Protein 3HDX (pdb70)

Foldseek 3Di:
DQDQQAPVSLVVLLVLLVLLQCLCQPLVLLCLLFAQQCHQKDFDDDPVSVCSNPLVLLDPDPSSLVSQANVSLVVSLQSLQVSCHNVVNVVNYVLCHPLLNLQSNLQSLLSNLLSLLVCLFFVFADDDNHHDDPVDDDFEGHGSVVSNVSSLVSLVSSLVNFALWAADPVGHRVNHTQPVCQLPTQGSLNSLCSQLVSCLLVLNLVSNLVSLVVCLVCLVSLPADDDFLCQQQPLLHCFARNHPNSNQLNDWHWPCSDCCQQFDDPPLDPHHAHRIARFPVSVCVLDPDLQFQQHHDAPPDPQHGSQWHPVVDRGITRRSHRNVPVPHTTMQRLDGSLVSLLSSLLSCLSVVNNQVSQVSVLLQVSGRHDRDGCCPPPVVDSLSSNVVSLSSCSRPCSNSHNLSSVLSNCVSPDDVVVVVCVVQSSSHRWNNVVVCVSHVNYDTRPVND

B-factor: mean 18.75, std 8.18, range [8.24, 55.73]

Organism: Bacteroides thetaiotaomicron (strain ATCC 29148 / DSM 2079 / JCM 5827 / CCUG 10774 / NCTC 10582 / VPI-5482 / E50) (NCBI:txid226186)

Sequence (449 aa):
TQQWKKTLLEEDTRRSALGVYGLTRAALADDNNTHWICGDLRKGDFTVYKRSSDLQAVSDNEELNNKPYDLLKKKVSNWRRRFYAVINAASVFEEKKAPRTVELDRRSSYSEEQQNLKYDIIAQVRALRAFAYFYVRIWGDVPLVTYSYDNGTFPSSPRTDDAQQTVLSYAKKAELLTAIEEDLPYQYGTQTNNLYYGSYGAQWQGKLFFNKLSAYSSVLAHICAWQGNNYAEAETYSSAFIIDHASEEINAKYTSIADLTSEETGLFYSSNNASVKGSRILGFNFAGHLEQLTLAYPLVQQKSSYYPEEIYISKDSLFSSIFTNFDDLRFGIIDTIKYSSYYVQNLNEETPVFSKIKIIQGVFGSSIVFTRLLEDITLLRAEALCALNNRSTTEAVSSYLNIRTNRGLREVSSFKKKDFGNNREESSLIAEIFEERRRELGEGWRWYDLVRRQKLKDNEAFLRLISSGGIYWPVSEDIITANSQIIEEQNEFWK

Secondary structure (DSSP, 8-state):
----SSHHHHHHH--HHHHHHHHHHGGGHHHIIIIITT-SPEESS-HHHHHHHTT-TTSS-HHHHHHH--HHHHHHHHHHHH---THHHHHH-TTS-HHHHHHHHHHHHHHHHHHHH--TTTSSB----S---TT-----PBPHHHHHHHHHHHHHHHHHH--SS---SSS-BTTB-GGGGTTTS--HHHHHHHHHHHHHHTT-HHHHHHHHHHHHHHGGGGT--PPPHHHHHSTTSTTBTT-TTGGG-SEEE-----HHHHH--TTTSS-SS-SEE--HHHHHHH---TT-TTSSS--SSTT--SSEE-TTSSS-EE-S---B---B-BPEEEE-HHHHHHHHHHHHHHTT-HHHHHHHH--GGGTTPPP--HHHHHTT-HHHHHHHHHHHHHHH---S-HHHHHHHHHH----HHHHHHHHHTTTSPPPPHHHHHH-TTPPPPGGG-

Nearest PDB structures (foldseek):
  3hdx-assembly1_A  TM=1.002E+00  e=1.214E-72  Bacteroides thetaiotaomicron VPI-5482
  3qnk-assembly2_C  TM=6.952E-01  e=3.054E-14  Bacteroides fragilis NCTC 9343
  3qnk-assembly1_A  TM=6.919E-01  e=2.536E-14  Bacteroides fragilis NCTC 9343
  4q69-assembly1_B  TM=5.525E-01  e=4.496E-05  Bacteroides thetaiotaomicron VPI-5482
  6dmf-assembly5_E  TM=5.138E-01  e=2.086E-04  Bacteroides ovatus ATCC 8483

Solvent-accessible surface area: 18269 Å² total

Structure (mmCIF, N/CA/C/O backbone):
data_3HDX
#
_entry.id   3HDX
#
_cell.length_a   56.221
_cell.length_b   56.221
_cell.length_c   301.899
_cell.angle_alpha   90.00
_cell.angle_beta   90.00
_cell.angle_gamma   90.00
#
_symmetry.space_group_name_H-M   'P 41 21 2'
#
loop_
_entity.id
_entity.type
_entity.pdbx_description
1 polymer 'SusD superfamily protein'
2 non-polymer 1,2-ETHANEDIOL
3 water water
#
loop_
_atom_site.group_PDB
_atom_site.id
_atom_site.type_symbol
_atom_site.label_atom_id
_atom_site.label_alt_id
_atom_site.label_comp_id
_atom_site.label_asym_id
_atom_site.label_entity_id
_atom_site.label_seq_id
_atom_site.pdbx_PDB_ins_code
_atom_site.Cartn_x
_atom_site.Cartn_y
_atom_site.Cartn_z
_atom_site.occupancy
_atom_site.B_iso_or_equiv
_atom_site.auth_seq_id
_atom_site.auth_comp_id
_atom_site.auth_asym_id
_atom_site.auth_atom_id
_atom_site.pdbx_PDB_model_num
ATOM 1 N N . THR A 1 5 ? 18.874 54.370 146.521 1.00 38.20 39 THR A N 1
ATOM 2 C CA . THR A 1 5 ? 19.270 53.125 147.254 1.00 36.94 39 THR A CA 1
ATOM 3 C C . THR A 1 5 ? 18.007 52.460 147.798 1.00 34.17 39 THR A C 1
ATOM 4 O O . THR A 1 5 ? 17.064 53.146 148.252 1.00 33.90 39 THR A O 1
ATOM 8 N N . GLN A 1 6 ? 17.992 51.126 147.767 1.00 31.35 40 GLN A N 1
ATOM 9 C CA . GLN A 1 6 ? 16.828 50.371 148.253 1.00 27.36 40 GLN A CA 1
ATOM 10 C C . GLN A 1 6 ? 16.689 50.513 149.762 1.00 25.63 40 GLN A C 1
ATOM 11 O O . GLN A 1 6 ? 17.623 50.211 150.496 1.00 27.93 40 GLN A O 1
ATOM 17 N N . GLN A 1 7 ? 15.493 50.885 150.211 1.00 22.30 41 GLN A N 1
ATOM 18 C CA . GLN A 1 7 ? 15.160 50.935 151.630 1.00 22.18 41 GLN A CA 1
ATOM 19 C C . GLN A 1 7 ? 14.078 49.923 151.931 1.00 18.93 41 GLN A C 1
ATOM 20 O O . GLN A 1 7 ? 13.570 49.275 151.020 1.00 19.70 41 GLN A O 1
ATOM 26 N N . TRP A 1 8 ? 13.792 49.742 153.217 1.00 16.29 42 TRP A N 1
ATOM 27 C CA . TRP A 1 8 ? 12.881 48.679 153.699 1.00 16.27 42 TRP A CA 1
ATOM 28 C C . TRP A 1 8 ? 11.948 49.206 154.792 1.00 15.97 42 TRP A C 1
ATOM 29 O O . TRP A 1 8 ? 11.589 48.501 155.706 1.00 18.92 42 TRP A O 1
ATOM 40 N N . LYS A 1 9 ? 11.572 50.472 154.653 1.00 17.07 43 LYS A N 1
ATOM 41 C CA A LYS A 1 9 ? 10.774 51.182 155.648 0.50 16.86 43 LYS A CA 1
ATOM 42 C CA B LYS A 1 9 ? 10.783 51.148 155.666 0.50 17.21 43 LYS A CA 1
ATOM 43 C C . LYS A 1 9 ? 9.283 50.924 155.482 1.00 17.33 43 LYS A C 1
ATOM 44 O O . LYS A 1 9 ? 8.533 50.890 156.469 1.00 18.25 43 LYS A O 1
ATOM 55 N N . THR A 1 10 ? 8.831 50.781 154.228 1.00 17.83 44 THR A N 1
ATOM 56 C CA . THR A 1 10 ? 7.424 50.646 153.936 1.00 17.35 44 THR A CA 1
ATOM 57 C C . THR A 1 10 ? 7.063 49.446 153.075 1.00 17.39 44 THR A C 1
ATOM 58 O O . THR A 1 10 ? 7.914 48.837 152.423 1.00 17.87 44 THR A O 1
ATOM 62 N N . LEU A 1 11 ? 5.761 49.198 153.045 1.00 17.79 45 LEU A N 1
ATOM 63 C CA A LEU A 1 11 ? 5.204 48.158 152.211 0.50 16.64 45 LEU A CA 1
ATOM 64 C CA B LEU A 1 11 ? 5.134 48.192 152.185 0.50 17.67 45 LEU A CA 1
ATOM 65 C C . LEU A 1 11 ? 5.549 48.410 150.732 1.00 17.10 45 LEU A C 1
ATOM 66 O O . LEU A 1 11 ? 5.793 47.446 149.986 1.00 16.82 45 LEU A O 1
ATOM 75 N N . GLU A 1 12 ? 5.566 49.678 150.306 1.00 17.65 46 GLU A N 1
ATOM 76 C CA A GLU A 1 12 ? 5.906 50.015 148.902 0.50 17.59 46 GLU A CA 1
ATOM 77 C CA B GLU A 1 12 ? 5.898 50.070 148.947 0.50 17.85 46 GLU A CA 1
ATOM 78 C C . GLU A 1 12 ? 7.366 49.667 148.618 1.00 16.99 46 GLU A C 1
ATOM 79 O O . GLU A 1 12 ? 7.708 49.253 147.482 1.00 17.28 46 GLU A O 1
ATOM 90 N N . ASP A 1 13 ? 8.238 49.823 149.618 1.00 17.24 47 ASP A N 1
ATOM 91 C CA . ASP A 1 13 ? 9.651 49.436 149.478 1.00 17.34 47 ASP A CA 1
ATOM 92 C C . ASP A 1 13 ? 9.785 47.914 149.239 1.00 17.31 47 ASP A C 1
ATOM 93 O O . ASP A 1 13 ? 10.537 47.490 148.329 1.00 18.49 47 ASP A O 1
ATOM 98 N N . THR A 1 14 ? 9.085 47.103 150.034 1.00 17.63 48 THR A N 1
ATOM 99 C CA . THR A 1 14 ? 9.177 45.631 149.890 1.00 17.93 48 THR A CA 1
ATOM 100 C C . THR A 1 14 ? 8.523 45.197 148.604 1.00 17.52 48 THR A C 1
ATOM 101 O O . THR A 1 14 ? 9.054 44.323 147.918 1.00 16.28 48 THR A O 1
ATOM 105 N N . ARG A 1 15 ? 7.395 45.824 148.241 1.00 16.35 49 ARG A N 1
ATOM 106 C CA A ARG A 1 15 ? 6.723 45.514 146.963 0.50 16.38 49 ARG A CA 1
ATOM 107 C CA B ARG A 1 15 ? 6.733 45.512 146.978 0.50 16.16 49 ARG A CA 1
ATOM 108 C C . ARG A 1 15 ? 7.688 45.745 145.810 1.00 16.08 49 ARG A C 1
ATOM 109 O O . ARG A 1 15 ? 7.871 44.870 144.965 1.00 16.71 49 ARG A O 1
ATOM 124 N N . SER A 1 16 ? 8.343 46.904 145.792 1.00 16.10 50 SER A N 1
ATOM 125 C CA . SER A 1 16 ? 9.271 47.239 144.717 1.00 16.81 50 SER A CA 1
ATOM 126 C C . SER A 1 16 ? 10.446 46.241 144.624 1.00 14.92 50 SER A C 1
ATOM 127 O O . SER A 1 16 ? 10.801 45.792 143.534 1.00 14.93 50 SER A O 1
ATOM 130 N N . ALA A 1 17 ? 10.996 45.870 145.776 1.00 13.90 51 ALA A N 1
ATOM 131 C CA . ALA A 1 17 ? 12.108 44.918 145.832 1.00 13.76 51 ALA A CA 1
ATOM 132 C C . ALA A 1 17 ? 11.668 43.533 145.347 1.00 13.55 51 ALA A C 1
ATOM 133 O O . ALA A 1 17 ? 12.404 42.861 144.618 1.00 14.24 51 ALA A O 1
ATOM 135 N N . LEU A 1 18 ? 10.478 43.098 145.757 1.00 13.87 52 LEU A N 1
ATOM 136 C CA . LEU A 1 18 ? 9.958 41.781 145.336 1.00 13.57 52 LEU A CA 1
ATOM 137 C C . LEU A 1 18 ? 9.820 41.779 143.806 1.00 14.43 52 LEU A C 1
ATOM 138 O O . LEU A 1 18 ? 10.290 40.856 143.111 1.00 13.26 52 LEU A O 1
ATOM 151 N N . GLY A 1 20 ? 11.364 43.548 141.762 1.00 14.79 54 GLY A N 1
ATOM 152 C CA . GLY A 1 20 ? 12.708 43.561 141.239 1.00 14.58 54 GLY A CA 1
ATOM 153 C C . GLY A 1 20 ? 13.339 42.184 141.121 1.00 13.95 54 GLY A C 1
ATOM 154 O O . GLY A 1 20 ? 14.059 41.930 140.161 1.00 14.72 54 GLY A O 1
ATOM 155 N N . VAL A 1 21 ? 13.088 41.294 142.101 1.00 13.52 55 VAL A N 1
ATOM 156 C CA . VAL A 1 21 ? 13.623 39.918 142.024 1.00 13.06 55 VAL A CA 1
ATOM 157 C C . VAL A 1 21 ? 12.984 39.186 140.813 1.00 12.30 55 VAL A C 1
ATOM 158 O O . VAL A 1 21 ? 13.689 38.503 140.049 1.00 13.06 55 VAL A O 1
ATOM 162 N N . TYR A 1 22 ? 11.670 39.366 140.614 1.00 13.23 56 TYR A N 1
ATOM 163 C CA . TYR A 1 22 ? 10.999 38.836 139.422 1.00 13.13 56 TYR A CA 1
ATOM 164 C C . TYR A 1 22 ? 11.628 39.383 138.149 1.00 13.08 56 TYR A C 1
ATOM 165 O O . TYR A 1 22 ? 11.858 38.645 137.200 1.00 13.33 56 TYR A O 1
ATOM 174 N N . GLY A 1 23 ? 11.883 40.688 138.127 1.00 13.37 57 GLY A N 1
ATOM 175 C CA . GLY A 1 23 ? 12.471 41.317 136.961 1.00 13.02 57 GLY A CA 1
ATOM 176 C C . GLY A 1 23 ? 13.842 40.794 136.606 1.00 13.79 57 GLY A C 1
ATOM 177 O O . GLY A 1 23 ? 14.154 40.567 135.429 1.00 15.31 57 GLY A O 1
ATOM 178 N N . LEU A 1 24 ? 14.663 40.610 137.642 1.00 13.30 58 LEU A N 1
ATOM 179 C CA . LEU A 1 24 ? 15.996 40.061 137.467 1.00 11.67 58 LEU A CA 1
ATOM 180 C C . LEU A 1 24 ? 15.942 38.631 136.950 1.00 12.82 58 LEU A C 1
ATOM 181 O O . LEU A 1 24 ? 16.792 38.249 136.150 1.00 13.18 58 LEU A O 1
ATOM 186 N N . THR A 1 25 ? 14.964 37.850 137.431 1.00 13.10 59 THR A N 1
ATOM 187 C CA . THR A 1 25 ? 14.826 36.439 136.998 1.00 13.16 59 THR A CA 1
ATOM 188 C C . THR A 1 25 ? 14.431 36.381 135.511 1.00 13.52 59 THR A C 1
ATOM 189 O O . THR A 1 25 ? 15.024 35.657 134.730 1.00 14.10 59 THR A O 1
ATOM 193 N N . ARG A 1 26 ? 13.504 37.244 135.119 1.00 12.47 60 ARG A N 1
ATOM 194 C CA . ARG A 1 26 ? 13.100 37.371 133.702 1.00 14.16 60 ARG A CA 1
ATOM 195 C C . ARG A 1 26 ? 14.332 37.756 132.867 1.00 13.74 60 ARG A C 1
ATOM 196 O O . ARG A 1 26 ? 14.614 37.133 131.860 1.00 13.82 60 ARG A O 1
ATOM 204 N N . ALA A 1 27 ? 15.098 38.749 133.348 1.00 13.89 61 ALA A N 1
ATOM 205 C CA . ALA A 1 27 ? 16.293 39.201 132.641 1.00 13.93 61 ALA A CA 1
ATOM 206 C C . ALA A 1 27 ? 17.345 38.106 132.470 1.00 14.30 61 ALA A C 1
ATOM 207 O O . ALA A 1 27 ? 17.988 38.021 131.409 1.00 13.93 61 ALA A O 1
ATOM 209 N N . ALA A 1 28 ? 17.496 37.228 133.466 1.00 13.70 62 ALA A N 1
ATOM 210 C CA . ALA A 1 28 ? 18.478 36.138 133.372 1.00 13.61 62 ALA A CA 1
ATOM 211 C C . ALA A 1 28 ? 18.173 35.193 132.210 1.00 12.80 62 ALA A C 1
ATOM 212 O O . ALA A 1 28 ? 19.058 34.753 131.508 1.00 13.66 62 ALA A O 1
ATOM 214 N N . LEU A 1 29 ? 16.883 34.903 132.039 1.00 13.28 63 LEU A N 1
ATOM 215 C CA . LEU A 1 29 ? 16.400 33.998 130.975 1.00 12.65 63 LEU A CA 1
ATOM 216 C C . LEU A 1 29 ? 16.272 34.693 129.631 1.00 12.94 63 LEU A C 1
ATOM 217 O O . LEU A 1 29 ? 16.435 34.069 128.593 1.00 15.23 63 LEU A O 1
ATOM 222 N N . ALA A 1 30 ? 15.965 35.981 129.652 1.00 13.94 64 ALA A N 1
ATOM 223 C CA . ALA A 1 30 ? 15.681 36.729 128.413 1.00 15.04 64 ALA A CA 1
ATOM 224 C C . ALA A 1 30 ? 16.903 37.374 127.776 1.00 15.36 64 ALA A C 1
ATOM 225 O O . ALA A 1 30 ? 16.932 37.525 126.561 1.00 14.79 64 ALA A O 1
ATOM 227 N N . ASP A 1 31 ? 17.908 37.725 128.568 1.00 16.05 65 ASP A N 1
ATOM 228 C CA A ASP A 1 31 ? 19.059 38.432 128.027 0.50 16.71 65 ASP A CA 1
ATOM 229 C CA B ASP A 1 31 ? 19.161 38.368 128.085 0.50 16.35 65 ASP A CA 1
ATOM 230 C C . ASP A 1 31 ? 19.743 37.578 126.946 1.00 15.39 65 ASP A C 1
ATOM 231 O O . ASP A 1 31 ? 19.966 36.370 127.105 1.00 14.84 65 ASP A O 1
ATOM 240 N N . ASN A 1 32 ? 20.017 38.223 125.814 1.00 15.53 66 ASN A N 1
ATOM 241 C CA . ASN A 1 32 ? 20.588 37.554 124.628 1.00 16.46 66 ASN A CA 1
ATOM 242 C C . ASN A 1 32 ? 19.793 36.314 124.181 1.00 14.11 66 ASN A C 1
ATOM 243 O O . ASN A 1 32 ? 20.338 35.412 123.539 1.00 15.64 66 ASN A O 1
ATOM 248 N N . ASN A 1 33 ? 18.487 36.319 124.473 1.00 13.60 67 ASN A N 1
ATOM 249 C CA . ASN A 1 33 ? 17.609 35.204 124.141 1.00 13.47 67 ASN A CA 1
ATOM 250 C C . ASN A 1 33 ? 18.070 33.858 124.725 1.00 12.89 67 ASN A C 1
ATOM 251 O O . ASN A 1 33 ? 17.796 32.793 124.162 1.00 12.58 67 ASN A O 1
ATOM 256 N N . THR A 1 34 ? 18.693 33.931 125.898 1.00 12.87 68 THR A N 1
ATOM 257 C CA . THR A 1 34 ? 19.213 32.779 126.615 1.00 11.41 68 THR A CA 1
ATOM 258 C C . THR A 1 34 ? 18.275 31.580 126.626 1.00 11.88 68 THR A C 1
ATOM 259 O O . THR A 1 34 ? 18.674 30.472 126.317 1.00 11.89 68 THR A O 1
ATOM 263 N N . HIS A 1 35 ? 17.019 31.814 126.972 1.00 11.25 69 HIS A N 1
ATOM 264 C CA . HIS A 1 35 ? 16.090 30.694 127.140 1.00 11.72 69 HIS A CA 1
ATOM 265 C C . HIS A 1 35 ? 15.992 29.804 125.896 1.00 11.06 69 HIS A C 1
ATOM 266 O O . HIS A 1 35 ? 16.082 28.576 125.980 1.00 11.93 69 HIS A O 1
ATOM 273 N N . TRP A 1 36 ? 15.916 30.460 124.745 1.00 11.94 70 TRP A N 1
ATOM 274 C CA . TRP A 1 36 ? 15.765 29.785 123.454 1.00 11.35 70 TRP A CA 1
ATOM 275 C C . TRP A 1 36 ? 17.089 29.339 122.888 1.00 12.09 70 TRP A C 1
ATOM 276 O O . TRP A 1 36 ? 17.165 28.283 122.260 1.00 11.86 70 TRP A O 1
ATOM 287 N N . ILE A 1 37 ? 18.126 30.168 123.076 1.00 11.48 71 ILE A N 1
ATOM 288 C CA . ILE A 1 37 ? 19.475 29.846 122.612 1.00 12.63 71 ILE A CA 1
ATOM 289 C C . ILE A 1 37 ? 19.962 28.573 123.307 1.00 12.41 71 ILE A C 1
ATOM 290 O O . ILE A 1 37 ? 20.429 27.619 122.656 1.00 12.58 71 ILE A O 1
ATOM 295 N N . CYS A 1 38 ? 19.781 28.525 124.629 1.00 12.20 72 CYS A N 1
ATOM 296 C CA . CYS A 1 38 ? 20.229 27.378 125.415 1.00 12.80 72 CYS A CA 1
ATOM 297 C C . CYS A 1 38 ? 19.295 26.178 125.364 1.00 13.52 72 CYS A C 1
ATOM 298 O O . CYS A 1 38 ? 19.781 25.043 125.537 1.00 13.30 72 CYS A O 1
ATOM 301 N N . GLY A 1 39 ? 17.989 26.426 125.191 1.00 11.89 73 GLY A N 1
ATOM 302 C CA . GLY A 1 39 ? 16.970 25.390 125.265 1.00 12.25 73 GLY A CA 1
ATOM 303 C C . GLY A 1 39 ? 16.410 24.827 123.981 1.00 11.92 73 GLY A C 1
ATOM 304 O O . GLY A 1 39 ? 16.018 23.683 123.950 1.00 13.53 73 GLY A O 1
ATOM 305 N N . ASP A 1 40 ? 16.306 25.657 122.947 1.00 12.98 74 ASP A N 1
ATOM 306 C CA . ASP A 1 40 ? 15.751 25.265 121.656 1.00 12.63 74 ASP A CA 1
ATOM 307 C C . ASP A 1 40 ? 16.788 25.133 120.548 1.00 12.03 74 ASP A C 1
ATOM 308 O O . ASP A 1 40 ? 16.724 24.215 119.736 1.00 13.39 74 ASP A O 1
ATOM 313 N N . LEU A 1 41 ? 17.745 26.061 120.510 1.00 11.02 75 LEU A N 1
ATOM 314 C CA . LEU A 1 41 ? 18.667 26.126 119.359 1.00 11.37 75 LEU A CA 1
ATOM 315 C C . LEU A 1 41 ? 19.746 25.058 119.372 1.00 10.80 75 LEU A C 1
ATOM 316 O O . LEU A 1 41 ? 20.080 24.485 118.317 1.00 11.06 75 LEU A O 1
ATOM 321 N N . ARG A 1 42 ? 20.310 24.812 120.548 1.00 12.44 76 ARG A N 1
ATOM 322 C CA . ARG A 1 42 ? 21.420 23.869 120.766 1.00 12.43 76 ARG A CA 1
ATOM 323 C C . ARG A 1 42 ? 21.008 22.439 120.408 1.00 12.44 76 ARG A C 1
ATOM 324 O O . ARG A 1 42 ? 20.162 21.838 121.063 1.00 13.33 76 ARG A O 1
ATOM 332 N N . LYS A 1 43 ? 21.622 21.909 119.350 1.00 11.74 77 LYS A N 1
ATOM 333 C CA . LYS A 1 43 ? 21.280 20.605 118.771 1.00 12.27 77 LYS A CA 1
ATOM 334 C C . LYS A 1 43 ? 19.762 20.447 118.534 1.00 13.10 77 LYS A C 1
ATOM 335 O O . LYS A 1 43 ? 19.212 19.341 118.563 1.00 13.77 77 LYS A O 1
ATOM 341 N N . GLY A 1 44 ? 19.124 21.573 118.190 1.00 12.57 78 GLY A N 1
ATOM 342 C CA . GLY A 1 44 ? 17.700 21.620 118.043 1.00 13.37 78 GLY A CA 1
ATOM 343 C C . GLY A 1 44 ? 17.214 21.356 116.648 1.00 13.95 78 GLY A C 1
ATOM 344 O O . GLY A 1 44 ? 17.958 20.878 115.784 1.00 13.90 78 GLY A O 1
ATOM 345 N N . ASP A 1 45 ? 15.940 21.705 116.448 1.00 13.61 79 ASP A N 1
ATOM 346 C CA . ASP A 1 45 ? 15.238 21.482 115.169 1.00 14.60 79 ASP A CA 1
ATOM 347 C C . ASP A 1 45 ? 15.191 22.687 114.297 1.00 13.69 79 ASP A C 1
ATOM 348 O O . ASP A 1 45 ? 14.598 22.611 113.218 1.00 15.20 79 ASP A O 1
ATOM 353 N N . PHE A 1 46 ? 15.828 23.782 114.743 1.00 12.95 80 PHE A N 1
ATOM 354 C CA . PHE A 1 46 ? 15.871 25.031 113.976 1.00 13.10 80 PHE A CA 1
ATOM 355 C C . PHE A 1 46 ? 17.078 25.086 113.045 1.00 14.52 80 PHE A C 1
ATOM 356 O O . PHE A 1 46 ? 18.228 24.915 113.446 1.00 15.16 80 PHE A O 1
ATOM 364 N N . THR A 1 47 ? 16.767 25.367 111.795 1.00 15.16 81 THR A N 1
ATOM 365 C CA . THR A 1 47 ? 17.750 25.674 110.775 1.00 14.78 81 THR A CA 1
ATOM 366 C C . THR A 1 47 ? 18.076 27.163 110.946 1.00 14.01 81 THR A C 1
ATOM 367 O O . THR A 1 47 ? 17.191 27.978 111.251 1.00 14.07 81 THR A O 1
ATOM 371 N N . VAL A 1 48 ? 19.349 27.517 110.770 1.00 14.35 82 VAL A N 1
ATOM 372 C CA . VAL A 1 48 ? 19.804 28.902 110.869 1.00 14.51 82 VAL A CA 1
ATOM 373 C C . VAL A 1 48 ? 19.895 29.471 109.455 1.00 16.13 82 VAL A C 1
ATOM 374 O O . VAL A 1 48 ? 20.558 28.888 108.601 1.00 17.39 82 VAL A O 1
ATOM 378 N N . TYR A 1 49 ? 19.258 30.638 109.232 1.00 15.29 83 TYR A N 1
ATOM 379 C CA . TYR A 1 49 ? 19.226 31.252 107.909 1.00 17.38 83 TYR A CA 1
ATOM 380 C C . TYR A 1 49 ? 20.597 31.716 107.437 1.00 17.54 83 TYR A C 1
ATOM 381 O O . TYR A 1 49 ? 21.031 31.354 106.328 1.00 18.66 83 TYR A O 1
ATOM 390 N N . LYS A 1 50 ? 21.272 32.499 108.285 1.00 17.01 84 LYS A N 1
ATOM 391 C CA . LYS A 1 50 ? 22.581 33.051 107.915 1.00 18.72 84 LYS A CA 1
ATOM 392 C C . LYS A 1 50 ? 23.610 33.247 108.992 1.00 18.02 84 LYS A C 1
ATOM 393 O O . LYS A 1 50 ? 24.781 33.275 108.669 1.00 20.44 84 LYS A O 1
ATOM 397 N N . ARG A 1 51 ? 23.200 33.412 110.255 1.00 17.05 85 ARG A N 1
ATOM 398 C CA . ARG A 1 51 ? 24.160 33.787 111.297 1.00 17.84 85 ARG A CA 1
ATOM 399 C C . ARG A 1 51 ? 25.089 32.665 111.733 1.00 17.94 85 ARG A C 1
ATOM 400 O O . ARG A 1 51 ? 24.639 31.649 112.248 1.00 18.34 85 ARG A O 1
ATOM 408 N N . SER A 1 52 ? 26.399 32.893 111.621 1.00 17.08 86 SER A N 1
ATOM 409 C CA A SER A 1 52 ? 27.371 31.876 112.033 0.50 16.02 86 SER A CA 1
ATOM 410 C CA B SER A 1 52 ? 27.390 31.907 112.041 0.50 17.66 86 SER A CA 1
ATOM 411 C C . SER A 1 52 ? 27.382 31.699 113.562 1.00 16.17 86 SER A C 1
ATOM 412 O O . SER A 1 52 ? 27.656 30.606 114.043 1.00 17.55 86 SER A O 1
ATOM 417 N N . ASP A 1 53 ? 27.076 32.763 114.312 1.00 16.51 87 ASP A N 1
ATOM 418 C CA . ASP A 1 53 ? 27.045 32.678 115.795 1.00 16.10 87 ASP A CA 1
ATOM 419 C C . ASP A 1 53 ? 25.917 31.754 116.273 1.00 15.31 87 ASP A C 1
ATOM 420 O O . ASP A 1 53 ? 26.137 30.834 117.045 1.00 14.94 87 ASP A O 1
ATOM 425 N N . LEU A 1 54 ? 24.735 31.950 115.710 1.00 14.42 88 LEU A N 1
ATOM 426 C CA . LEU A 1 54 ? 23.580 31.048 116.001 1.00 13.65 88 LEU A CA 1
ATOM 427 C C . LEU A 1 54 ? 23.888 29.636 115.514 1.00 13.48 88 LEU A C 1
ATOM 428 O O . LEU A 1 54 ? 23.588 28.670 116.194 1.00 13.91 88 LEU A O 1
ATOM 433 N N . GLN A 1 55 ? 24.565 29.509 114.362 1.00 13.40 89 GLN A N 1
ATOM 434 C CA . GLN A 1 55 ? 24.897 28.191 113.850 1.00 13.85 89 GLN A CA 1
ATOM 435 C C . GLN A 1 55 ? 25.857 27.468 114.827 1.00 12.90 89 GLN A C 1
ATOM 436 O O . GLN A 1 55 ? 25.777 26.222 114.989 1.00 14.45 89 GLN A O 1
ATOM 442 N N . ALA A 1 56 ? 26.792 28.232 115.439 1.00 14.09 90 ALA A N 1
ATOM 443 C CA . ALA A 1 56 ? 27.723 27.639 116.417 1.00 14.18 90 ALA A CA 1
ATOM 444 C C . ALA A 1 56 ? 26.969 27.068 117.632 1.00 14.37 90 ALA A C 1
ATOM 445 O O . ALA A 1 56 ? 27.270 25.974 118.093 1.00 15.79 90 ALA A O 1
ATOM 447 N N . VAL A 1 57 ? 25.953 27.798 118.104 1.00 13.91 91 VAL A N 1
ATOM 448 C CA . VAL A 1 57 ? 25.117 27.267 119.194 1.00 13.99 91 VAL A CA 1
ATOM 449 C C . VAL A 1 57 ? 24.450 25.954 118.745 1.00 13.04 91 VAL A C 1
ATOM 450 O O . VAL A 1 57 ? 24.494 24.927 119.441 1.00 13.19 91 VAL A O 1
ATOM 454 N N . SER A 1 58 ? 23.805 25.995 117.582 1.00 13.10 92 SER A N 1
ATOM 455 C CA . SER A 1 58 ? 23.114 24.843 117.050 1.00 12.91 92 SER A CA 1
ATOM 456 C C . SER A 1 58 ? 24.025 23.613 116.929 1.00 12.90 92 SER A C 1
ATOM 457 O O . SER A 1 58 ? 23.621 22.487 117.259 1.00 14.47 92 SER A O 1
ATOM 460 N N . ASP A 1 59 ? 25.270 23.839 116.507 1.00 13.09 93 ASP A N 1
ATOM 461 C CA . ASP A 1 59 ? 26.253 22.769 116.395 1.00 14.14 93 ASP A CA 1
ATOM 462 C C . ASP A 1 59 ? 26.958 22.382 117.673 1.00 14.67 93 ASP A C 1
ATOM 463 O O . ASP A 1 59 ? 27.770 21.459 117.644 1.00 15.62 93 ASP A O 1
ATOM 468 N N . ASN A 1 60 ? 26.652 23.028 118.803 1.00 13.71 94 ASN A N 1
ATOM 469 C CA . ASN A 1 60 ? 27.376 22.788 120.060 1.00 15.07 94 ASN A CA 1
ATOM 470 C C . ASN A 1 60 ? 28.878 23.139 119.979 1.00 15.31 94 ASN A C 1
ATOM 471 O O . ASN A 1 60 ? 29.692 22.515 120.675 1.00 17.50 94 ASN A O 1
ATOM 476 N N . GLU A 1 61 ? 29.217 24.143 119.146 1.00 16.50 95 GLU A N 1
ATOM 477 C CA A GLU A 1 61 ? 30.597 24.628 118.985 0.50 17.07 95 GLU A CA 1
ATOM 478 C CA B GLU A 1 61 ? 30.602 24.607 119.013 0.50 18.12 95 GLU A CA 1
ATOM 479 C C . GLU A 1 61 ? 30.704 25.883 119.844 1.00 17.03 95 GLU A C 1
ATOM 480 O O . GLU A 1 61 ? 30.884 26.999 119.346 1.00 18.34 95 GLU A O 1
ATOM 491 N N . LEU A 1 62 ? 30.600 25.677 121.172 1.00 16.28 96 LEU A N 1
ATOM 492 C CA . LEU A 1 62 ? 30.473 26.793 122.104 1.00 15.83 96 LEU A CA 1
ATOM 493 C C . LEU A 1 62 ? 31.747 27.576 122.451 1.00 18.21 96 LEU A C 1
ATOM 494 O O . LEU A 1 62 ? 31.663 28.597 123.130 1.00 19.26 96 LEU A O 1
ATOM 499 N N . ASN A 1 63 ? 32.873 27.055 121.961 1.00 19.92 97 ASN A N 1
ATOM 500 C CA A ASN A 1 63 ? 34.189 27.728 122.081 0.50 21.06 97 ASN A CA 1
ATOM 501 C CA B ASN A 1 63 ? 34.219 27.616 122.033 0.50 22.32 97 ASN A CA 1
ATOM 502 C C . ASN A 1 63 ? 34.555 28.573 120.872 1.00 22.59 97 ASN A C 1
ATOM 503 O O . ASN A 1 63 ? 35.654 29.199 120.850 1.00 23.60 97 ASN A O 1
ATOM 512 N N . LYS A 1 64 ? 33.671 28.667 119.875 1.00 23.68 98 LYS A N 1
ATOM 513 C CA . LYS A 1 64 ? 33.956 29.515 118.709 1.00 23.98 98 LYS A CA 1
ATOM 514 C C . LYS A 1 64 ? 33.974 30.987 119.122 1.00 25.38 98 LYS A C 1
ATOM 515 O O . LYS A 1 64 ? 33.270 31.380 120.058 1.00 26.15 98 LYS A O 1
ATOM 521 N N . PRO A 1 65 ? 34.804 31.811 118.441 1.00 27.50 99 PRO A N 1
ATOM 522 C CA . PRO A 1 65 ? 35.011 33.216 118.852 1.00 27.84 99 PRO A CA 1
ATOM 523 C C . PRO A 1 65 ? 33.898 34.199 118.459 1.00 27.84 99 PRO A C 1
ATOM 524 O O . PRO A 1 65 ? 34.113 35.121 117.630 1.00 29.54 99 PRO A O 1
ATOM 528 N N . TYR A 1 66 ? 32.699 33.986 119.020 1.00 24.67 100 TYR A N 1
ATOM 529 C CA . TYR A 1 66 ? 31.538 34.831 118.768 1.00 23.08 100 TYR A CA 1
ATOM 530 C C . TYR A 1 66 ? 31.125 35.491 120.059 1.00 22.41 100 TYR A C 1
ATOM 531 O O . TYR A 1 66 ? 31.020 34.827 121.100 1.00 22.92 100 TYR A O 1
ATOM 540 N N . ASP A 1 67 ? 30.885 36.793 119.990 1.00 22.24 101 ASP A N 1
ATOM 541 C CA . ASP A 1 67 ? 30.485 37.586 121.148 1.00 23.08 101 ASP A CA 1
ATOM 542 C C . ASP A 1 67 ? 29.193 37.042 121.827 1.00 21.22 101 ASP A C 1
ATOM 543 O O . ASP A 1 67 ? 29.084 37.031 123.042 1.00 18.97 101 ASP A O 1
ATOM 548 N N . LEU A 1 68 ? 28.239 36.574 121.021 1.00 19.23 102 LEU A N 1
ATOM 549 C CA . LEU A 1 68 ? 26.997 36.013 121.558 1.00 18.52 102 LEU A CA 1
ATOM 550 C C . LEU A 1 68 ? 27.300 34.904 122.542 1.00 17.56 102 LEU A C 1
ATOM 551 O O . LEU A 1 68 ? 26.687 34.843 123.610 1.00 17.29 102 LEU A O 1
ATOM 556 N N . LEU A 1 69 ? 28.192 34.007 122.130 1.00 17.07 103 LEU A N 1
ATOM 557 C CA . LEU A 1 69 ? 28.558 32.860 122.950 1.00 17.42 103 LEU A CA 1
ATOM 558 C C . LEU A 1 69 ? 29.210 33.301 124.255 1.00 17.51 103 LEU A C 1
ATOM 559 O O . LEU A 1 69 ? 28.877 32.769 125.354 1.00 16.57 103 LEU A O 1
ATOM 564 N N . LYS A 1 70 ? 30.108 34.288 124.165 1.00 15.81 104 LYS A N 1
ATOM 565 C CA A LYS A 1 70 ? 30.774 34.794 125.356 0.50 17.09 104 LYS A CA 1
ATOM 566 C CA B LYS A 1 70 ? 30.774 34.772 125.375 0.50 17.06 104 LYS A CA 1
ATOM 567 C C . LYS A 1 70 ? 29.760 35.405 126.347 1.00 16.64 104 LYS A C 1
ATOM 568 O O . LYS A 1 70 ? 29.821 35.158 127.559 1.00 17.47 104 LYS A O 1
ATOM 579 N N . LYS A 1 71 ? 28.831 36.202 125.835 1.00 15.85 105 LYS A N 1
ATOM 580 C CA . LYS A 1 71 ? 27.791 36.848 126.657 1.00 16.83 105 LYS A CA 1
ATOM 581 C C . LYS A 1 71 ? 26.845 35.854 127.324 1.00 15.59 105 LYS A C 1
ATOM 582 O O . LYS A 1 71 ? 26.538 35.952 128.522 1.00 15.64 105 LYS A O 1
ATOM 588 N N . VAL A 1 72 ? 26.372 34.894 126.558 1.00 14.67 106 VAL A N 1
ATOM 589 C CA . VAL A 1 72 ? 25.469 33.875 127.145 1.00 13.77 106 VAL A CA 1
ATOM 590 C C . VAL A 1 72 ? 26.196 33.077 128.230 1.00 13.79 106 VAL A C 1
ATOM 591 O O . VAL A 1 72 ? 25.606 32.789 129.267 1.00 14.15 106 VAL A O 1
ATOM 595 N N . SER A 1 73 ? 27.490 32.814 128.015 1.00 14.85 107 SER A N 1
ATOM 596 C CA . SER A 1 73 ? 28.299 31.994 128.901 1.00 14.81 107 SER A CA 1
ATOM 597 C C . SER A 1 73 ? 28.651 32.650 130.227 1.00 13.75 107 SER A C 1
ATOM 598 O O . SER A 1 73 ? 29.101 31.945 131.110 1.00 15.31 107 SER A O 1
ATOM 601 N N . ASN A 1 74 ? 28.463 33.959 130.363 1.00 14.55 108 ASN A N 1
ATOM 602 C CA . ASN A 1 74 ? 28.738 34.675 131.615 1.00 14.01 108 ASN A CA 1
ATOM 603 C C . ASN A 1 74 ? 27.493 34.542 132.495 1.00 14.76 108 ASN A C 1
ATOM 604 O O . ASN A 1 74 ? 26.447 35.036 132.139 1.00 15.45 108 ASN A O 1
ATOM 609 N N . TRP A 1 75 ? 27.656 33.918 133.664 1.00 13.74 109 TRP A N 1
ATOM 610 C CA . TRP A 1 75 ? 26.547 33.652 134.579 1.00 12.81 109 TRP A CA 1
ATOM 611 C C . TRP A 1 75 ? 26.135 34.802 135.524 1.00 13.75 109 TRP A C 1
ATOM 612 O O . TRP A 1 75 ? 25.310 34.608 136.387 1.00 14.57 109 TRP A O 1
ATOM 623 N N . ARG A 1 76 ? 26.711 36.004 135.358 1.00 14.50 110 ARG A N 1
ATOM 624 C CA A ARG A 1 76 ? 26.441 37.111 136.286 0.50 14.85 110 ARG A CA 1
ATOM 625 C CA B ARG A 1 76 ? 26.427 37.141 136.268 0.50 15.23 110 ARG A CA 1
ATOM 626 C C . ARG A 1 76 ? 24.942 37.371 136.519 1.00 14.14 110 ARG A C 1
ATOM 627 O O . ARG A 1 76 ? 24.531 37.609 137.652 1.00 14.51 110 ARG A O 1
ATOM 642 N N . ARG A 1 77 ? 24.155 37.382 135.435 1.00 13.23 111 ARG A N 1
ATOM 643 C CA . ARG A 1 77 ? 22.736 37.650 135.526 1.00 13.90 111 ARG A CA 1
ATOM 644 C C . ARG A 1 77 ? 21.969 36.694 136.449 1.00 13.04 111 ARG A C 1
ATOM 645 O O . ARG A 1 77 ? 20.990 37.089 137.068 1.00 14.31 111 ARG A O 1
ATOM 653 N N . PHE A 1 78 ? 22.448 35.465 136.561 1.00 12.91 112 PHE A N 1
ATOM 654 C CA . PHE A 1 78 ? 21.866 34.518 137.519 1.00 13.15 112 PHE A CA 1
ATOM 655 C C . PHE A 1 78 ? 22.218 34.882 138.958 1.00 12.96 112 PHE A C 1
ATOM 656 O O . PHE A 1 78 ? 21.351 34.867 139.813 1.00 12.36 112 PHE A O 1
ATOM 664 N N . TYR A 1 79 ? 23.479 35.205 139.220 1.00 12.67 113 TYR A N 1
ATOM 665 C CA . TYR A 1 79 ? 23.886 35.661 140.558 1.00 12.85 113 TYR A CA 1
ATOM 666 C C . TYR A 1 79 ? 23.195 36.980 140.931 1.00 12.84 113 TYR A C 1
ATOM 667 O O . TYR A 1 79 ? 22.940 37.219 142.115 1.00 13.53 113 TYR A O 1
ATOM 676 N N . ALA A 1 80 ? 22.807 37.803 139.939 1.00 13.47 114 ALA A N 1
ATOM 677 C CA . ALA A 1 80 ? 22.034 39.008 140.261 1.00 14.01 114 ALA A CA 1
ATOM 678 C C . ALA A 1 80 ? 20.697 38.639 140.922 1.00 13.74 114 ALA A C 1
ATOM 679 O O . ALA A 1 80 ? 20.241 39.311 141.860 1.00 15.15 114 ALA A O 1
ATOM 681 N N . VAL A 1 81 ? 20.064 37.574 140.418 1.00 12.63 115 VAL A N 1
ATOM 682 C CA . VAL A 1 81 ? 18.808 37.095 141.023 1.00 13.00 115 VAL A CA 1
ATOM 683 C C . VAL A 1 81 ? 19.068 36.597 142.455 1.00 12.35 115 VAL A C 1
ATOM 684 O O . VAL A 1 81 ? 18.359 36.952 143.401 1.00 15.10 115 VAL A O 1
ATOM 688 N N . ILE A 1 82 ? 20.047 35.707 142.564 1.00 13.32 116 ILE A N 1
ATOM 689 C CA . ILE A 1 82 ? 20.391 35.038 143.831 1.00 12.70 116 ILE A CA 1
ATOM 690 C C . ILE A 1 82 ? 20.715 36.094 144.915 1.00 12.81 116 ILE A C 1
ATOM 691 O O . ILE A 1 82 ? 20.208 36.029 146.015 1.00 13.22 116 ILE A O 1
ATOM 696 N N . ASN A 1 83 ? 21.526 37.093 144.569 1.00 12.67 117 ASN A N 1
ATOM 697 C CA . ASN A 1 83 ? 21.929 38.116 145.524 1.00 13.34 117 ASN A CA 1
ATOM 698 C C . ASN A 1 83 ? 20.736 39.016 145.924 1.00 13.29 117 ASN A C 1
ATOM 699 O O . ASN A 1 83 ? 20.542 39.339 147.113 1.00 13.77 117 ASN A O 1
ATOM 704 N N . ALA A 1 84 ? 19.926 39.424 144.949 1.00 14.17 118 ALA A N 1
ATOM 705 C CA . ALA A 1 84 ? 18.745 40.253 145.251 1.00 13.77 118 ALA A CA 1
ATOM 706 C C . ALA A 1 84 ? 17.773 39.497 146.177 1.00 13.13 118 ALA A C 1
ATOM 707 O O . ALA A 1 84 ? 17.195 40.077 147.120 1.00 13.42 118 ALA A O 1
ATOM 709 N N . ALA A 1 85 ? 17.587 38.198 145.916 1.00 13.39 119 ALA A N 1
ATOM 710 C CA . ALA A 1 85 ? 16.754 37.350 146.797 1.00 12.21 119 ALA A CA 1
ATOM 711 C C . ALA A 1 85 ? 17.357 37.254 148.206 1.00 12.38 119 ALA A C 1
ATOM 712 O O . ALA A 1 85 ? 16.635 37.428 149.180 1.00 12.95 119 ALA A O 1
ATOM 714 N N . SER A 1 86 ? 18.663 37.036 148.300 1.00 12.57 120 SER A N 1
ATOM 715 C CA . SER A 1 86 ? 19.310 36.940 149.594 1.00 11.87 120 SER A CA 1
ATOM 716 C C . SER A 1 86 ? 19.158 38.241 150.408 1.00 13.57 120 SER A C 1
ATOM 717 O O . SER A 1 86 ? 18.858 38.194 151.613 1.00 13.31 120 SER A O 1
ATOM 720 N N . VAL A 1 87 ? 19.343 39.382 149.737 1.00 13.41 121 VAL A N 1
ATOM 721 C CA . VAL A 1 87 ? 19.173 40.698 150.402 1.00 12.25 121 VAL A CA 1
ATOM 722 C C . VAL A 1 87 ? 17.728 40.863 150.883 1.00 11.95 121 VAL A C 1
ATOM 723 O O . VAL A 1 87 ? 17.479 41.293 152.035 1.00 13.57 121 VAL A O 1
ATOM 727 N N . PHE A 1 88 ? 16.762 40.508 150.025 1.00 11.59 122 PHE A N 1
ATOM 728 C CA . PHE A 1 88 ? 15.361 40.624 150.389 1.00 13.16 122 PHE A CA 1
ATOM 729 C C . PHE A 1 88 ? 15.078 39.803 151.663 1.00 13.36 122 PHE A C 1
ATOM 730 O O . PHE A 1 88 ? 14.448 40.293 152.606 1.00 15.08 122 PHE A O 1
ATOM 746 N N . GLU A 1 90 ? 17.110 38.944 154.010 1.00 14.08 124 GLU A N 1
ATOM 747 C CA A GLU A 1 90 ? 17.806 39.528 155.149 0.50 13.71 124 GLU A CA 1
ATOM 748 C CA B GLU A 1 90 ? 17.813 39.537 155.160 0.50 15.63 124 GLU A CA 1
ATOM 749 C C . GLU A 1 90 ? 17.127 40.787 155.671 1.00 14.92 124 GLU A C 1
ATOM 750 O O . GLU A 1 90 ? 17.095 41.006 156.910 1.00 16.65 124 GLU A O 1
ATOM 761 N N . LYS A 1 91 ? 16.601 41.597 154.741 1.00 15.08 125 LYS A N 1
ATOM 762 C CA A LYS A 1 91 ? 16.124 42.948 155.083 0.50 14.80 125 LYS A CA 1
ATOM 763 C CA B LYS A 1 91 ? 16.119 42.964 155.037 0.50 15.34 125 LYS A CA 1
ATOM 764 C C . LYS A 1 91 ? 14.615 43.142 155.212 1.00 14.81 125 LYS A C 1
ATOM 765 O O . LYS A 1 91 ? 14.167 43.954 156.022 1.00 16.37 125 LYS A O 1
ATOM 776 N N . ALA A 1 92 ? 13.834 42.409 154.444 1.00 14.26 126 ALA A N 1
ATOM 777 C CA . ALA A 1 92 ? 12.376 42.543 154.491 1.00 14.92 126 ALA A CA 1
ATOM 778 C C . ALA A 1 92 ? 11.704 42.269 155.852 1.00 15.26 126 ALA A C 1
ATOM 779 O O . ALA A 1 92 ? 10.683 42.911 156.148 1.00 15.80 126 ALA A O 1
ATOM 781 N N . PRO A 1 93 ? 12.240 41.333 156.675 1.00 15.48 127 PRO A N 1
ATOM 782 C CA . PRO A 1 93 ? 11.564 41.077 157.964 1.00 15.17 127 PRO A CA 1
ATOM 783 C C . PRO A 1 93 ? 11.406 42.336 158.834 1.00 16.86 127 PRO A C 1
ATOM 784 O O . PRO A 1 93 ? 10.398 42.485 159.523 1.00 16.77 127 PRO A O 1
ATOM 788 N N . ARG A 1 94 ? 12.378 43.243 158.734 1.00 17.15 128 ARG A N 1
ATOM 789 C CA . ARG A 1 94 ? 12.317 44.525 159.470 1.00 18.06 128 ARG A CA 1
ATOM 790 C C . ARG A 1 94 ? 11.076 45.344 159.130 1.00 17.14 128 ARG A C 1
ATOM 791 O O . ARG A 1 94 ? 10.553 46.085 159.981 1.00 18.80 128 ARG A O 1
ATOM 799 N N . THR A 1 95 ? 10.626 45.259 157.886 1.00 16.66 129 THR A N 1
ATOM 800 C CA . THR A 1 95 ? 9.489 46.050 157.406 1.00 16.12 129 THR A CA 1
ATOM 801 C C . THR A 1 95 ? 8.211 45.794 158.218 1.00 15.82 129 THR A C 1
ATOM 802 O O . THR A 1 95 ? 7.397 46.717 158.421 1.00 17.51 129 THR A O 1
ATOM 806 N N . VAL A 1 96 ? 8.049 44.564 158.701 1.00 15.83 130 VAL A N 1
ATOM 807 C CA . VAL A 1 96 ? 6.881 44.200 159.543 1.00 15.52 130 VAL A CA 1
ATOM 808 C C . VAL A 1 96 ? 6.872 45.062 160.816 1.00 17.69 130 VAL A C 1
ATOM 809 O O . VAL A 1 96 ? 5.817 45.510 161.246 1.00 19.26 130 VAL A O 1
ATOM 813 N N . GLU A 1 97 ? 8.050 45.299 161.383 1.00 16.99 131 GLU A N 1
ATOM 814 C CA . GLU A 1 97 ? 8.189 46.142 162.593 1.00 19.50 131 GLU A CA 1
ATOM 815 C C . GLU A 1 97 ? 8.003 47.610 162.291 1.00 19.81 131 GLU A C 1
ATOM 816 O O . GLU A 1 97 ? 7.505 48.374 163.158 1.00 21.62 131 GLU A O 1
ATOM 822 N N . LEU A 1 98 ? 8.380 48.030 161.084 1.00 18.35 132 LEU A N 1
ATOM 823 C CA . LEU A 1 98 ? 8.325 49.449 160.685 1.00 18.26 132 LEU A CA 1
ATOM 824 C C . LEU A 1 98 ? 7.037 49.957 160.089 1.00 19.52 132 LEU A C 1
ATOM 825 O O . LEU A 1 98 ? 6.785 51.168 160.172 1.00 21.05 132 LEU A O 1
ATOM 830 N N . ASP A 1 99 ? 6.245 49.076 159.467 1.00 20.02 133 ASP A N 1
ATOM 831 C CA . ASP A 1 99 ? 5.028 49.464 158.771 1.00 19.43 133 ASP A CA 1
ATOM 832 C C . ASP A 1 99 ? 3.914 48.497 159.158 1.00 20.13 133 ASP A C 1
ATOM 833 O O . ASP A 1 99 ? 3.906 47.329 158.723 1.00 19.03 133 ASP A O 1
ATOM 838 N N . ARG A 1 100 ? 2.956 49.005 159.933 1.00 20.72 134 ARG A N 1
ATOM 839 C C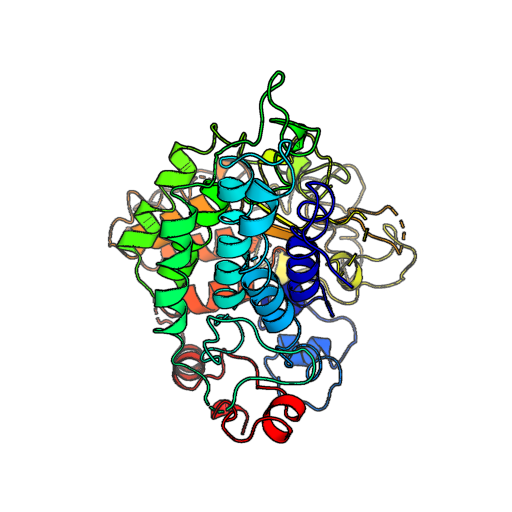A A ARG A 1 100 ? 1.798 48.234 160.387 0.50 21.88 134 ARG A CA 1
ATOM 840 C CA B ARG A 1 100 ? 1.814 48.198 160.376 0.50 21.68 134 ARG A CA 1
ATOM 841 C C . ARG A 1 100 ? 0.946 47.684 159.221 1.00 21.51 134 ARG A C 1
ATOM 842 O O . ARG A 1 100 ? 0.157 46.777 159.440 1.00 23.48 134 ARG A O 1
ATOM 849 N N . SER A 1 101 ? 1.081 48.267 158.016 1.00 19.66 135 SER A N 1
ATOM 850 C CA A SER A 1 101 ? 0.344 47.789 156.824 0.50 19.22 135 SER A CA 1
ATOM 851 C CA B SER A 1 101 ? 0.361 47.801 156.811 0.50 19.76 135 SER A CA 1
ATOM 852 C C . SER A 1 101 ? 0.988 46.544 156.171 1.00 18.72 135 SER A C 1
ATOM 853 O O . SER A 1 101 ? 0.400 45.981 155.243 1.00 19.24 135 SER A O 1
ATOM 858 N N . TYR A 1 102 ? 2.190 46.152 156.622 1.00 18.12 136 TYR A N 1
ATOM 859 C CA . TYR A 1 102 ? 2.934 44.998 156.104 1.00 17.21 136 TYR A CA 1
ATOM 860 C C . TYR A 1 102 ? 2.833 43.893 157.119 1.00 17.53 136 TYR A C 1
ATOM 861 O O . TYR A 1 102 ? 3.504 43.905 158.134 1.00 18.88 136 TYR A O 1
ATOM 870 N N . SER A 1 103 ? 1.974 42.918 156.838 1.00 17.79 137 SER A N 1
ATOM 871 C CA . SER A 1 103 ? 1.669 41.881 157.830 1.00 18.20 137 SER A CA 1
ATOM 872 C C . SER A 1 103 ? 2.684 40.765 157.841 1.00 17.17 137 SER A C 1
ATOM 873 O O . SER A 1 103 ? 3.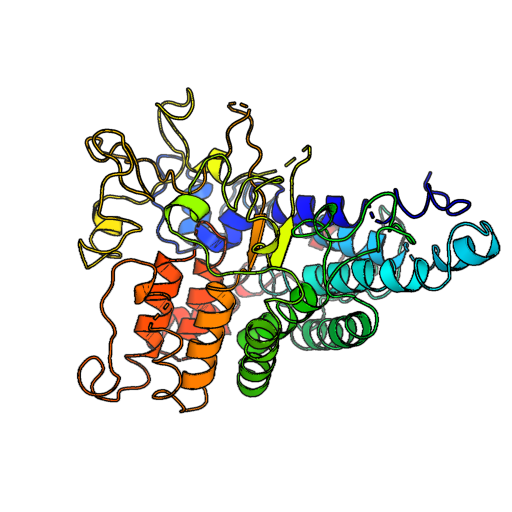458 40.624 156.879 1.00 16.93 137 SER A O 1
ATOM 876 N N . GLU A 1 104 ? 2.678 39.975 158.911 1.00 18.10 138 GLU A N 1
ATOM 877 C CA A GLU A 1 104 ? 3.542 38.784 158.996 0.50 19.54 138 GLU A CA 1
ATOM 878 C CA B GLU A 1 104 ? 3.562 38.801 158.989 0.50 18.87 138 GLU A CA 1
ATOM 879 C C . GLU A 1 104 ? 3.237 37.856 157.821 1.00 17.68 138 GLU A C 1
ATOM 880 O O . GLU A 1 104 ? 4.140 37.267 157.258 1.00 17.95 138 GLU A O 1
ATOM 891 N N . GLN A 1 105 ? 1.943 37.717 157.468 1.00 18.09 139 GLN A N 1
ATOM 892 C CA A GLN A 1 105 ? 1.573 36.860 156.339 0.50 17.95 139 GLN A CA 1
ATOM 893 C CA B GLN A 1 105 ? 1.510 36.897 156.301 0.50 18.86 139 GLN A CA 1
ATOM 894 C C . GLN A 1 105 ? 2.132 37.421 155.019 1.00 17.40 139 GLN A C 1
ATOM 895 O O . GLN A 1 105 ? 2.617 36.645 154.185 1.00 15.64 139 GLN A O 1
ATOM 906 N N . ASN A 1 106 ? 2.105 38.744 154.829 1.00 15.65 140 ASN A N 1
ATOM 907 C CA . ASN A 1 106 ? 2.642 39.359 153.624 1.00 14.89 140 ASN A CA 1
ATOM 908 C C . ASN A 1 106 ? 4.145 39.065 153.556 1.00 13.96 140 ASN A C 1
ATOM 909 O O . ASN A 1 106 ? 4.669 38.752 152.485 1.00 14.23 140 ASN A O 1
ATOM 914 N N . LEU A 1 107 ? 4.832 39.162 154.684 1.00 14.13 141 LEU A N 1
ATOM 915 C CA . LEU A 1 107 ? 6.251 38.829 154.720 1.00 12.79 141 LEU A CA 1
ATOM 916 C C . LEU A 1 107 ? 6.485 37.366 154.315 1.00 13.07 141 LEU A C 1
ATOM 917 O O . LEU A 1 107 ? 7.400 37.076 153.494 1.00 13.90 141 LEU A O 1
ATOM 922 N N . LYS A 1 108 ? 5.704 36.458 154.899 1.00 14.97 142 LYS A N 1
ATOM 923 C CA . LYS A 1 108 ? 5.869 35.007 154.617 1.00 14.85 142 LYS A CA 1
ATOM 924 C C . LYS A 1 108 ? 5.671 34.737 153.120 1.00 14.42 142 LYS A C 1
ATOM 925 O O . LYS A 1 108 ? 6.446 33.999 152.516 1.00 13.85 142 LYS A O 1
ATOM 930 N N . TYR A 1 109 ? 4.662 35.369 152.520 1.00 13.08 143 TYR A N 1
ATOM 931 C CA . TYR A 1 109 ? 4.430 35.207 151.083 1.00 12.93 143 TYR A CA 1
ATOM 932 C C . TYR A 1 109 ? 5.627 35.712 150.257 1.00 12.15 143 TYR A C 1
ATOM 933 O O . TYR A 1 109 ? 6.070 35.061 149.306 1.00 14.03 143 TYR A O 1
ATOM 942 N N . ASP A 1 110 ? 6.113 36.899 150.604 1.00 13.02 144 ASP A N 1
ATOM 943 C CA . ASP A 1 110 ? 7.168 37.538 149.831 1.00 12.54 144 ASP A CA 1
ATOM 944 C C . ASP A 1 110 ? 8.472 36.746 149.935 1.00 12.41 144 ASP A C 1
ATOM 945 O O . ASP A 1 110 ? 9.157 36.526 148.918 1.00 13.44 144 ASP A O 1
ATOM 950 N N . ILE A 1 111 ? 8.804 36.329 151.147 1.00 12.77 145 ILE A N 1
ATOM 951 C CA A ILE A 1 111 ? 9.998 35.522 151.420 0.50 12.33 145 ILE A CA 1
ATOM 952 C CA B ILE A 1 111 ? 10.014 35.539 151.382 0.50 13.11 145 ILE A CA 1
ATOM 953 C C . ILE A 1 111 ? 9.931 34.209 150.624 1.00 12.75 145 ILE A C 1
ATOM 954 O O . ILE A 1 111 ? 10.919 33.791 150.013 1.00 13.28 145 ILE A O 1
ATOM 963 N N . ALA A 1 112 ? 8.769 33.559 150.646 1.00 12.21 146 ALA A N 1
ATOM 964 C CA . ALA A 1 112 ? 8.618 32.284 149.940 1.00 12.13 146 ALA A CA 1
ATOM 965 C C . ALA A 1 112 ? 8.855 32.448 148.420 1.00 11.70 146 ALA A C 1
ATOM 966 O O . ALA A 1 112 ? 9.497 31.599 147.794 1.00 12.42 146 ALA A O 1
ATOM 968 N N . GLN A 1 113 ? 8.358 33.546 147.848 1.00 12.34 147 GLN A N 1
ATOM 969 C CA . GLN A 1 113 ? 8.563 33.836 146.432 1.00 11.77 147 GLN A CA 1
ATOM 970 C C . GLN A 1 113 ? 10.022 34.033 146.108 1.00 11.62 147 GLN A C 1
ATOM 971 O O . GLN A 1 113 ? 10.513 33.421 145.147 1.00 12.00 147 GLN A O 1
ATOM 977 N N . VAL A 1 114 ? 10.711 34.909 146.871 1.00 11.09 148 VAL A N 1
ATOM 978 C CA . VAL A 1 114 ? 12.127 35.178 146.551 1.00 11.81 148 VAL A CA 1
ATOM 979 C C . VAL A 1 114 ? 12.972 33.915 146.790 1.00 10.82 148 VAL A C 1
ATOM 980 O O . VAL A 1 114 ? 13.903 33.637 146.035 1.00 11.17 148 VAL A O 1
ATOM 984 N N . ARG A 1 115 ? 12.640 33.148 147.822 1.00 10.93 149 ARG A N 1
ATOM 985 C CA . ARG A 1 115 ? 13.342 31.899 148.105 1.00 12.29 149 ARG A CA 1
ATOM 986 C C . ARG A 1 115 ? 13.185 30.952 146.898 1.00 11.65 149 ARG A C 1
ATOM 987 O O . ARG A 1 115 ? 14.167 30.303 146.486 1.00 11.95 149 ARG A O 1
ATOM 995 N N . ALA A 1 116 ? 11.961 30.837 146.384 1.00 11.38 150 ALA A N 1
ATOM 996 C CA . ALA A 1 116 ? 11.688 29.965 145.236 1.00 11.03 150 ALA A CA 1
ATOM 997 C C . ALA A 1 116 ? 12.391 30.467 143.962 1.00 11.71 150 ALA A C 1
ATOM 998 O O . ALA A 1 116 ? 12.893 29.654 143.178 1.00 11.99 150 ALA A O 1
ATOM 1000 N N . LEU A 1 117 ? 12.409 31.786 143.755 1.00 12.52 151 LEU A N 1
ATOM 1001 C CA . LEU A 1 117 ? 13.084 32.351 142.599 1.00 11.58 151 LEU A CA 1
ATOM 1002 C C . LEU A 1 117 ? 14.588 32.077 142.646 1.00 10.74 151 LEU A C 1
ATOM 1003 O O . LEU A 1 117 ? 15.212 31.771 141.624 1.00 11.88 151 LEU A O 1
ATOM 1008 N N . ARG A 1 118 ? 15.178 32.219 143.824 1.00 11.18 152 ARG A N 1
ATOM 1009 C CA . ARG A 1 118 ? 16.599 31.897 143.994 1.00 11.99 152 ARG A CA 1
ATOM 1010 C C . ARG A 1 118 ? 16.869 30.419 143.659 1.00 10.11 152 ARG A C 1
ATOM 1011 O O . ARG A 1 118 ? 17.856 30.105 142.976 1.00 11.43 152 ARG A O 1
ATOM 1019 N N . ALA A 1 119 ? 16.007 29.524 144.191 1.00 10.98 153 ALA A N 1
ATOM 1020 C CA . ALA A 1 119 ? 16.142 28.097 143.951 1.00 11.10 153 ALA A CA 1
ATOM 1021 C C . ALA A 1 119 ? 15.987 27.766 142.463 1.00 10.58 153 ALA A C 1
ATOM 1022 O O . ALA A 1 119 ? 16.741 26.936 141.918 1.00 10.90 153 ALA A O 1
ATOM 1024 N N . PHE A 1 120 ? 15.024 28.422 141.812 1.00 10.41 154 PHE A N 1
ATOM 1025 C CA . PHE A 1 120 ? 14.838 28.276 140.349 1.00 11.21 154 PHE A CA 1
ATOM 1026 C C . PHE A 1 120 ? 16.087 28.713 139.592 1.00 11.38 154 PHE A C 1
ATOM 1027 O O . PHE A 1 120 ? 16.529 28.007 138.666 1.00 12.05 154 PHE A O 1
ATOM 1035 N N . ALA A 1 121 ? 16.640 29.869 139.967 1.00 10.87 155 ALA A N 1
ATOM 1036 C CA . ALA A 1 121 ? 17.851 30.361 139.315 1.00 11.49 155 ALA A CA 1
ATOM 1037 C C . ALA A 1 121 ? 18.975 29.343 139.428 1.00 10.47 155 ALA A C 1
ATOM 1038 O O . ALA A 1 121 ? 19.664 29.058 138.430 1.00 11.08 155 ALA A O 1
ATOM 1040 N N . TYR A 1 122 ? 19.117 28.732 140.625 1.00 11.37 156 TYR A N 1
ATOM 1041 C CA . TYR A 1 122 ? 20.132 27.706 140.807 1.00 11.21 156 TYR A CA 1
ATOM 1042 C C . TYR A 1 122 ? 19.914 26.501 139.895 1.00 10.96 156 TYR A C 1
ATOM 1043 O O . TYR A 1 122 ? 20.850 26.042 139.266 1.00 11.11 156 TYR A O 1
ATOM 1052 N N . PHE A 1 123 ? 18.694 25.971 139.867 1.00 10.35 157 PHE A N 1
ATOM 1053 C CA . PHE A 1 123 ? 18.390 24.850 138.982 1.00 11.26 157 PHE A CA 1
ATOM 1054 C C . PHE A 1 123 ? 18.700 25.190 137.525 1.00 11.05 157 PHE A C 1
ATOM 1055 O O . PHE A 1 123 ? 19.359 24.447 136.819 1.00 10.91 157 PHE A O 1
ATOM 1063 N N . TYR A 1 124 ? 18.204 26.349 137.107 1.00 11.23 158 TYR A N 1
ATOM 1064 C CA . TYR A 1 124 ? 18.320 26.777 135.709 1.00 10.66 158 TYR A CA 1
ATOM 1065 C C . TYR A 1 124 ? 19.781 26.886 135.281 1.00 11.39 158 TYR A C 1
ATOM 1066 O O . TYR A 1 124 ? 20.179 26.430 134.219 1.00 11.64 158 TYR A O 1
ATOM 1088 N N . VAL A 1 126 ? 22.382 25.428 136.828 1.00 10.39 160 VAL A N 1
ATOM 1089 C CA . VAL A 1 126 ? 23.007 24.087 136.900 1.00 10.53 160 VAL A CA 1
ATOM 1090 C C . VAL A 1 126 ? 22.792 23.299 135.613 1.00 10.16 160 VAL A C 1
ATOM 1091 O O . VAL A 1 126 ? 23.718 22.616 135.127 1.00 11.66 160 VAL A O 1
ATOM 1095 N N . ARG A 1 127 ? 21.621 23.453 134.983 1.00 10.75 161 ARG A N 1
ATOM 1096 C CA . ARG A 1 127 ? 21.414 22.762 133.715 1.00 10.92 161 ARG A CA 1
ATOM 1097 C C . ARG A 1 127 ? 22.349 23.299 132.623 1.00 10.42 161 ARG A C 1
ATOM 1098 O O . ARG A 1 127 ? 22.724 22.547 131.713 1.00 12.28 161 ARG A O 1
ATOM 1106 N N . ILE A 1 128 ? 22.687 24.594 132.708 1.00 11.09 162 ILE A N 1
ATOM 1107 C CA . ILE A 1 128 ? 23.521 25.260 131.700 1.00 11.14 162 ILE A CA 1
ATOM 1108 C C . ILE A 1 128 ? 25.016 24.993 131.890 1.00 11.83 162 ILE A C 1
ATOM 1109 O O . ILE A 1 128 ? 25.697 24.623 130.936 1.00 12.29 162 ILE A O 1
ATOM 1114 N N . TRP A 1 129 ? 25.506 25.210 133.097 1.00 11.67 163 TRP A N 1
ATOM 1115 C CA . TRP A 1 129 ? 26.937 25.165 133.402 1.00 11.46 163 TRP A CA 1
ATOM 1116 C C . TRP A 1 129 ? 27.384 23.948 134.203 1.00 11.55 163 TRP A C 1
ATOM 1117 O O . TRP A 1 129 ? 28.569 23.657 134.246 1.00 12.66 163 TRP A O 1
ATOM 1128 N N . GLY A 1 130 ? 26.447 23.231 134.822 1.00 11.35 164 GLY A N 1
ATOM 1129 C CA . GLY A 1 130 ? 26.811 22.124 135.708 1.00 11.70 164 GLY A CA 1
ATOM 1130 C C . GLY A 1 130 ? 27.180 22.687 137.084 1.00 11.22 164 GLY A C 1
ATOM 1131 O O . GLY A 1 130 ? 26.381 23.352 137.733 1.00 11.35 164 GLY A O 1
ATOM 1132 N N . ASP A 1 131 ? 28.418 22.460 137.512 1.00 11.52 165 ASP A N 1
ATOM 1133 C CA . ASP A 1 131 ? 28.876 22.947 138.792 1.00 11.62 165 ASP A CA 1
ATOM 113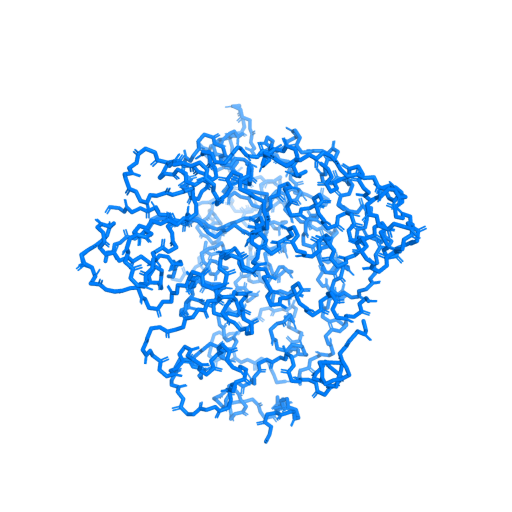4 C C . ASP A 1 131 ? 28.874 24.474 138.772 1.00 11.83 165 ASP A C 1
ATOM 1135 O O . ASP A 1 131 ? 29.334 25.084 137.808 1.00 12.22 165 ASP A O 1
ATOM 1140 N N . VAL A 1 132 ? 28.392 25.094 139.845 1.00 11.79 166 VAL A N 1
ATOM 1141 C CA . VAL A 1 132 ? 28.380 26.559 139.963 1.00 12.66 166 VAL A CA 1
ATOM 1142 C C . VAL A 1 132 ? 28.642 26.910 141.421 1.00 11.27 166 VAL A C 1
ATOM 1143 O O . VAL A 1 132 ? 28.289 26.106 142.319 1.00 11.24 166 VAL A O 1
ATOM 1147 N N . PRO A 1 133 ? 29.250 28.097 141.692 1.00 13.14 167 PRO A N 1
ATOM 1148 C CA . PRO A 1 133 ? 29.489 28.424 143.122 1.00 12.47 167 PRO A CA 1
ATOM 1149 C C . PRO A 1 133 ? 28.182 28.555 143.939 1.00 12.41 167 PRO A C 1
ATOM 1150 O O . PRO A 1 133 ? 27.249 29.270 143.520 1.00 12.34 167 PRO A O 1
ATOM 1154 N N . LEU A 1 134 ? 28.111 27.808 145.044 1.00 11.65 168 LEU A N 1
ATOM 1155 C CA . LEU A 1 134 ? 26.913 27.838 145.875 1.00 11.81 168 LEU A CA 1
ATOM 1156 C C . LEU A 1 134 ? 27.030 28.959 146.922 1.00 11.89 168 LEU A C 1
ATOM 1157 O O . LEU A 1 134 ? 27.722 28.814 147.923 1.00 14.37 168 LEU A O 1
ATOM 1162 N N . VAL A 1 135 ? 26.406 30.089 146.617 1.00 12.54 169 VAL A N 1
ATOM 1163 C CA . VAL A 1 135 ? 26.357 31.271 147.470 1.00 12.47 169 VAL A CA 1
ATOM 1164 C C . VAL A 1 135 ? 24.974 31.317 148.158 1.00 12.18 169 VAL A C 1
ATOM 1165 O O . VAL A 1 135 ? 23.938 31.410 147.490 1.00 13.75 169 VAL A O 1
ATOM 1169 N N . THR A 1 136 ? 24.957 31.326 149.487 1.00 12.47 170 THR A N 1
ATOM 1170 C CA . THR A 1 136 ? 23.709 31.252 150.272 1.00 11.59 170 THR A CA 1
ATOM 1171 C C . THR A 1 136 ? 23.429 32.516 151.112 1.00 11.56 170 THR A C 1
ATOM 1172 O O . THR A 1 136 ? 22.550 32.512 152.002 1.00 13.80 170 THR A O 1
ATOM 1176 N N . TYR A 1 137 ? 24.212 33.561 150.850 1.00 13.32 171 TYR A N 1
ATOM 1177 C CA . TYR A 1 137 ? 24.160 34.810 151.616 1.00 13.29 171 TYR A CA 1
ATOM 1178 C C . TYR A 1 137 ? 24.420 35.997 150.702 1.00 13.31 171 TYR A C 1
ATOM 1179 O O . TYR A 1 137 ? 25.035 35.829 149.631 1.00 13.36 171 TYR A O 1
ATOM 1188 N N . SER A 1 138 ? 24.022 37.192 151.138 1.00 15.39 172 SER A N 1
ATOM 1189 C CA . SER A 1 138 ? 24.227 38.362 150.285 1.00 17.18 172 SER A CA 1
ATOM 1190 C C . SER A 1 138 ? 25.674 38.861 150.320 1.00 16.43 172 SER A C 1
ATOM 1191 O O . SER A 1 138 ? 26.427 38.625 151.284 1.00 16.38 172 SER A O 1
ATOM 1194 N N . TYR A 1 139 ? 26.064 39.526 149.244 1.00 16.55 173 TYR A N 1
ATOM 1195 C CA . TYR A 1 139 ? 27.413 40.084 149.118 1.00 17.67 173 TYR A CA 1
ATOM 1196 C C . TYR A 1 139 ? 27.308 41.400 148.364 1.00 19.11 173 TYR A C 1
ATOM 1197 O O . TYR A 1 139 ? 26.266 41.698 147.794 1.00 19.42 173 TYR A O 1
ATOM 1206 N N . ASP A 1 140 ? 28.370 42.197 148.410 1.00 22.59 174 ASP A N 1
ATOM 1207 C CA . ASP A 1 140 ? 28.358 43.506 147.742 1.00 27.75 174 ASP A CA 1
ATOM 1208 C C . ASP A 1 140 ? 28.486 43.397 146.244 1.00 29.18 174 ASP A C 1
ATOM 1209 O O . ASP A 1 140 ? 29.297 42.611 145.740 1.00 28.02 174 ASP A O 1
ATOM 1214 N N . ASN A 1 141 ? 27.713 44.222 145.530 1.00 33.96 175 ASN A N 1
ATOM 1215 C CA . ASN A 1 141 ? 27.867 44.368 144.063 1.00 37.67 175 ASN A CA 1
ATOM 1216 C C . ASN A 1 141 ? 29.296 44.802 143.771 1.00 37.32 175 ASN A C 1
ATOM 1217 O O . ASN A 1 141 ? 29.888 45.571 144.545 1.00 38.42 175 ASN A O 1
ATOM 1222 N N . GLY A 1 142 ? 29.863 44.247 142.706 1.00 37.24 176 GLY A N 1
ATOM 1223 C CA . GLY A 1 142 ? 31.260 44.513 142.342 1.00 36.06 176 GLY A CA 1
ATOM 1224 C C . GLY A 1 142 ? 32.222 43.527 142.974 1.00 34.40 176 GLY A C 1
ATOM 1225 O O . GLY A 1 142 ? 33.409 43.541 142.667 1.00 35.65 176 GLY A O 1
ATOM 1226 N N . THR A 1 143 ? 31.726 42.681 143.889 1.00 31.79 177 THR A N 1
ATOM 1227 C CA . THR A 1 143 ? 32.537 41.663 144.496 1.00 28.89 177 THR A CA 1
ATOM 1228 C C . THR A 1 143 ? 31.792 40.341 144.232 1.00 26.62 177 THR A C 1
ATOM 1229 O O . THR A 1 143 ? 30.597 40.323 143.837 1.00 27.29 177 THR A O 1
ATOM 1233 N N . PHE A 1 144 ? 32.519 39.263 144.401 1.00 21.64 178 PHE A N 1
ATOM 1234 C CA . PHE A 1 144 ? 31.918 37.930 144.370 1.00 19.34 178 PHE A CA 1
ATOM 1235 C C . PHE A 1 144 ? 32.682 37.072 145.370 1.00 18.37 178 PHE A C 1
ATOM 1236 O O . PHE A 1 144 ? 33.926 37.183 145.464 1.00 18.43 178 PHE A O 1
ATOM 1244 N N . PRO A 1 145 ? 31.969 36.213 146.153 1.00 17.34 179 PRO A N 1
ATOM 1245 C CA . PRO A 1 145 ? 32.706 35.391 147.122 1.00 17.22 179 PRO A CA 1
ATOM 1246 C C . PRO A 1 145 ? 33.833 34.562 146.509 1.00 16.16 179 PRO A C 1
ATOM 1247 O O . PRO A 1 145 ? 33.653 34.006 145.418 1.00 16.83 179 PRO A O 1
ATOM 1251 N N . SER A 1 146 ? 34.970 34.488 147.223 1.00 17.74 180 SER A N 1
ATOM 1252 C CA A SER A 1 146 ? 36.131 33.714 146.773 0.50 17.97 180 SER A CA 1
ATOM 1253 C CA B SER A 1 146 ? 36.148 33.736 146.805 0.50 18.88 180 SER A CA 1
ATOM 1254 C C . SER A 1 146 ? 35.918 32.260 147.170 1.00 18.12 180 SER A C 1
ATOM 1255 O O . SER A 1 146 ? 36.152 31.842 148.329 1.00 18.55 180 SER A O 1
ATOM 1268 N N . PRO A 1 148 ? 35.291 28.041 145.044 1.00 14.68 182 PRO A N 1
ATOM 1269 C CA . PRO A 1 148 ? 35.228 27.317 143.812 1.00 15.45 182 PRO A CA 1
ATOM 1270 C C . PRO A 1 148 ? 33.765 27.071 143.369 1.00 13.93 182 PRO A C 1
ATOM 1271 O O . PRO A 1 148 ? 32.789 27.367 144.071 1.00 14.56 182 PRO A O 1
ATOM 1275 N N . ARG A 1 149 ? 33.655 26.513 142.191 1.00 14.22 183 ARG A N 1
ATOM 1276 C CA . ARG A 1 149 ? 32.385 25.967 141.724 1.00 14.00 183 ARG A CA 1
ATOM 1277 C C . ARG A 1 149 ? 32.025 24.817 142.674 1.00 14.63 183 ARG A C 1
ATOM 1278 O O . ARG A 1 149 ? 32.905 24.037 143.112 1.00 17.50 183 ARG A O 1
ATOM 1286 N N . THR A 1 150 ? 30.752 24.739 143.024 1.00 12.54 184 THR A N 1
ATOM 1287 C CA . THR A 1 150 ? 30.228 23.697 143.917 1.00 12.76 184 THR A CA 1
ATOM 1288 C C . THR A 1 150 ? 29.644 22.584 143.065 1.00 12.07 184 THR A C 1
ATOM 1289 O O . THR A 1 150 ? 29.024 22.861 142.040 1.00 12.87 184 THR A O 1
ATOM 1293 N N . ASP A 1 151 ? 29.829 21.344 143.514 1.00 12.15 185 ASP A N 1
ATOM 1294 C CA A ASP A 1 151 ? 29.276 20.191 142.825 0.50 13.21 185 ASP A CA 1
ATOM 1295 C CA B ASP A 1 151 ? 29.260 20.168 142.826 0.50 13.09 185 ASP A CA 1
ATOM 1296 C C . ASP A 1 151 ? 27.775 20.420 142.511 1.00 12.14 185 ASP A C 1
ATOM 1297 O O . ASP A 1 151 ? 27.005 20.840 143.383 1.00 12.66 185 ASP A O 1
ATOM 1306 N N . ALA A 1 152 ? 27.388 20.165 141.270 1.00 12.21 186 ALA A N 1
ATOM 1307 C CA . ALA A 1 152 ? 26.000 20.358 140.819 1.00 10.87 186 ALA A CA 1
ATOM 1308 C C . ALA A 1 152 ? 25.018 19.632 141.726 1.00 11.57 186 ALA A C 1
ATOM 1309 O O . ALA A 1 152 ? 23.966 20.184 142.009 1.00 11.96 186 ALA A O 1
ATOM 1311 N N . GLN A 1 153 ? 25.333 18.399 142.158 1.00 12.42 187 GLN A N 1
ATOM 1312 C CA A GLN A 1 153 ? 24.430 17.647 143.050 0.50 12.43 187 GLN A CA 1
ATOM 1313 C CA B GLN A 1 153 ? 24.388 17.682 143.022 0.50 12.91 187 GLN A CA 1
ATOM 1314 C C . GLN A 1 153 ? 24.175 18.406 144.350 1.00 12.62 187 GLN A C 1
ATOM 1315 O O . GLN A 1 153 ? 23.034 18.461 144.848 1.00 12.11 187 GLN A O 1
ATO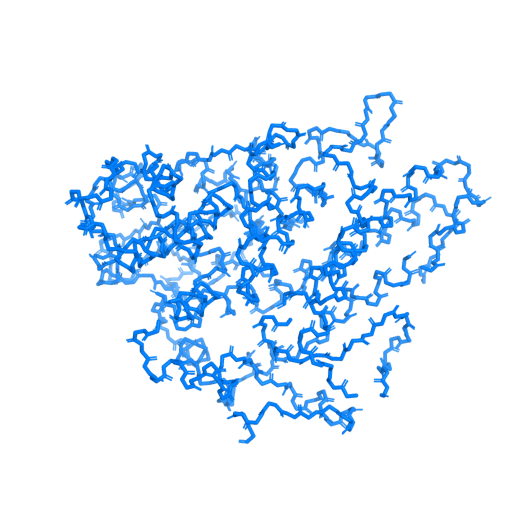M 1326 N N . THR A 1 154 ? 25.234 19.006 144.903 1.00 11.10 188 THR A N 1
ATOM 1327 C CA . THR A 1 154 ? 25.118 19.792 146.143 1.00 11.70 188 THR A CA 1
ATOM 1328 C C . THR A 1 154 ? 24.226 21.019 145.936 1.00 12.41 188 THR A C 1
ATOM 1329 O O . THR A 1 154 ? 23.398 21.360 146.788 1.00 11.59 188 THR A O 1
ATOM 1333 N N . VAL A 1 155 ? 24.392 21.673 144.783 1.00 11.79 189 VAL A N 1
ATOM 1334 C CA . VAL A 1 155 ? 23.587 22.849 144.464 1.00 11.61 189 VAL A CA 1
ATOM 1335 C C . VAL A 1 155 ? 22.110 22.439 144.320 1.00 11.20 189 VAL A C 1
ATOM 1336 O O . VAL A 1 155 ? 21.204 23.112 144.833 1.00 12.26 189 VAL A O 1
ATOM 1340 N N . LEU A 1 156 ? 21.855 21.333 143.633 1.00 10.74 190 LEU A N 1
ATOM 1341 C CA . LEU A 1 156 ? 20.464 20.888 143.458 1.00 11.55 190 LEU A CA 1
ATOM 1342 C C . LEU A 1 156 ? 19.854 20.457 144.786 1.00 10.57 190 LEU A C 1
ATOM 1343 O O . LEU A 1 156 ? 18.663 20.682 145.029 1.00 11.80 190 LEU A O 1
ATOM 1348 N N . SER A 1 157 ? 20.638 19.836 145.671 1.00 9.77 191 SER A N 1
ATOM 1349 C CA . SER A 1 157 ? 20.101 19.486 146.997 1.00 9.06 191 SER A CA 1
ATOM 1350 C C . SER A 1 157 ? 19.710 20.746 147.794 1.00 9.87 191 SER A C 1
ATOM 1351 O O . SER A 1 157 ? 18.680 20.760 148.480 1.00 12.08 191 SER A O 1
ATOM 1354 N N . TYR A 1 158 ? 20.494 21.803 147.660 1.00 10.50 192 TYR A N 1
ATOM 1355 C CA . TYR A 1 158 ? 20.147 23.095 148.270 1.00 11.56 192 TYR A CA 1
ATOM 1356 C C . TYR A 1 158 ? 18.838 23.625 147.646 1.00 11.97 192 TYR A C 1
ATOM 1357 O O . TYR A 1 158 ? 17.888 23.995 148.386 1.00 11.60 192 TYR A O 1
ATOM 1366 N N . ALA A 1 159 ? 18.765 23.611 146.313 1.00 10.27 193 ALA A N 1
ATOM 1367 C CA . ALA A 1 159 ? 17.575 24.113 145.610 1.00 9.61 193 ALA A CA 1
ATOM 1368 C C . ALA A 1 159 ? 16.296 23.352 146.016 1.00 10.15 193 ALA A C 1
ATOM 1369 O O . ALA A 1 159 ? 15.260 23.963 146.275 1.00 11.13 193 ALA A O 1
ATOM 1371 N N . LYS A 1 160 ? 16.412 22.029 146.129 1.00 10.79 194 LYS A N 1
ATOM 1372 C CA A LYS A 1 160 ? 15.256 21.189 146.509 0.50 11.04 194 LYS A CA 1
ATOM 1373 C CA B LYS A 1 160 ? 15.254 21.201 146.512 0.50 11.08 194 LYS A CA 1
ATOM 1374 C C . LYS A 1 160 ? 14.767 21.536 147.923 1.00 10.72 194 LYS A C 1
ATOM 1375 O O . LYS A 1 160 ? 13.576 21.712 148.143 1.00 11.18 194 LYS A O 1
ATOM 1386 N N . ALA A 1 161 ? 15.705 21.663 148.859 1.00 10.96 195 ALA A N 1
ATOM 1387 C CA . ALA A 1 161 ? 15.346 21.957 150.254 1.00 10.24 195 ALA A CA 1
ATOM 1388 C C . ALA A 1 161 ? 14.731 23.343 150.368 1.00 10.18 195 ALA A C 1
ATOM 1389 O O . ALA A 1 161 ? 13.737 23.543 151.081 1.00 11.80 195 ALA A O 1
ATOM 1391 N N . GLU A 1 162 ? 15.283 24.289 149.609 1.00 10.41 196 GLU A N 1
ATOM 1392 C CA . GLU A 1 162 ? 14.739 25.639 149.596 1.00 10.54 196 GLU A CA 1
ATOM 1393 C C . GLU A 1 162 ? 13.327 25.685 149.046 1.00 10.13 196 GLU A C 1
ATOM 1394 O O . GLU A 1 162 ? 12.480 26.397 149.593 1.00 12.29 196 GLU A O 1
ATOM 1400 N N . LEU A 1 163 ? 13.073 24.924 147.978 1.00 9.12 197 LEU A N 1
ATOM 1401 C CA . LEU A 1 163 ? 11.739 24.887 147.360 1.00 10.77 197 LEU A CA 1
ATOM 1402 C C . LEU A 1 163 ? 10.726 24.250 148.306 1.00 10.81 197 LEU A C 1
ATOM 1403 O O . LEU A 1 163 ? 9.589 24.741 148.461 1.00 12.17 197 LEU A O 1
ATOM 1408 N N . LEU A 1 164 ? 11.114 23.152 148.949 1.00 10.53 198 LEU A N 1
ATOM 1409 C CA . LEU A 1 164 ? 10.197 22.491 149.931 1.00 10.73 198 LEU A CA 1
ATOM 1410 C C . LEU A 1 164 ? 9.856 23.437 151.091 1.00 11.67 198 LEU A C 1
ATOM 1411 O O . LEU A 1 164 ? 8.708 23.496 151.545 1.00 12.39 198 LEU A O 1
ATOM 1416 N N . THR A 1 165 ? 10.852 24.216 151.550 1.00 10.54 199 THR A N 1
ATOM 1417 C CA . THR A 1 165 ? 10.611 25.241 152.595 1.00 12.01 199 THR A CA 1
ATOM 1418 C C . THR A 1 165 ? 9.670 26.333 152.068 1.00 12.12 199 THR A C 1
ATOM 1419 O O . THR A 1 165 ? 8.657 26.671 152.723 1.00 14.03 199 THR A O 1
ATOM 1423 N N . ALA A 1 166 ? 9.931 26.800 150.842 1.00 12.29 200 ALA A N 1
ATOM 1424 C CA . ALA A 1 166 ? 9.075 27.870 150.228 1.00 11.58 200 ALA A CA 1
ATOM 1425 C C . ALA A 1 166 ? 7.612 27.408 150.098 1.00 12.26 200 ALA A C 1
ATOM 1426 O O . ALA A 1 166 ? 6.695 28.186 150.358 1.00 11.76 200 ALA A O 1
ATOM 1428 N N . ILE A 1 167 ? 7.419 26.143 149.734 1.00 12.37 201 ILE A N 1
ATOM 1429 C CA . ILE A 1 167 ? 6.082 25.540 149.518 1.00 11.84 201 ILE A CA 1
ATOM 1430 C C . ILE A 1 167 ? 5.206 25.660 150.781 1.00 13.30 201 ILE A C 1
ATOM 1431 O O . ILE A 1 167 ? 4.009 25.787 150.678 1.00 14.61 201 ILE A O 1
ATOM 1436 N N . GLU A 1 168 ? 5.824 25.610 151.963 1.00 13.12 202 GLU A N 1
ATOM 1437 C CA A GLU A 1 168 ? 5.039 25.736 153.204 0.50 15.35 202 GLU A CA 1
ATOM 1438 C CA B GLU A 1 168 ? 5.080 25.770 153.246 0.50 14.92 202 GLU A CA 1
ATOM 1439 C C . GLU A 1 168 ? 4.281 27.071 153.270 1.00 15.58 202 GLU A C 1
ATOM 1440 O O . GLU A 1 168 ? 3.187 27.134 153.859 1.00 16.33 202 GLU A O 1
ATOM 1451 N N . ASP A 1 169 ? 4.833 28.118 152.652 1.00 14.61 203 ASP A N 1
ATOM 1452 C CA . ASP A 1 169 ? 4.233 29.466 152.655 1.00 15.34 203 ASP A CA 1
ATOM 1453 C C . ASP A 1 169 ? 3.683 29.983 151.333 1.00 15.71 203 ASP A C 1
ATOM 1454 O O . ASP A 1 169 ? 2.959 30.978 151.343 1.00 19.69 203 ASP A O 1
ATOM 1459 N N . LEU A 1 170 ? 3.963 29.318 150.207 1.00 13.09 204 LEU A N 1
ATOM 1460 C CA . LEU A 1 170 ? 3.430 29.759 148.924 1.00 12.28 204 LEU A CA 1
ATOM 1461 C C . LEU A 1 170 ? 1.976 29.324 148.801 1.00 12.74 204 LEU A C 1
ATOM 1462 O O . LEU A 1 170 ? 1.697 28.131 148.958 1.00 13.78 204 LEU A O 1
ATOM 1467 N N . PRO A 1 171 ? 1.074 30.284 148.545 1.00 13.23 205 PRO A N 1
ATOM 1468 C CA . PRO A 1 171 ? -0.309 29.911 148.318 1.00 13.76 205 PRO A CA 1
ATOM 1469 C C . PRO A 1 171 ? -0.532 29.468 146.860 1.00 13.66 205 PRO A C 1
ATOM 1470 O O . PRO A 1 171 ? 0.355 29.591 146.004 1.00 12.82 205 PRO A O 1
ATOM 1474 N N . TYR A 1 172 ? -1.693 28.882 146.609 1.00 13.80 206 TYR A N 1
ATOM 1475 C CA . TYR A 1 172 ? -2.148 28.587 145.240 1.00 13.18 206 TYR A CA 1
ATOM 1476 C C . TYR A 1 172 ? -2.499 29.905 144.521 1.00 13.70 206 TYR A C 1
ATOM 1477 O O . TYR A 1 172 ? -2.112 30.099 143.366 1.00 14.17 206 TYR A O 1
ATOM 1486 N N . GLN A 1 173 ? -3.256 30.777 145.217 1.00 13.56 207 GLN A N 1
ATOM 1487 C CA . GLN A 1 173 ? -3.644 32.100 144.705 1.00 14.93 207 GLN A CA 1
ATOM 1488 C C . GLN A 1 173 ? -3.390 33.141 145.780 1.00 13.87 207 GLN A C 1
ATOM 1489 O O . GLN A 1 173 ? -3.452 32.823 146.985 1.00 15.73 207 GLN A O 1
ATOM 1495 N N . TYR A 1 174 ? -3.151 34.370 145.340 1.00 13.95 208 TYR A N 1
ATOM 1496 C CA . TYR A 1 174 ? -2.772 35.478 146.230 1.00 14.24 208 TYR A CA 1
ATOM 1497 C C . TYR A 1 174 ? -3.908 36.453 146.480 1.00 15.56 208 TYR A C 1
ATOM 1498 O O . TYR A 1 174 ? -4.418 37.040 145.556 1.00 17.16 208 TYR A O 1
ATOM 1507 N N . GLY A 1 175 ? -4.218 36.648 147.757 1.00 16.85 209 GLY A N 1
ATOM 1508 C CA . GLY A 1 175 ? -5.188 37.612 148.207 1.00 18.50 209 GLY A CA 1
ATOM 1509 C C . GLY A 1 175 ? -6.632 37.196 148.078 1.00 20.61 209 GLY A C 1
ATOM 1510 O O . GLY A 1 175 ? -6.969 36.223 147.407 1.00 21.09 209 GLY A O 1
ATOM 1511 N N . THR A 1 176 ? -7.493 37.977 148.729 1.00 21.85 210 THR A N 1
ATOM 1512 C CA . THR A 1 176 ? -8.941 37.829 148.630 1.00 22.34 210 THR A CA 1
ATOM 1513 C C . THR A 1 176 ? -9.495 39.205 148.394 1.00 23.14 210 THR A C 1
ATOM 1514 O O . THR A 1 176 ? -8.780 40.207 148.524 1.00 20.11 210 THR A O 1
ATOM 1518 N N . GLN A 1 177 ? -10.787 39.263 148.100 1.00 24.49 211 GLN A N 1
ATOM 1519 C CA . GLN A 1 177 ? -11.406 40.554 147.843 1.00 26.28 211 GLN A CA 1
ATOM 1520 C C . GLN A 1 177 ? -11.360 41.507 149.073 1.00 24.64 211 GLN A C 1
ATOM 1521 O O . GLN A 1 177 ? -11.263 42.731 148.899 1.00 26.61 211 GLN A O 1
ATOM 1527 N N . THR A 1 178 ? -11.400 40.933 150.270 1.00 24.45 212 THR A N 1
ATOM 1528 C CA . THR A 1 178 ? -11.357 41.662 151.540 1.00 26.56 212 THR A CA 1
ATOM 1529 C C . THR A 1 178 ? -9.930 41.896 152.057 1.00 25.61 212 THR A C 1
ATOM 1530 O O . THR A 1 178 ? -9.695 42.850 152.812 1.00 26.74 212 THR A O 1
ATOM 1534 N N . ASN A 1 179 ? -8.966 41.087 151.588 1.00 23.73 213 ASN A N 1
ATOM 1535 C CA A ASN A 1 179 ? -7.592 41.115 152.028 0.50 22.79 213 ASN A CA 1
ATOM 1536 C CA B ASN A 1 179 ? -7.568 41.199 152.016 0.50 22.87 213 ASN A CA 1
ATOM 1537 C C . ASN A 1 179 ? -6.701 41.062 150.779 1.00 21.11 213 ASN A C 1
ATOM 1538 O O . ASN A 1 179 ? -6.186 39.992 150.435 1.00 21.18 213 ASN A O 1
ATOM 1547 N N . LEU A 1 180 ? -6.561 42.188 150.087 1.00 19.79 214 LEU A N 1
ATOM 1548 C CA . LEU A 1 180 ? -5.796 42.244 148.841 1.00 18.88 214 LEU A CA 1
ATOM 1549 C C . LEU A 1 180 ? -4.321 41.954 149.061 1.00 18.02 214 LEU A C 1
ATOM 1550 O O . LEU A 1 180 ? -3.783 42.173 150.144 1.00 19.14 214 LEU A O 1
ATOM 1555 N N . TYR A 1 181 ? -3.683 41.397 148.029 1.00 16.95 215 TYR A N 1
ATOM 1556 C CA . TYR A 1 181 ? -2.234 41.158 148.048 1.00 16.33 215 TYR A CA 1
ATOM 1557 C C . TYR A 1 181 ? -1.634 42.198 147.122 1.00 16.27 215 TYR A C 1
ATOM 1558 O O . TYR A 1 181 ? -1.847 42.164 145.921 1.00 16.19 215 TYR A O 1
ATOM 1567 N N . TYR A 1 182 ? -0.908 43.167 147.700 1.00 16.69 216 TYR A N 1
ATOM 1568 C CA . TYR A 1 182 ? -0.361 44.260 146.939 1.00 17.15 216 TYR A CA 1
ATOM 1569 C C . TYR A 1 182 ? -1.362 44.852 145.922 1.00 17.36 216 TYR A C 1
ATOM 1570 O O . TYR A 1 182 ? -1.039 45.069 144.737 1.00 18.39 216 TYR A O 1
ATOM 1579 N N . GLY A 1 183 ? -2.585 45.097 146.431 1.00 17.54 217 GLY A N 1
ATOM 1580 C CA . GLY A 1 183 ? -3.638 45.754 145.647 1.00 19.00 217 GLY A CA 1
ATOM 1581 C C . GLY A 1 183 ? -4.522 44.950 144.723 1.00 20.14 217 GLY A C 1
ATOM 1582 O O . GLY A 1 183 ? -5.430 45.504 144.150 1.00 21.76 217 GLY A O 1
ATOM 1583 N N . SER A 1 184 ? -4.227 43.662 144.553 1.00 18.59 218 SER A N 1
ATOM 1584 C CA . SER A 1 184 ? -4.965 42.780 143.659 1.00 17.42 218 SER A CA 1
ATOM 1585 C C . SER A 1 184 ? -5.207 41.420 144.319 1.00 15.80 218 SER A C 1
ATOM 1586 O O . SER A 1 184 ? -4.699 41.142 145.401 1.00 17.45 218 SER A O 1
ATOM 1589 N N . TYR A 1 185 ? -6.040 40.588 143.694 1.00 17.19 219 TYR A N 1
ATOM 1590 C CA . TYR A 1 185 ? -6.282 39.263 144.241 1.00 18.16 219 TYR A CA 1
ATOM 1591 C C . TYR A 1 185 ? -6.679 38.243 143.194 1.00 17.84 219 TYR A C 1
ATOM 1592 O O . TYR A 1 185 ? -7.110 38.598 142.107 1.00 19.28 219 TYR A O 1
ATOM 1601 N N . GLY A 1 186 ? -6.568 36.978 143.600 1.00 17.40 220 GLY A N 1
ATOM 1602 C CA . GLY A 1 186 ? -7.018 35.822 142.823 1.00 17.34 220 GLY A CA 1
ATOM 1603 C C . GLY A 1 186 ? -6.603 35.798 141.373 1.00 16.21 220 GLY A C 1
ATOM 1604 O O . GLY A 1 186 ? -5.416 35.740 141.071 1.00 16.53 220 GLY A O 1
ATOM 1605 N N . ALA A 1 187 ? -7.584 35.903 140.480 1.00 16.24 221 ALA A N 1
ATOM 1606 C CA . ALA A 1 187 ? -7.339 35.879 139.028 1.00 16.57 221 ALA A CA 1
ATOM 1607 C C . ALA A 1 187 ? -6.351 36.925 138.533 1.00 17.15 221 ALA A C 1
ATOM 1608 O O . ALA A 1 187 ? -5.582 36.679 137.632 1.00 17.87 221 ALA A O 1
ATOM 1610 N N . GLN A 1 188 ? -6.323 38.079 139.195 1.00 16.68 222 GLN A N 1
ATOM 1611 C CA . GLN A 1 188 ? -5.411 39.144 138.810 1.00 16.16 222 GLN A CA 1
ATOM 1612 C C . GLN A 1 188 ? -3.944 38.768 138.909 1.00 16.72 222 GLN A C 1
ATOM 1613 O O . GLN A 1 188 ? -3.123 39.346 138.196 1.00 18.27 222 GLN A O 1
ATOM 1619 N N . TRP A 1 189 ? -3.609 37.860 139.833 1.00 15.50 223 TRP A N 1
ATOM 1620 C CA . TRP A 1 189 ? -2.218 37.416 139.987 1.00 14.20 223 TRP A CA 1
ATOM 1621 C C . TRP A 1 189 ? -1.906 36.076 139.313 1.00 13.89 223 TRP A C 1
ATOM 1622 O O . TRP A 1 189 ? -0.738 35.656 139.318 1.00 14.43 223 TRP A O 1
ATOM 1633 N N . GLN A 1 190 ? -2.928 35.390 138.782 1.00 14.39 224 GLN A N 1
ATOM 1634 C CA . GLN A 1 190 ? -2.707 34.091 138.100 1.00 14.26 224 GLN A CA 1
ATOM 1635 C C . GLN A 1 190 ? -1.788 34.298 136.893 1.00 15.49 224 GLN A C 1
ATOM 1636 O O . GLN A 1 190 ? -1.964 35.227 136.118 1.00 16.25 224 GLN A O 1
ATOM 1642 N N . GLY A 1 191 ? -0.791 33.433 136.746 1.00 15.87 225 GLY A N 1
ATOM 1643 C CA . GLY A 1 191 ? 0.162 33.596 135.637 1.00 17.23 225 GLY A CA 1
ATOM 1644 C C . GLY A 1 191 ? 1.115 34.748 135.780 1.00 17.32 225 GLY A C 1
ATOM 1645 O O . GLY A 1 191 ? 1.768 35.121 134.806 1.00 18.30 225 GLY A O 1
ATOM 1646 N N . LYS A 1 192 ? 1.188 35.329 136.984 1.00 17.71 226 LYS A N 1
ATOM 1647 C CA . LYS A 1 192 ? 2.052 36.485 137.244 1.00 16.90 226 LYS A CA 1
ATOM 1648 C C . LYS A 1 192 ? 3.023 36.177 138.391 1.00 17.70 226 LYS A C 1
ATOM 1649 O O . LYS A 1 192 ? 4.257 36.269 138.232 1.00 19.95 226 LYS A O 1
ATOM 1655 N N . LEU A 1 193 ? 2.489 35.784 139.527 1.00 14.42 227 LEU A N 1
ATOM 1656 C CA . LEU A 1 193 ? 3.307 35.411 140.687 1.00 14.22 227 LEU A CA 1
ATOM 1657 C C . LEU A 1 193 ? 3.589 33.896 140.780 1.00 13.69 227 LEU A C 1
ATOM 1658 O O . LEU A 1 193 ? 2.749 33.081 140.382 1.00 16.43 227 LEU A O 1
ATOM 1663 N N . PHE A 1 194 ? 4.769 33.561 141.316 1.00 12.88 228 PHE A N 1
ATOM 1664 C CA A PHE A 1 194 ? 5.199 32.206 141.573 0.50 13.17 228 PHE A CA 1
ATOM 1665 C CA B PHE A 1 194 ? 5.192 32.160 141.608 0.50 13.65 228 PHE A CA 1
ATOM 1666 C C . PHE A 1 194 ? 4.234 31.635 142.642 1.00 12.87 228 PHE A C 1
ATOM 1667 O O . PHE A 1 194 ? 4.101 32.225 143.728 1.00 14.74 228 PHE A O 1
ATOM 1682 N N . ASN A 1 195 ? 3.541 30.545 142.329 1.00 12.29 229 ASN A N 1
ATOM 1683 C CA . ASN A 1 195 ? 2.585 29.954 143.256 1.00 12.45 229 ASN A CA 1
ATOM 1684 C C . ASN A 1 195 ? 3.106 28.616 143.756 1.00 11.50 229 ASN A C 1
ATOM 1685 O O . ASN A 1 195 ? 4.205 28.153 143.376 1.00 12.03 229 ASN A O 1
ATOM 1690 N N . LYS A 1 196 ? 2.332 27.968 144.616 1.00 11.57 230 LYS A N 1
ATOM 1691 C CA . LYS A 1 196 ? 2.787 26.718 145.221 1.00 12.29 230 LYS A CA 1
ATOM 1692 C C . LYS A 1 196 ? 3.135 25.668 144.146 1.00 10.71 230 LYS A C 1
ATOM 1693 O O . LYS A 1 196 ? 4.142 24.931 144.282 1.00 11.79 230 LYS A O 1
ATOM 1699 N N . LEU A 1 197 ? 2.300 25.578 143.100 1.00 11.43 231 LEU A N 1
ATOM 1700 C CA . LEU A 1 197 ? 2.544 24.611 142.020 1.00 11.16 231 LEU A CA 1
ATOM 1701 C C . LEU A 1 197 ? 3.749 24.984 141.156 1.00 11.70 231 LEU A C 1
ATOM 1702 O O . LEU A 1 197 ? 4.450 24.091 140.636 1.00 11.08 231 LEU A O 1
ATOM 1707 N N . SER A 1 198 ? 4.014 26.291 141.021 1.00 10.52 232 SER A N 1
ATOM 1708 C CA . SER A 1 198 ? 5.257 26.734 140.350 1.00 11.08 232 SER A CA 1
ATOM 1709 C C . SER A 1 198 ? 6.456 26.069 141.050 1.00 10.92 232 SER A C 1
ATOM 1710 O O . SER A 1 198 ? 7.339 25.491 140.409 1.00 9.89 232 SER A O 1
ATOM 1713 N N . ALA A 1 199 ? 6.481 26.124 142.381 1.00 11.04 233 ALA A N 1
ATOM 1714 C CA . ALA A 1 199 ? 7.594 25.507 143.160 1.00 10.95 233 ALA A CA 1
ATOM 1715 C C . ALA A 1 199 ? 7.655 24.001 142.955 1.00 10.16 233 ALA A C 1
ATOM 1716 O O . ALA A 1 199 ? 8.729 23.431 142.745 1.00 11.20 233 ALA A O 1
ATOM 1718 N N . TYR A 1 200 ? 6.490 23.346 143.030 1.00 10.09 234 TYR A N 1
ATOM 1719 C CA . TYR A 1 200 ? 6.445 21.897 142.745 1.00 10.61 234 TYR A CA 1
ATOM 1720 C C . TYR A 1 200 ? 6.962 21.547 141.349 1.00 10.79 234 TYR A C 1
ATOM 1721 O O . TYR A 1 200 ? 7.579 20.494 141.179 1.00 10.44 234 TYR A O 1
ATOM 1730 N N . SER A 1 201 ? 6.719 22.417 140.379 1.00 10.17 235 SER A N 1
ATOM 1731 C CA A SER A 1 201 ? 7.162 22.172 139.001 0.50 10.75 235 SER A CA 1
ATOM 1732 C CA B SER A 1 201 ? 7.166 22.170 139.011 0.50 11.65 235 SER A CA 1
ATOM 1733 C C . SER A 1 201 ? 8.679 22.193 138.909 1.00 11.04 235 SER A C 1
ATOM 1734 O O . SER A 1 201 ? 9.259 21.376 138.178 1.00 12.01 235 SER A O 1
ATOM 1739 N N . VAL A 1 202 ? 9.314 23.097 139.661 1.00 11.09 236 VAL A N 1
ATOM 1740 C CA . VAL A 1 202 ? 10.773 23.157 139.695 1.00 10.44 236 VAL A CA 1
ATOM 1741 C C . VAL A 1 202 ? 11.278 21.871 140.350 1.00 11.31 236 VAL A C 1
ATOM 1742 O O . VAL A 1 202 ? 12.259 21.293 139.878 1.00 11.33 236 VAL A O 1
ATOM 1746 N N . LEU A 1 203 ? 10.681 21.474 141.487 1.00 10.43 237 LEU A N 1
ATOM 1747 C CA . LEU A 1 203 ? 11.057 20.196 142.147 1.00 10.67 237 LEU A CA 1
ATOM 1748 C C . LEU A 1 203 ? 10.960 19.022 141.190 1.00 9.66 237 LEU A C 1
ATOM 1749 O O . LEU A 1 203 ? 11.886 18.224 141.090 1.00 11.52 237 LEU A O 1
ATOM 1754 N N . ALA A 1 204 ? 9.834 18.926 140.483 1.00 10.25 238 ALA A N 1
ATOM 1755 C CA . ALA A 1 204 ? 9.644 17.818 139.546 1.00 10.24 238 ALA A CA 1
ATOM 1756 C C . ALA A 1 204 ? 10.776 17.754 138.511 1.00 9.85 238 ALA A C 1
ATOM 1757 O O . ALA A 1 204 ? 11.312 16.694 138.231 1.00 10.73 238 ALA A O 1
ATOM 1759 N N . HIS A 1 205 ? 11.091 18.911 137.947 1.00 9.44 239 HIS A N 1
ATOM 1760 C CA . HIS A 1 205 ? 12.155 18.997 136.951 1.00 9.31 239 HIS A CA 1
ATOM 1761 C C . HIS A 1 205 ? 13.561 18.785 137.506 1.00 10.50 239 HIS A C 1
ATOM 1762 O O . HIS A 1 205 ? 14.412 18.231 136.801 1.00 11.78 239 HIS A O 1
ATOM 1769 N N . ILE A 1 206 ? 13.860 19.301 138.705 1.00 10.36 240 ILE A N 1
ATOM 1770 C CA . ILE A 1 206 ? 15.159 19.030 139.321 1.00 10.59 240 ILE A CA 1
ATOM 1771 C C . ILE A 1 206 ? 15.295 17.511 139.464 1.00 10.68 240 ILE A C 1
ATOM 1772 O O . ILE A 1 206 ? 16.312 16.922 139.076 1.00 11.34 240 ILE A O 1
ATOM 1777 N N . CYS A 1 207 ? 14.248 16.884 139.998 1.00 10.84 241 CYS A N 1
ATOM 1778 C CA . CYS A 1 207 ? 14.294 15.431 140.205 1.00 11.50 241 CYS A CA 1
ATOM 1779 C C . CYS A 1 207 ? 14.484 14.671 138.901 1.00 10.34 241 CYS A C 1
ATOM 1780 O O . CYS A 1 207 ? 15.298 13.755 138.828 1.00 11.40 241 CYS A O 1
ATOM 1783 N N . ALA A 1 208 ? 13.739 15.029 137.864 1.00 11.03 242 ALA A N 1
ATOM 1784 C CA . ALA A 1 208 ? 13.910 14.356 136.585 1.00 10.61 242 ALA A CA 1
ATOM 1785 C C . ALA A 1 208 ? 15.337 14.542 136.019 1.00 11.14 242 ALA A C 1
ATOM 1786 O O . ALA A 1 208 ? 15.918 13.601 135.489 1.00 11.11 242 ALA A O 1
ATOM 1788 N N . TRP A 1 209 ? 15.866 15.760 136.145 1.00 10.70 243 TRP A N 1
ATOM 1789 C CA . TRP A 1 209 ? 17.242 16.097 135.679 1.00 10.75 243 TRP A CA 1
ATOM 1790 C C . TRP A 1 209 ? 18.309 15.260 136.378 1.00 12.10 243 TRP A C 1
ATOM 1791 O O . TRP A 1 209 ? 19.339 14.948 135.787 1.00 13.24 243 TRP A O 1
ATOM 1802 N N . GLN A 1 210 ? 18.026 14.879 137.641 1.00 11.88 244 GLN A N 1
ATOM 1803 C CA . GLN A 1 210 ? 18.897 14.023 138.453 1.00 14.23 244 GLN A CA 1
ATOM 1804 C C . GLN A 1 210 ? 18.622 12.535 138.294 1.00 13.63 244 GLN A C 1
ATOM 1805 O O . GLN A 1 210 ? 19.294 11.719 138.925 1.00 14.80 244 GLN A O 1
ATOM 1811 N N . GLY A 1 211 ? 17.622 12.172 137.490 1.00 12.38 245 GLY A N 1
ATOM 1812 C CA . GLY A 1 211 ? 17.223 10.774 137.341 1.00 13.93 245 GLY A CA 1
ATOM 1813 C C . GLY A 1 211 ? 16.420 10.217 138.494 1.00 12.65 245 GLY A C 1
ATOM 1814 O O . GLY A 1 211 ? 16.224 8.999 138.569 1.00 14.63 245 GLY A O 1
ATOM 1815 N N . ASN A 1 212 ? 15.939 11.103 139.376 1.00 12.15 246 ASN A N 1
ATOM 1816 C CA A ASN A 1 212 ? 15.128 10.701 140.537 0.60 12.74 246 ASN A CA 1
ATOM 1817 C CA B ASN A 1 212 ? 15.147 10.719 140.541 0.40 13.22 246 ASN A CA 1
ATOM 1818 C C . ASN A 1 212 ? 13.678 10.723 140.107 1.00 12.02 246 ASN A C 1
ATOM 1819 O O . ASN A 1 212 ? 12.907 11.623 140.452 1.00 12.56 246 ASN A O 1
ATOM 1828 N N . TYR A 1 213 ? 13.312 9.703 139.334 1.00 11.80 247 TYR A N 1
ATOM 1829 C CA . TYR A 1 213 ? 11.972 9.652 138.782 1.00 10.32 247 TYR A CA 1
ATOM 1830 C C . TYR A 1 213 ? 10.860 9.298 139.749 1.00 11.01 247 TYR A C 1
ATOM 1831 O O . TYR A 1 213 ? 9.743 9.665 139.493 1.00 12.18 247 TYR A O 1
ATOM 1840 N N . ALA A 1 214 ? 11.166 8.586 140.825 1.00 12.44 248 ALA A N 1
ATOM 1841 C CA . ALA A 1 214 ? 10.163 8.336 141.855 1.00 12.74 248 ALA A CA 1
ATOM 1842 C C . ALA A 1 214 ? 9.616 9.679 142.393 1.00 13.86 248 ALA A C 1
ATOM 1843 O O . ALA A 1 214 ? 8.403 9.883 142.453 1.00 13.72 248 ALA A O 1
ATOM 1845 N N . GLU A 1 215 ? 10.518 10.597 142.725 1.00 12.97 249 GLU A N 1
ATOM 1846 C CA . GLU A 1 215 ? 10.127 11.918 143.218 1.00 13.47 249 GLU A CA 1
ATOM 1847 C C . GLU A 1 215 ? 9.529 12.778 142.097 1.00 11.67 249 GLU A C 1
ATOM 1848 O O . GLU A 1 215 ? 8.502 13.481 142.305 1.00 13.26 249 GLU A O 1
ATOM 1854 N N . ALA A 1 216 ? 10.092 12.683 140.880 1.00 12.56 250 ALA A N 1
ATOM 1855 C CA . ALA A 1 216 ? 9.537 13.443 139.766 1.00 12.13 250 ALA A CA 1
ATOM 1856 C C . ALA A 1 216 ? 8.069 13.051 139.509 1.00 12.41 250 ALA A C 1
ATOM 1857 O O . ALA A 1 216 ? 7.229 13.900 139.224 1.00 12.20 250 ALA A O 1
ATOM 1859 N N . GLU A 1 217 ? 7.778 11.762 139.603 1.00 11.83 251 GLU A N 1
ATOM 1860 C CA . GLU A 1 217 ? 6.418 11.264 139.367 1.00 11.68 251 GLU A CA 1
ATOM 1861 C C . GLU A 1 217 ? 5.468 11.811 140.445 1.00 12.49 251 GLU A C 1
ATOM 1862 O O . GLU A 1 217 ? 4.376 12.308 140.119 1.00 12.68 251 GLU A O 1
ATOM 1868 N N . THR A 1 218 ? 5.900 11.751 141.712 1.00 11.80 252 THR A N 1
ATOM 1869 C CA . THR A 1 218 ? 5.052 12.228 142.819 1.00 11.95 252 THR A CA 1
ATOM 1870 C C . THR A 1 218 ? 4.746 13.722 142.709 1.00 10.95 252 THR A C 1
ATOM 1871 O O . THR A 1 218 ? 3.604 14.167 142.882 1.00 11.63 252 THR A O 1
ATOM 1875 N N . TYR A 1 219 ? 5.762 14.501 142.411 1.00 12.74 253 TYR A N 1
ATOM 1876 C CA . TYR A 1 219 ? 5.564 15.932 142.271 1.00 11.74 253 TYR A CA 1
ATOM 1877 C C . TYR A 1 219 ? 4.737 16.302 141.048 1.00 12.05 253 TYR A C 1
ATOM 1878 O O . TYR A 1 219 ? 3.881 17.183 141.124 1.00 12.63 253 TYR A O 1
ATOM 1887 N N . SER A 1 220 ? 4.978 15.643 139.912 1.00 12.19 254 SER A N 1
ATOM 1888 C CA A SER A 1 220 ? 4.181 15.897 138.703 0.50 10.90 254 SER A CA 1
ATOM 1889 C CA B SER A 1 220 ? 4.182 15.925 138.711 0.50 12.34 254 SER A CA 1
ATOM 1890 C C . SER A 1 220 ? 2.713 15.542 138.980 1.00 12.05 254 SER A C 1
ATOM 1891 O O . SER A 1 220 ? 1.785 16.270 138.589 1.00 12.22 254 SER A O 1
ATOM 1896 N N . ALA A 1 221 ? 2.500 14.410 139.658 1.00 11.57 255 ALA A N 1
ATOM 1897 C CA . ALA A 1 221 ? 1.142 13.974 140.049 1.00 11.97 255 ALA A CA 1
ATOM 1898 C C . ALA A 1 221 ? 0.464 15.028 140.921 1.00 12.29 255 ALA A C 1
ATOM 1899 O O . ALA A 1 221 ? -0.677 15.399 140.705 1.00 12.65 255 ALA A O 1
ATOM 1901 N N . PHE A 1 222 ? 1.207 15.579 141.860 1.00 12.05 256 PHE A N 1
ATOM 1902 C CA . PHE A 1 222 ? 0.648 16.564 142.780 1.00 12.20 256 PHE A CA 1
ATOM 1903 C C . PHE A 1 222 ? 0.174 17.791 141.995 1.00 10.75 256 PHE A C 1
ATOM 1904 O O . PHE A 1 222 ? -0.904 18.331 142.223 1.00 12.29 256 PHE A O 1
ATOM 1912 N N . ILE A 1 223 ? 0.998 18.229 141.054 1.00 11.59 257 ILE A N 1
ATOM 1913 C CA . ILE A 1 223 ? 0.650 19.360 140.206 1.00 9.93 257 ILE A CA 1
ATOM 1914 C C . ILE A 1 223 ? -0.629 19.134 139.395 1.00 11.31 257 ILE A C 1
ATOM 1915 O O . ILE A 1 223 ? -1.544 19.960 139.389 1.00 13.15 257 ILE A O 1
ATOM 1920 N N . ILE A 1 224 ? -0.681 17.988 138.723 1.00 11.59 258 ILE A N 1
ATOM 1921 C CA . ILE A 1 224 ? -1.834 17.633 137.907 1.00 11.52 258 ILE A CA 1
ATOM 1922 C C . ILE A 1 224 ? -3.096 17.564 138.747 1.00 11.75 258 ILE A C 1
ATOM 1923 O O . ILE A 1 224 ? -4.160 18.091 138.348 1.00 14.34 258 ILE A O 1
ATOM 1928 N N . ASP A 1 225 ? -2.954 16.962 139.925 1.00 12.67 259 ASP A N 1
ATOM 1929 C CA . ASP A 1 225 ? -4.104 16.772 140.815 1.00 12.35 259 ASP A CA 1
ATOM 1930 C C . ASP A 1 225 ? -4.570 18.052 141.491 1.00 13.91 259 ASP A C 1
ATOM 1931 O O . ASP A 1 225 ? -5.677 18.067 141.988 1.00 16.96 259 ASP A O 1
ATOM 1936 N N . HIS A 1 226 ? -3.735 19.087 141.561 1.00 13.91 260 HIS A N 1
ATOM 1937 C CA . HIS A 1 226 ? -4.139 20.355 142.150 1.00 13.14 260 HIS A CA 1
ATOM 1938 C C . HIS A 1 226 ? -4.225 21.509 141.163 1.00 13.37 260 HIS A C 1
ATOM 1939 O O . HIS A 1 226 ? -4.367 22.664 141.589 1.00 13.32 260 HIS A O 1
ATOM 1946 N N . ALA A 1 227 ? -4.202 21.208 139.861 1.00 13.59 261 ALA A N 1
ATOM 1947 C CA . ALA A 1 227 ? -4.160 22.266 138.836 1.00 14.08 261 ALA A CA 1
ATOM 1948 C C . ALA A 1 227 ? -5.314 23.273 138.983 1.00 14.52 261 ALA A C 1
ATOM 1949 O O . ALA A 1 227 ? -5.136 24.476 138.766 1.00 14.14 261 ALA A O 1
ATOM 1951 N N . SER A 1 228 ? -6.503 22.766 139.322 1.00 14.88 262 SER A N 1
ATOM 1952 C CA . SER A 1 228 ? -7.673 23.672 139.467 1.00 17.08 262 SER A CA 1
ATOM 1953 C C . SER A 1 228 ? -7.455 24.734 140.542 1.00 15.02 262 SER A C 1
ATOM 1954 O O . SER A 1 228 ? -8.025 25.832 140.442 1.00 15.36 262 SER A O 1
ATOM 1957 N N . GLU A 1 229 ? -6.598 24.463 141.527 1.00 14.17 263 GLU A N 1
ATOM 1958 C CA A GLU A 1 229 ? -6.367 25.435 142.617 0.50 14.10 263 GLU A CA 1
ATOM 1959 C CA B GLU A 1 229 ? -6.348 25.429 142.618 0.50 15.05 263 GLU A CA 1
ATOM 1960 C C . GLU A 1 229 ? -5.711 26.721 142.131 1.00 13.94 263 GLU A C 1
ATOM 1961 O O . GLU A 1 229 ? -5.871 27.761 142.755 1.00 15.18 263 GLU A O 1
ATOM 1972 N N . ILE A 1 230 ? -4.927 26.629 141.050 1.00 12.71 264 ILE A N 1
ATOM 1973 C CA . ILE A 1 230 ? -4.264 27.787 140.448 1.00 13.25 264 ILE A CA 1
ATOM 1974 C C . ILE A 1 230 ? -4.921 28.204 139.128 1.00 13.88 264 ILE A C 1
ATOM 1975 O O . ILE A 1 230 ? -4.423 29.097 138.426 1.00 15.17 264 ILE A O 1
ATOM 1980 N N . ASN A 1 231 ? -6.035 27.541 138.788 1.00 13.47 265 ASN A N 1
ATOM 1981 C CA . ASN A 1 231 ? -6.736 27.759 137.532 1.00 14.28 265 ASN A CA 1
ATOM 1982 C C . ASN A 1 231 ? -5.881 27.415 136.288 1.00 14.27 265 ASN A C 1
ATOM 1983 O O . ASN A 1 231 ? -5.912 28.135 135.298 1.00 15.39 265 ASN A O 1
ATOM 1988 N N . ALA A 1 232 ? -5.090 26.348 136.398 1.00 13.21 266 ALA A N 1
ATOM 1989 C CA . ALA A 1 232 ? -4.281 25.846 135.292 1.00 12.66 266 ALA A CA 1
ATOM 1990 C C . ALA A 1 232 ? -5.064 24.751 134.569 1.00 13.27 266 ALA A C 1
ATOM 1991 O O . ALA A 1 232 ? -5.660 23.868 135.195 1.00 13.70 266 ALA A O 1
ATOM 1993 N N . LYS A 1 233 ? -5.032 24.822 133.249 1.00 13.80 267 LYS A N 1
ATOM 1994 C CA . LYS A 1 233 ? -5.769 23.912 132.367 1.00 13.68 267 LYS A CA 1
ATOM 1995 C C . LYS A 1 233 ? -4.885 23.443 131.229 1.00 13.26 267 LYS A C 1
ATOM 1996 O O . LYS A 1 233 ? -3.774 23.954 131.032 1.00 14.33 267 LYS A O 1
ATOM 2002 N N . TYR A 1 234 ? -5.398 22.471 130.487 1.00 13.24 268 TYR A N 1
ATOM 2003 C CA . TYR A 1 234 ? -4.814 22.088 129.218 1.00 12.56 268 TYR A CA 1
ATOM 2004 C C . TYR A 1 234 ? -5.301 23.120 128.193 1.00 13.79 268 TYR A C 1
ATOM 2005 O O . TYR A 1 234 ? -6.484 23.526 128.186 1.00 15.37 268 TYR A O 1
ATOM 2014 N N . THR A 1 235 ? -4.404 23.517 127.320 1.00 13.36 269 THR A N 1
ATOM 2015 C CA . THR A 1 235 ? -4.639 24.607 126.381 1.00 14.56 269 THR A CA 1
ATOM 2016 C C . THR A 1 235 ? -4.922 24.050 124.974 1.00 13.08 269 THR A C 1
ATOM 2017 O O . THR A 1 235 ? -4.220 23.142 124.490 1.00 13.86 269 THR A O 1
ATOM 2021 N N . SER A 1 236 ? -5.968 24.575 124.341 1.00 13.31 270 SER A N 1
ATOM 2022 C CA . SER A 1 236 ? -6.280 24.214 122.973 1.00 13.34 270 SER A CA 1
ATOM 2023 C C . SER A 1 236 ? -5.217 24.786 122.036 1.00 13.46 270 SER A C 1
ATOM 2024 O O . SER A 1 236 ? -4.486 25.753 122.369 1.00 12.71 270 SER A O 1
ATOM 2027 N N . ILE A 1 237 ? -5.119 24.203 120.847 1.00 13.51 271 ILE A N 1
ATOM 2028 C CA . ILE A 1 237 ? -4.131 24.699 119.876 1.00 13.25 271 ILE A CA 1
ATOM 2029 C C . ILE A 1 237 ? -4.342 26.197 119.548 1.00 13.82 271 ILE A C 1
ATOM 2030 O O . ILE A 1 237 ? -3.365 26.942 119.427 1.00 14.33 271 ILE A O 1
ATOM 2035 N N . ALA A 1 238 ? -5.604 26.613 119.406 1.00 15.06 272 ALA A N 1
ATOM 2036 C CA . ALA A 1 238 ? -5.909 28.014 119.120 1.00 15.04 272 ALA A CA 1
ATOM 2037 C C . ALA A 1 238 ? -5.439 28.914 120.262 1.00 14.52 272 ALA A C 1
ATOM 2038 O O . ALA A 1 238 ? -4.807 29.946 120.031 1.00 15.23 272 ALA A O 1
ATOM 2040 N N . ASP A 1 239 ? -5.749 28.522 121.488 1.00 13.22 273 ASP A N 1
ATOM 2041 C CA . ASP A 1 239 ? -5.337 29.317 122.686 1.00 14.62 273 ASP A CA 1
ATOM 2042 C C . ASP A 1 239 ? -3.831 29.280 122.935 1.00 13.83 273 ASP A C 1
ATOM 2043 O O . ASP A 1 239 ? -3.270 30.227 123.489 1.00 14.82 273 ASP A O 1
ATOM 2048 N N . LEU A 1 240 ? -3.170 28.224 122.496 1.00 13.37 274 LEU A N 1
ATOM 2049 C CA . LEU A 1 240 ? -1.731 28.159 122.667 1.00 13.08 274 LEU A CA 1
ATOM 2050 C C . LEU A 1 240 ? -1.017 29.151 121.766 1.00 13.93 274 LEU A C 1
ATOM 2051 O O . LEU A 1 240 ? -0.040 29.755 122.182 1.00 13.82 274 LEU A O 1
ATOM 2056 N N . THR A 1 241 ? -1.529 29.313 120.550 1.00 13.65 275 THR A N 1
ATOM 2057 C CA . THR A 1 241 ? -0.844 30.044 119.494 1.00 13.65 275 THR A CA 1
ATOM 2058 C C . THR A 1 241 ? -1.389 31.438 119.188 1.00 14.45 275 THR A C 1
ATOM 2059 O O . THR A 1 241 ? -0.735 32.201 118.468 1.00 13.51 275 THR A O 1
ATOM 2063 N N . SER A 1 242 ? -2.559 31.774 119.743 1.00 14.98 276 SER A N 1
ATOM 2064 C CA . SER A 1 242 ? -3.188 33.057 119.495 1.00 17.26 276 SER A CA 1
ATOM 2065 C C . SER A 1 242 ? -2.348 34.225 119.971 1.00 17.34 276 SER A C 1
ATOM 2066 O O . SER A 1 242 ? -1.629 34.147 120.972 1.00 18.14 276 SER A O 1
ATOM 2069 N N . GLU A 1 243 ? -2.565 35.364 119.317 1.00 17.96 277 GLU A N 1
ATOM 2070 C CA A GLU A 1 243 ? -1.937 36.638 119.659 0.50 18.14 277 GLU A CA 1
ATOM 2071 C CA B GLU A 1 243 ? -1.849 36.591 119.711 0.50 18.47 277 GLU A CA 1
ATOM 2072 C C . GLU A 1 243 ? -2.353 37.097 121.081 1.00 17.85 277 GLU A C 1
ATOM 2073 O O . GLU A 1 243 ? -1.678 37.904 121.710 1.00 20.19 277 GLU A O 1
ATOM 2084 N N . THR A 1 244 ? -3.499 36.598 121.567 1.00 17.88 278 THR A N 1
ATOM 2085 C CA . THR A 1 244 ? -4.026 36.884 122.917 1.00 18.81 278 THR A CA 1
ATOM 2086 C C . THR A 1 244 ? -4.163 35.592 123.736 1.00 17.56 278 THR A C 1
ATOM 2087 O O . THR A 1 244 ? -4.911 35.528 124.714 1.00 18.76 278 THR A O 1
ATOM 2091 N N . GLY A 1 245 ? -3.394 34.569 123.343 1.00 16.16 279 GLY A N 1
ATOM 2092 C CA . GLY A 1 245 ? -3.413 33.298 124.005 1.00 16.34 279 GLY A CA 1
ATOM 2093 C C . GLY A 1 245 ? -2.360 33.179 125.087 1.00 14.45 279 GLY A C 1
ATOM 2094 O O . GLY A 1 245 ? -1.907 34.180 125.670 1.00 14.52 279 GLY A O 1
ATOM 2095 N N . LEU A 1 246 ? -1.922 31.945 125.317 1.00 13.77 280 LEU A N 1
ATOM 2096 C CA . LEU A 1 246 ? -1.053 31.611 126.458 1.00 13.00 280 LEU A CA 1
ATOM 2097 C C . LEU A 1 246 ? 0.192 32.477 126.631 1.00 12.60 280 LEU A C 1
ATOM 2098 O O . LEU A 1 246 ? 0.585 32.755 127.751 1.00 13.73 280 LEU A O 1
ATOM 2103 N N . PHE A 1 247 ? 0.806 32.891 125.518 1.00 13.42 281 PHE A N 1
ATOM 2104 C CA . PHE A 1 247 ? 2.028 33.671 125.560 1.00 13.17 281 PHE A CA 1
ATOM 2105 C C . PHE A 1 247 ? 1.782 35.167 125.797 1.00 13.34 281 PHE A C 1
ATOM 2106 O O . PHE A 1 247 ? 2.743 35.915 125.984 1.00 15.42 281 PHE A O 1
ATOM 2114 N N . TYR A 1 248 ? 0.519 35.596 125.751 1.00 13.67 282 TYR A N 1
ATOM 2115 C CA . TY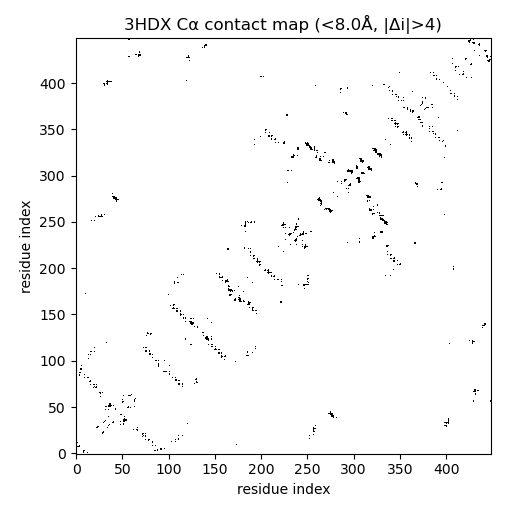R A 1 248 ? 0.140 36.993 126.007 1.00 15.34 282 TYR A CA 1
ATOM 2116 C C . TYR A 1 248 ? -0.053 37.157 127.529 1.00 15.86 282 TYR A C 1
ATOM 2117 O O . TYR A 1 248 ? -0.800 36.376 128.133 1.00 16.03 282 TYR A O 1
ATOM 2126 N N . SER A 1 249 ? 0.612 38.178 128.107 1.00 16.89 283 SER A N 1
ATOM 2127 C CA A SER A 1 249 ? 0.599 38.421 129.560 0.50 16.77 283 SER A CA 1
ATOM 2128 C CA B SER A 1 249 ? 0.602 38.410 129.557 0.50 17.04 283 SER A CA 1
ATOM 2129 C C . SER A 1 249 ? -0.785 38.393 130.185 1.00 16.46 283 SER A C 1
ATOM 2130 O O . SER A 1 249 ? -1.008 37.716 131.198 1.00 16.52 283 SER A O 1
ATOM 2135 N N . ASN A 1 250 ? -1.737 39.126 129.569 1.00 16.90 284 ASN A N 1
ATOM 2136 C CA A ASN A 1 250 ? -3.087 39.250 130.116 0.50 18.37 284 ASN A CA 1
ATOM 2137 C CA B ASN A 1 250 ? -3.096 39.216 130.154 0.50 18.96 284 ASN A CA 1
ATOM 2138 C C . ASN A 1 250 ? -4.131 38.283 129.521 1.00 17.59 284 ASN A C 1
ATOM 2139 O O . ASN A 1 250 ? -5.325 38.557 129.551 1.00 19.28 284 ASN A O 1
ATOM 2148 N N . ALA A 1 251 ? -3.676 37.127 129.014 1.00 16.51 285 ALA A N 1
ATOM 2149 C CA . ALA A 1 251 ? -4.556 36.117 128.413 1.00 15.44 285 ALA A CA 1
ATOM 2150 C C . ALA A 1 251 ? -5.611 35.634 129.375 1.00 16.05 285 ALA A C 1
ATOM 2151 O O . ALA A 1 251 ? -5.359 35.511 130.575 1.00 16.16 285 ALA A O 1
ATOM 2153 N N . SER A 1 252 ? -6.789 35.330 128.846 1.00 16.32 286 SER A N 1
ATOM 2154 C CA . SER A 1 252 ? -7.821 34.665 129.640 1.00 17.61 286 SER A CA 1
ATOM 2155 C C . SER A 1 252 ? -7.293 33.343 130.220 1.00 16.15 286 SER A C 1
ATOM 2156 O O . SER A 1 252 ? -7.675 32.992 131.312 1.00 16.42 286 SER A O 1
ATOM 2159 N N . VAL A 1 253 ? -6.402 32.666 129.485 1.00 15.64 287 VAL A N 1
ATOM 2160 C CA . VAL A 1 253 ? -5.784 31.414 129.909 1.00 14.91 287 VAL A CA 1
ATOM 2161 C C . VAL A 1 253 ? -4.477 31.585 130.690 1.00 14.46 287 VAL A C 1
ATOM 2162 O O . VAL A 1 253 ? -3.747 30.604 130.872 1.00 15.02 287 VAL A O 1
ATOM 2166 N N . LYS A 1 254 ? -4.181 32.802 131.158 1.00 14.51 288 LYS A N 1
ATOM 2167 C CA . LYS A 1 254 ? -2.908 33.082 131.876 1.00 13.90 288 LYS A CA 1
ATOM 2168 C C . LYS A 1 254 ? -2.588 32.156 133.052 1.00 14.25 288 LYS A C 1
ATOM 2169 O O . LYS A 1 254 ? -1.431 31.863 133.305 1.00 14.39 288 LYS A O 1
ATOM 2175 N N . GLY A 1 255 ? -3.607 31.687 133.770 1.00 12.63 289 GLY A N 1
ATOM 2176 C CA . GLY A 1 255 ? -3.391 30.765 134.874 1.00 13.12 289 GLY A CA 1
ATOM 2177 C C . GLY A 1 255 ? -2.742 29.441 134.465 1.00 13.21 289 GLY A C 1
ATOM 2178 O O . GLY A 1 255 ? -2.178 28.727 135.298 1.00 13.56 289 GLY A O 1
ATOM 2179 N N . SER A 1 256 ? -2.835 29.127 133.178 1.00 12.63 290 SER A N 1
ATOM 2180 C CA . SER A 1 256 ? -2.223 27.937 132.631 1.00 11.71 290 SER A CA 1
ATOM 2181 C C . SER A 1 256 ? -0.706 28.028 132.481 1.00 11.76 290 SER A C 1
ATOM 2182 O O . SER A 1 256 ? -0.048 26.997 132.228 1.00 13.30 290 SER A O 1
ATOM 2185 N N . ARG A 1 257 ? -0.152 29.229 132.665 1.00 11.73 291 ARG A N 1
ATOM 2186 C CA . ARG A 1 257 ? 1.328 29.389 132.775 1.00 11.43 291 ARG A CA 1
ATOM 2187 C C . ARG A 1 257 ? 1.663 29.021 134.224 1.00 11.98 291 ARG A C 1
ATOM 2188 O O . ARG A 1 257 ? 1.561 29.862 135.125 1.00 13.45 291 ARG A O 1
ATOM 2196 N N . ILE A 1 258 ? 1.967 27.748 134.464 1.00 11.27 292 ILE A N 1
ATOM 2197 C CA . ILE A 1 258 ? 2.261 27.261 135.823 1.00 12.38 292 ILE A CA 1
ATOM 2198 C C . ILE A 1 258 ? 3.485 27.990 136.398 1.00 12.68 292 ILE A C 1
ATOM 2199 O O . ILE A 1 258 ? 3.482 28.336 137.582 1.00 13.83 292 ILE A O 1
ATOM 2204 N N . LEU A 1 259 ? 4.488 28.202 135.546 1.00 12.45 293 LEU A N 1
ATOM 2205 C CA . LEU A 1 259 ? 5.666 29.018 135.878 1.00 11.31 293 LEU A CA 1
ATOM 2206 C C . LEU A 1 259 ? 6.086 29.761 134.623 1.00 11.64 293 LEU A C 1
ATOM 2207 O O . LEU A 1 259 ? 6.361 29.135 133.574 1.00 12.16 293 LEU A O 1
ATOM 2212 N N . GLY A 1 260 ? 6.127 31.080 134.708 1.00 12.99 294 GLY A N 1
ATOM 2213 C CA . GLY A 1 260 ? 6.573 31.882 133.585 1.00 12.88 294 GLY A CA 1
ATOM 2214 C C . GLY A 1 260 ? 6.926 33.281 134.007 1.00 14.09 294 GLY A C 1
ATOM 2215 O O . GLY A 1 260 ? 6.834 33.599 135.195 1.00 14.22 294 GLY A O 1
ATOM 2216 N N . PHE A 1 261 ? 7.381 34.084 133.037 1.00 13.49 295 PHE A N 1
ATOM 2217 C CA . PHE A 1 261 ? 7.829 35.469 133.272 1.00 13.44 295 PHE A CA 1
ATOM 2218 C C . PHE A 1 261 ? 7.263 36.344 132.180 1.00 15.34 295 PHE A C 1
ATOM 2219 O O . PHE A 1 261 ? 7.353 36.017 130.986 1.00 16.23 295 PHE A O 1
ATOM 2227 N N . ASN A 1 262 ? 6.648 37.437 132.610 1.00 16.17 296 ASN A N 1
ATOM 2228 C CA . ASN A 1 262 ? 5.914 38.318 131.709 1.00 19.00 296 ASN A CA 1
ATOM 2229 C C . ASN A 1 262 ? 6.623 39.643 131.478 1.00 23.37 296 ASN A C 1
ATOM 2230 O O . ASN A 1 262 ? 7.365 40.123 132.343 1.00 23.48 296 ASN A O 1
ATOM 2235 N N . PHE A 1 263 ? 6.287 40.291 130.371 1.00 26.85 297 PHE A N 1
ATOM 2236 C CA . PHE A 1 263 ? 6.924 41.579 130.023 1.00 30.88 297 PHE A CA 1
ATOM 2237 C C . PHE A 1 263 ? 5.913 42.736 130.082 1.00 34.84 297 PHE A C 1
ATOM 2238 O O . PHE A 1 263 ? 4.770 42.559 129.627 1.00 36.29 297 PHE A O 1
ATOM 2246 N N . ALA A 1 264 ? 6.338 43.883 130.659 1.00 39.02 298 ALA A N 1
ATOM 2247 C CA . ALA A 1 264 ? 5.503 45.120 130.803 1.00 41.22 298 ALA A CA 1
ATOM 2248 C C . ALA A 1 264 ? 6.094 46.291 130.009 1.00 43.51 298 ALA A C 1
ATOM 2249 O O . ALA A 1 264 ? 7.200 46.768 130.309 1.00 45.90 298 ALA A O 1
ATOM 2251 N N . GLY A 1 274 ? 14.558 40.188 125.561 1.00 27.00 308 GLY A N 1
ATOM 2252 C CA . GLY A 1 274 ? 14.473 38.848 124.904 1.00 21.21 308 GLY A CA 1
ATOM 2253 C C . GLY A 1 274 ? 13.108 38.134 124.637 1.00 20.24 308 GLY A C 1
ATOM 2254 O O . GLY A 1 274 ? 12.291 37.842 125.540 1.00 19.78 308 GLY A O 1
ATOM 2255 N N . HIS A 1 275 ? 12.885 37.791 123.367 1.00 17.31 309 HIS A N 1
ATOM 22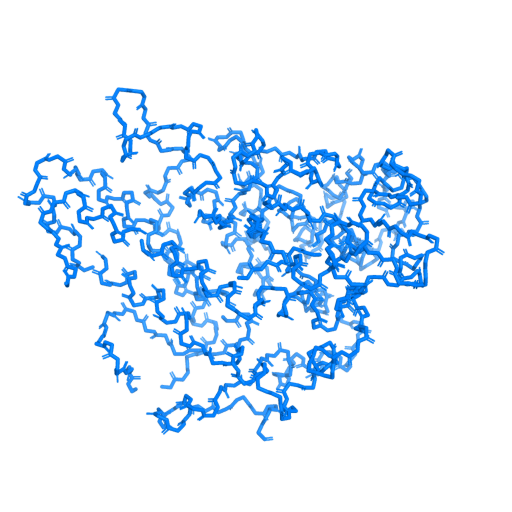56 C CA . HIS A 1 275 ? 11.654 37.137 122.891 1.00 16.23 309 HIS A CA 1
ATOM 2257 C C . HIS A 1 275 ? 12.000 36.223 121.725 1.00 15.82 309 HIS A C 1
ATOM 2258 O O . HIS A 1 275 ? 12.793 36.606 120.851 1.00 16.23 309 HIS A O 1
ATOM 2265 N N . LEU A 1 276 ? 11.406 35.030 121.682 1.00 13.94 310 LEU A N 1
ATOM 2266 C CA . LEU A 1 276 ? 11.667 34.101 120.584 1.00 13.81 310 LEU A CA 1
ATOM 2267 C C . LEU A 1 276 ? 11.399 34.741 119.225 1.00 13.51 310 LEU A C 1
ATOM 2268 O O . LEU A 1 276 ? 12.104 34.471 118.256 1.00 14.28 310 LEU A O 1
ATOM 2273 N N . GLU A 1 277 ? 10.339 35.534 119.168 1.00 12.65 311 GLU A N 1
ATOM 2274 C CA . GLU A 1 277 ? 9.959 36.245 117.933 1.00 12.63 311 GLU A CA 1
ATOM 2275 C C . GLU A 1 277 ? 11.107 37.006 117.261 1.00 12.54 311 GLU A C 1
ATOM 2276 O O . GLU A 1 277 ? 11.115 37.151 116.050 1.00 14.47 311 GLU A O 1
ATOM 2282 N N . GLN A 1 278 ? 12.055 37.526 118.034 1.00 14.58 312 GLN A N 1
ATOM 2283 C CA . GLN A 1 278 ? 13.237 38.182 117.464 1.00 14.85 312 GLN A CA 1
ATOM 2284 C C . GLN A 1 278 ? 14.002 37.238 116.513 1.00 15.62 312 GLN A C 1
ATOM 2285 O O . GLN A 1 278 ? 14.513 37.674 115.441 1.00 17.70 312 GLN A O 1
ATOM 2291 N N . LEU A 1 279 ? 14.050 35.956 116.891 1.00 14.66 313 LEU A N 1
ATOM 2292 C CA . LEU A 1 279 ? 14.711 34.939 116.116 1.00 14.69 313 LEU A CA 1
ATOM 2293 C C . LEU A 1 279 ? 13.840 34.277 115.057 1.00 14.45 313 LEU A C 1
ATOM 2294 O O . LEU A 1 279 ? 14.357 33.857 114.033 1.00 14.80 313 LEU A O 1
ATOM 2299 N N . THR A 1 280 ? 12.527 34.189 115.279 1.00 13.25 314 THR A N 1
ATOM 2300 C CA . THR A 1 280 ? 11.659 33.413 114.389 1.00 13.69 314 THR A CA 1
ATOM 2301 C C . THR A 1 280 ? 10.788 34.180 113.428 1.00 13.94 314 THR A C 1
ATOM 2302 O O . THR A 1 280 ? 10.507 33.656 112.356 1.00 14.18 314 THR A O 1
ATOM 2306 N N . LEU A 1 281 ? 10.331 35.377 113.780 1.00 13.69 315 LEU A N 1
ATOM 2307 C CA . LEU A 1 281 ? 9.381 36.054 112.907 1.00 14.74 315 LEU A CA 1
ATOM 2308 C C . LEU A 1 281 ? 10.007 36.795 111.737 1.00 15.61 315 LEU A C 1
ATOM 2309 O O . LEU A 1 281 ? 11.119 37.300 111.800 1.00 16.56 315 LEU A O 1
ATOM 2314 N N . ALA A 1 282 ? 9.235 36.841 110.663 1.00 16.97 316 ALA A N 1
ATOM 2315 C CA . ALA A 1 282 ? 9.592 37.572 109.438 1.00 17.35 316 ALA A CA 1
ATOM 2316 C C . ALA A 1 282 ? 8.278 37.929 108.730 1.00 17.44 316 ALA A C 1
ATOM 2317 O O . ALA A 1 282 ? 7.186 37.645 109.224 1.00 16.94 316 ALA A O 1
ATOM 2319 N N . TYR A 1 283 ? 8.403 38.599 107.581 1.00 18.05 317 TYR A N 1
ATOM 2320 C CA . TYR A 1 283 ? 7.264 39.032 106.781 1.00 19.23 317 TYR A CA 1
ATOM 2321 C C . TYR A 1 283 ? 6.333 37.848 106.474 1.00 19.16 317 TYR A C 1
ATOM 2322 O O . TYR A 1 283 ? 6.831 36.786 106.119 1.00 20.55 317 TYR A O 1
ATOM 2331 N N . PRO A 1 284 ? 4.998 38.028 106.554 1.00 21.71 318 PRO A N 1
ATOM 2332 C CA . PRO A 1 284 ? 4.239 39.249 106.813 1.00 21.13 318 PRO A CA 1
ATOM 2333 C C . PRO A 1 284 ? 3.949 39.612 108.258 1.00 21.02 318 PRO A C 1
ATOM 2334 O O . PRO A 1 284 ? 3.316 40.651 108.484 1.00 20.53 318 PRO A O 1
ATOM 2338 N N . LEU A 1 285 ? 4.438 38.826 109.233 1.00 19.73 319 LEU A N 1
ATOM 2339 C CA . LEU A 1 285 ? 4.127 39.080 110.631 1.00 20.73 319 LEU A CA 1
ATOM 2340 C C . LEU A 1 285 ? 4.822 40.337 111.157 1.00 20.97 319 LEU A C 1
ATOM 2341 O O . LEU A 1 285 ? 4.266 41.035 111.991 1.00 23.03 319 LEU A O 1
ATOM 2346 N N . VAL A 1 286 ? 6.047 40.564 110.666 1.00 19.34 320 VAL A N 1
ATOM 2347 C CA . VAL A 1 286 ? 6.850 41.737 110.956 1.00 20.19 320 VAL A CA 1
ATOM 2348 C C . VAL A 1 286 ? 7.540 42.187 109.647 1.00 20.89 320 VAL A C 1
ATOM 2349 O O . VAL A 1 286 ? 7.570 41.433 108.668 1.00 20.59 320 VAL A O 1
ATOM 2353 N N A GLN A 1 287 ? 8.099 43.385 109.625 0.50 22.99 321 GLN A N 1
ATOM 2354 N N B GLN A 1 287 ? 8.109 43.394 109.670 0.50 23.33 321 GLN A N 1
ATOM 2355 C CA A GLN A 1 287 ? 8.733 43.895 108.398 0.50 24.45 321 GLN A CA 1
ATOM 2356 C CA B GLN A 1 287 ? 8.890 43.964 108.544 0.50 25.07 321 GLN A CA 1
ATOM 2357 C C A GLN A 1 287 ? 10.162 43.345 108.087 0.50 26.15 321 GLN A C 1
ATOM 2358 C C B GLN A 1 287 ? 9.994 43.086 107.982 0.50 25.92 321 GLN A C 1
AT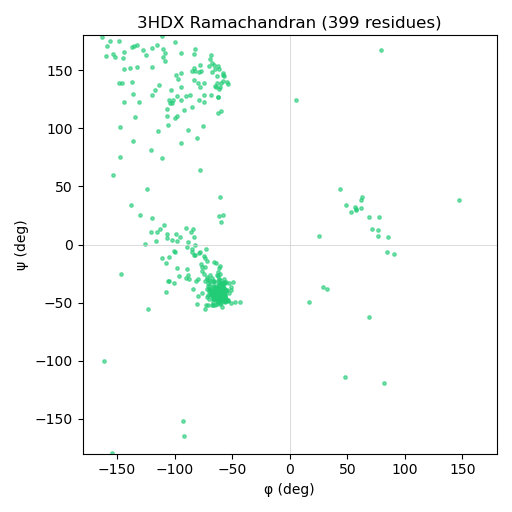OM 2359 O O A GLN A 1 287 ? 10.793 43.812 107.152 0.50 28.13 321 GLN A O 1
ATOM 2360 O O B GLN A 1 287 ? 10.174 42.983 106.767 0.50 26.00 321 GLN A O 1
ATOM 2371 N N . LYS A 1 288 ? 10.685 42.411 108.889 1.00 27.59 322 LYS A N 1
ATOM 2372 C CA . LYS A 1 288 ? 11.933 41.680 108.592 1.00 28.13 322 LYS A CA 1
ATOM 2373 C C . LYS A 1 288 ? 11.742 40.683 107.426 1.00 26.38 322 LYS A C 1
ATOM 2374 O O . LYS A 1 288 ? 10.808 39.880 107.442 1.00 26.29 322 LYS A O 1
ATOM 2380 N N . SER A 1 289 ? 12.612 40.735 106.413 1.00 24.97 323 SER A N 1
ATOM 2381 C CA A SER A 1 289 ? 12.471 39.900 105.207 0.50 25.08 323 SER A CA 1
ATOM 2382 C CA B SER A 1 289 ? 12.464 39.901 105.209 0.50 25.26 323 SER A CA 1
ATOM 2383 C C . SER A 1 289 ? 12.561 38.380 105.424 1.00 24.87 323 SER A C 1
ATOM 2384 O O . SER A 1 289 ? 11.781 37.611 104.833 1.00 26.34 323 SER A O 1
ATOM 2389 N N . TYR A 1 290 ? 13.480 37.959 106.293 1.00 21.80 324 TYR A N 1
ATOM 2390 C CA A TYR A 1 290 ? 13.710 36.535 106.543 0.50 19.63 324 TYR A CA 1
ATOM 2391 C CA B TYR A 1 290 ? 13.760 36.547 106.535 0.50 20.76 324 TYR A CA 1
ATOM 2392 C C . TYR A 1 290 ? 13.849 36.264 108.031 1.00 19.10 324 TYR A C 1
ATOM 2393 O O . TYR A 1 290 ? 14.279 37.130 108.785 1.00 19.36 324 TYR A O 1
ATOM 2410 N N . PRO A 1 291 ? 13.462 35.042 108.454 1.00 17.72 325 PRO A N 1
ATOM 2411 C CA . PRO A 1 291 ? 13.621 34.703 109.874 1.00 17.61 325 PRO A CA 1
ATOM 2412 C C . PRO A 1 291 ? 15.091 34.371 110.172 1.00 16.63 325 PRO A C 1
ATOM 2413 O O . PRO A 1 291 ? 15.775 33.876 109.259 1.00 18.98 325 PRO A O 1
ATOM 2417 N N . GLU A 1 292 ? 15.594 34.639 111.388 1.00 15.94 326 GLU A N 1
ATOM 2418 C CA A GLU A 1 292 ? 16.981 34.263 111.737 0.50 15.06 326 GLU A CA 1
ATOM 2419 C CA B GLU A 1 292 ? 16.968 34.274 111.739 0.50 16.09 326 GLU A CA 1
ATOM 2420 C C . GLU A 1 292 ? 17.092 32.746 111.853 1.00 14.28 326 GLU A C 1
ATOM 2421 O O . GLU A 1 292 ? 18.110 32.160 111.461 1.00 14.18 326 GLU A O 1
ATOM 2432 N N . ILE A 1 293 ? 16.043 32.113 112.378 1.00 14.19 327 ILE A N 1
ATOM 2433 C CA . ILE A 1 293 ? 15.985 30.646 112.536 1.00 14.25 327 ILE A CA 1
ATOM 2434 C C . ILE A 1 293 ? 14.580 30.180 112.157 1.00 13.75 327 ILE A C 1
ATOM 2435 O O . ILE A 1 293 ? 13.626 30.925 112.284 1.00 14.44 327 ILE A O 1
ATOM 2440 N N . TYR A 1 294 ? 14.470 28.950 111.693 1.00 12.34 328 TYR A N 1
ATOM 2441 C CA . TYR A 1 294 ? 13.171 28.416 111.263 1.00 12.31 328 TYR A CA 1
ATOM 2442 C C . TYR A 1 294 ? 13.211 26.898 111.257 1.00 12.97 328 TYR A C 1
ATOM 2443 O O . TYR A 1 294 ? 14.295 26.298 111.268 1.00 14.71 328 TYR A O 1
ATOM 2452 N N . ILE A 1 295 ? 12.034 26.294 111.257 1.00 13.79 329 ILE A N 1
ATOM 2453 C CA . ILE A 1 295 ? 11.911 24.844 111.107 1.00 14.67 329 ILE A CA 1
ATOM 2454 C C . ILE A 1 295 ? 11.737 24.606 109.603 1.00 15.08 329 ILE A C 1
ATOM 2455 O O . ILE A 1 295 ? 10.766 25.088 108.996 1.00 15.51 329 ILE A O 1
ATOM 2460 N N . SER A 1 296 ? 12.713 23.927 109.000 1.00 16.13 330 SER A N 1
ATOM 2461 C CA . SER A 1 296 ? 12.646 23.675 107.554 1.00 17.18 330 SER A CA 1
ATOM 2462 C C . SER A 1 296 ? 11.512 22.693 107.212 1.00 17.93 330 SER A C 1
ATOM 2463 O O . SER A 1 296 ? 11.002 21.967 108.076 1.00 16.07 330 SER A O 1
ATOM 2466 N N . LYS A 1 297 ? 11.116 22.654 105.944 1.00 18.59 331 LYS A N 1
ATOM 2467 C CA . LYS A 1 297 ? 10.079 21.687 105.528 1.00 19.96 331 LYS A CA 1
ATOM 2468 C C . LYS A 1 297 ? 10.523 20.258 105.757 1.00 18.71 331 LYS A C 1
ATOM 2469 O O . LYS A 1 297 ? 9.736 19.442 106.222 1.00 19.14 331 LYS A O 1
ATOM 2475 N N . ASP A 1 298 ? 11.782 19.968 105.473 1.00 19.71 332 ASP A N 1
ATOM 2476 C CA . ASP A 1 298 ? 12.332 18.622 105.731 1.00 21.54 332 ASP A CA 1
ATOM 2477 C C . ASP A 1 298 ? 12.201 18.263 107.210 1.00 20.10 332 ASP A C 1
ATOM 2478 O O . ASP A 1 298 ? 11.800 17.146 107.560 1.00 19.17 332 ASP A O 1
ATOM 2483 N N . SER A 1 299 ? 12.516 19.217 108.090 1.00 18.47 333 SER A N 1
ATOM 2484 C CA . SER A 1 299 ? 12.357 18.965 109.508 1.00 17.87 333 SER A CA 1
ATOM 2485 C C . SER A 1 299 ? 10.878 18.770 109.876 1.00 16.46 333 SER A C 1
ATOM 2486 O O . SER A 1 299 ? 10.529 17.842 110.606 1.00 16.77 333 SER A O 1
ATOM 2489 N N . LEU A 1 300 ? 10.011 19.634 109.369 1.00 15.00 334 LEU A N 1
ATOM 2490 C CA . LEU A 1 300 ? 8.588 19.562 109.686 1.00 14.87 334 LEU A CA 1
ATOM 2491 C C . LEU A 1 300 ? 7.991 18.217 109.322 1.00 15.07 334 LEU A C 1
ATOM 2492 O O . LEU A 1 300 ? 7.241 17.634 110.112 1.00 14.90 334 LEU A O 1
ATOM 2497 N N . PHE A 1 301 ? 8.351 17.731 108.135 1.00 15.24 335 PHE A N 1
ATOM 2498 C CA . PHE A 1 301 ? 7.786 16.468 107.661 1.00 16.60 335 PHE A CA 1
ATOM 2499 C C . PHE A 1 301 ? 8.391 15.261 108.335 1.00 17.97 335 PHE A C 1
ATOM 2500 O O . PHE A 1 301 ? 7.759 14.217 108.323 1.00 20.37 335 PHE A O 1
ATOM 2508 N N . SER A 1 302 ? 9.570 15.414 108.945 1.00 17.34 336 SER A N 1
ATOM 2509 C CA A SER A 1 302 ? 10.213 14.329 109.693 0.50 18.13 336 SER A CA 1
ATOM 2510 C CA B SER A 1 302 ? 10.211 14.325 109.690 0.50 18.55 336 SER A CA 1
ATOM 2511 C C . SER A 1 302 ? 9.625 14.245 111.111 1.00 18.19 336 SER A C 1
ATOM 2512 O O . SER A 1 302 ? 9.390 13.162 111.642 1.00 18.61 336 SER A O 1
ATOM 2517 N N . ILE A 1 303 ? 9.389 15.408 111.716 1.00 16.70 337 ILE A N 1
ATOM 2518 C CA . ILE A 1 303 ? 8.928 15.521 113.113 1.00 16.62 337 ILE A CA 1
ATOM 2519 C C . ILE A 1 303 ? 7.446 15.282 113.284 1.00 15.90 337 ILE A C 1
ATOM 2520 O O . ILE A 1 303 ? 7.044 14.591 114.223 1.00 16.38 337 ILE A O 1
ATOM 2525 N N . PHE A 1 304 ? 6.651 15.885 112.387 1.00 14.66 338 PHE A N 1
ATOM 2526 C CA . PHE A 1 304 ? 5.195 15.746 112.395 1.00 14.64 338 PHE A CA 1
ATOM 2527 C C . PHE A 1 304 ? 4.881 14.704 111.343 1.00 17.49 338 PHE A C 1
ATOM 2528 O O . PHE A 1 304 ? 5.011 14.973 110.146 1.00 19.63 338 PHE A O 1
ATOM 2536 N N . THR A 1 305 ? 4.457 13.532 111.826 1.00 18.76 339 THR A N 1
ATOM 2537 C CA . THR A 1 305 ? 4.281 12.347 110.995 1.00 20.13 339 THR A CA 1
ATOM 2538 C C . THR A 1 305 ? 2.842 12.072 110.600 1.00 18.95 339 THR A C 1
ATOM 2539 O O . THR A 1 305 ? 2.603 11.160 109.812 1.00 21.70 339 THR A O 1
ATOM 2543 N N . ASN A 1 306 ? 1.913 12.848 111.133 1.00 17.16 340 ASN A N 1
ATOM 2544 C CA . ASN A 1 306 ? 0.482 12.612 110.933 1.00 14.79 340 ASN A CA 1
ATOM 2545 C C . ASN A 1 306 ? -0.156 13.920 110.525 1.00 14.34 340 ASN A C 1
ATOM 2546 O O . ASN A 1 306 ? -0.091 14.894 111.279 1.00 12.20 340 ASN A O 1
ATOM 2551 N N . PHE A 1 307 ? -0.812 13.946 109.353 1.00 13.72 341 PHE A N 1
ATOM 2552 C CA . PHE A 1 307 ? -1.448 15.194 108.904 1.00 13.77 341 PHE A CA 1
ATOM 2553 C C . PHE A 1 307 ? -2.593 15.713 109.768 1.00 13.98 341 PHE A C 1
ATOM 2554 O O . PHE A 1 307 ? -2.958 16.882 109.642 1.00 16.09 341 PHE A O 1
ATOM 2562 N N . ASP A 1 308 ? -3.132 14.858 110.638 1.00 15.08 342 ASP A N 1
ATOM 2563 C CA . ASP A 1 308 ? -4.145 15.288 111.595 1.00 16.15 342 ASP A CA 1
ATOM 2564 C C . ASP A 1 308 ? -3.596 16.027 112.807 1.00 15.54 342 ASP A C 1
ATOM 2565 O O . ASP A 1 308 ? -4.383 16.522 113.594 1.00 17.47 342 ASP A O 1
ATOM 2570 N N . ASP A 1 309 ? -2.260 16.086 112.953 1.00 12.94 343 ASP A N 1
ATOM 2571 C CA . ASP A 1 309 ? -1.622 16.834 114.045 1.00 13.11 343 ASP A CA 1
ATOM 2572 C C . ASP A 1 309 ? -2.032 18.309 113.944 1.00 12.84 343 ASP A C 1
ATOM 2573 O O . ASP A 1 309 ? -1.689 18.991 112.955 1.00 15.03 343 ASP A O 1
ATOM 2578 N N . LEU A 1 310 ? -2.774 18.778 114.956 1.00 12.81 344 LEU A N 1
ATOM 2579 C CA . LEU A 1 310 ? -3.254 20.171 114.943 1.00 12.96 344 LEU A CA 1
ATOM 2580 C C . LEU A 1 310 ? -2.147 21.211 114.953 1.00 12.33 344 LEU A C 1
ATOM 2581 O O . LEU A 1 310 ? -2.365 22.345 114.539 1.00 13.34 344 LEU A O 1
ATOM 2586 N N . ARG A 1 311 ? -0.963 20.861 115.435 1.00 13.00 345 ARG A N 1
ATOM 2587 C CA . ARG A 1 311 ? 0.152 21.811 115.443 1.00 13.02 345 ARG A CA 1
ATOM 2588 C C . ARG A 1 311 ? 0.708 22.066 114.033 1.00 12.42 345 ARG A C 1
ATOM 2589 O O . ARG A 1 311 ? 1.190 23.165 113.763 1.00 13.14 345 ARG A O 1
ATOM 2597 N N . PHE A 1 312 ? 0.614 21.061 113.157 1.00 13.06 346 PHE A N 1
ATOM 2598 C CA . PHE A 1 312 ? 1.116 21.153 111.793 1.00 14.10 346 PHE A CA 1
ATOM 2599 C C . PHE A 1 312 ? 0.233 20.331 110.871 1.00 14.29 346 PHE A C 1
ATOM 2600 O O . PHE A 1 312 ? 0.564 19.254 110.432 1.00 16.69 346 PHE A O 1
ATOM 2608 N N . GLY A 1 313 ? -0.925 20.886 110.602 1.00 14.24 347 GLY A N 1
ATOM 2609 C CA . GLY A 1 313 ? -1.926 20.198 109.817 1.00 16.02 347 GLY A CA 1
ATOM 2610 C C . GLY A 1 313 ? -2.923 21.188 109.278 1.00 14.59 347 GLY A C 1
ATOM 2611 O O . GLY A 1 313 ? -2.616 21.912 108.319 1.00 14.97 347 GLY A O 1
ATOM 2612 N N . ILE A 1 314 ? -4.073 21.283 109.938 1.00 14.51 348 ILE A N 1
ATOM 2613 C CA . ILE A 1 314 ? -5.131 22.186 109.508 1.00 15.16 348 ILE A CA 1
ATOM 2614 C C . ILE A 1 314 ? -4.632 23.655 109.427 1.00 15.10 348 ILE A C 1
ATOM 2615 O O . ILE A 1 314 ? -3.804 24.117 110.235 1.00 14.61 348 ILE A O 1
ATOM 2620 N N . ILE A 1 315 ? -5.158 24.369 108.444 1.00 13.88 349 ILE A N 1
ATOM 2621 C CA . ILE A 1 315 ? -4.916 25.779 108.235 1.00 14.64 349 ILE A CA 1
ATOM 2622 C C . ILE A 1 315 ? -5.332 26.583 109.472 1.00 15.06 349 ILE A C 1
ATOM 2623 O O . ILE A 1 315 ? -6.260 26.188 110.201 1.00 16.92 349 ILE A O 1
ATOM 2628 N N . ASP A 1 316 ? -4.622 27.686 109.728 1.00 16.87 350 ASP A N 1
ATOM 2629 C CA . ASP A 1 316 ? -5.006 28.651 110.742 1.00 18.50 350 ASP A CA 1
ATOM 2630 C C . ASP A 1 316 ? -5.430 29.942 109.999 1.00 21.99 350 ASP A C 1
ATOM 2631 O O . ASP A 1 316 ? -4.685 30.929 109.927 1.00 22.28 350 ASP A O 1
ATOM 2636 N N . THR A 1 317 ? -6.609 29.878 109.394 1.00 24.87 351 THR A N 1
ATOM 2637 C CA . THR A 1 317 ? -7.226 30.997 108.651 1.00 27.85 351 THR A CA 1
ATOM 2638 C C . THR A 1 317 ? -6.536 31.387 107.333 1.00 28.14 351 THR A C 1
ATOM 2639 O O . THR A 1 317 ? -7.122 31.232 106.243 1.00 30.21 351 THR A O 1
ATOM 2643 N N . ILE A 1 318 ? -5.287 31.827 107.417 1.00 26.25 352 ILE A N 1
ATOM 2644 C CA . ILE A 1 318 ? -4.618 32.344 106.238 1.00 25.34 352 ILE A CA 1
ATOM 2645 C C . ILE A 1 318 ? -3.970 31.279 105.362 1.00 23.30 352 ILE A C 1
ATOM 2646 O O . ILE A 1 318 ? -3.533 30.216 105.825 1.00 21.35 352 ILE A O 1
ATOM 2651 N N . LYS A 1 319 ? -3.932 31.582 104.065 1.00 21.50 353 LYS A N 1
ATOM 2652 C CA . LYS A 1 319 ? -3.393 30.689 103.073 1.00 21.71 353 LYS A CA 1
ATOM 2653 C C . LYS A 1 319 ? -1.905 30.392 103.401 1.00 20.72 353 LYS A C 1
ATOM 2654 O O . LYS A 1 319 ? -1.159 31.291 103.843 1.00 21.76 353 LYS A O 1
ATOM 2658 N N . TYR A 1 320 ? -1.539 29.120 103.226 1.00 18.82 354 TYR A N 1
ATOM 2659 C CA . TYR A 1 320 ? -0.197 28.584 103.444 1.00 18.91 354 TYR A CA 1
ATOM 2660 C C . TYR A 1 320 ? 0.211 28.563 104.915 1.00 18.16 354 TYR A C 1
ATOM 2661 O O . TYR A 1 320 ? 1.419 28.506 105.205 1.00 18.48 354 TYR A O 1
ATOM 2670 N N . SER A 1 321 ? -0.781 28.545 105.814 1.00 17.42 355 SER A N 1
ATOM 2671 C CA . SER A 1 321 ? -0.526 28.477 107.245 1.00 15.73 355 SER A CA 1
ATOM 2672 C C . SER A 1 321 ? -0.945 27.112 107.841 1.00 15.12 355 SER A C 1
ATOM 2673 O O . SER A 1 321 ? -1.617 26.273 107.237 1.00 16.67 355 SER A O 1
ATOM 2676 N N . SER A 1 322 ? -0.483 26.959 109.069 1.00 15.63 356 SER A N 1
ATOM 2677 C CA . SER A 1 322 ? -0.807 25.905 109.998 1.00 14.72 356 SER A CA 1
ATOM 2678 C C . SER A 1 322 ? -0.698 26.605 111.355 1.00 14.82 356 SER A C 1
ATOM 2679 O O . SER A 1 322 ? -0.254 27.776 111.433 1.00 14.68 356 SER A O 1
ATOM 2682 N N . TYR A 1 323 ? -1.035 25.909 112.438 1.00 13.97 357 TYR A N 1
ATOM 2683 C CA . TYR A 1 323 ? -0.968 26.562 113.760 1.00 13.61 357 TYR A CA 1
ATOM 2684 C C . TYR A 1 323 ? 0.453 26.907 114.236 1.00 12.61 357 TYR A C 1
ATOM 2685 O O . TYR A 1 323 ? 0.628 27.899 114.935 1.00 14.50 357 TYR A O 1
ATOM 2694 N N . TYR A 1 324 ? 1.447 26.139 113.812 1.00 12.40 358 TYR A N 1
ATOM 2695 C CA . TYR A 1 324 ? 2.847 26.437 114.156 1.00 12.00 358 TYR A CA 1
ATOM 2696 C C . TYR A 1 324 ? 3.638 27.217 113.132 1.00 12.65 358 TYR A C 1
ATOM 2697 O O . TYR A 1 324 ? 4.616 27.864 113.507 1.00 14.04 358 TYR A O 1
ATOM 2706 N N . VAL A 1 325 ? 3.266 27.110 111.851 1.00 13.19 359 VAL A N 1
ATOM 2707 C CA . VAL A 1 325 ? 4.097 27.615 110.769 1.00 13.89 359 VAL A CA 1
ATOM 2708 C C . VAL A 1 325 ? 3.277 28.351 109.697 1.00 14.03 359 VAL A C 1
ATOM 2709 O O . VAL A 1 325 ? 2.213 27.899 109.287 1.00 15.78 359 VAL A O 1
ATOM 2713 N N . GLN A 1 326 ? 3.824 29.447 109.211 1.00 13.83 360 GLN A N 1
ATOM 2714 C CA . GLN A 1 326 ? 3.241 30.235 108.122 1.00 15.30 360 GLN A CA 1
ATOM 2715 C C . GLN A 1 326 ? 4.209 30.283 106.944 1.00 16.52 360 GLN A C 1
ATOM 2716 O O . GLN A 1 326 ? 5.374 29.876 107.043 1.00 14.84 360 GLN A O 1
ATOM 2722 N N . ASN A 1 327 ? 3.706 30.770 105.802 1.00 17.39 361 ASN A N 1
ATOM 2723 C CA . ASN A 1 327 ? 4.521 30.891 104.594 1.00 18.61 361 ASN A CA 1
ATOM 2724 C C . ASN A 1 327 ? 5.018 29.548 104.093 1.00 18.34 361 ASN A C 1
ATOM 2725 O O . ASN A 1 327 ? 6.177 29.416 103.630 1.00 18.83 361 ASN A O 1
ATOM 2730 N N . LEU A 1 328 ? 4.133 28.544 104.144 1.00 19.65 362 LEU A N 1
ATOM 2731 C CA . LEU A 1 328 ? 4.507 27.186 103.679 1.00 20.22 362 LEU A CA 1
ATOM 2732 C C . LEU A 1 328 ? 4.785 27.085 102.163 1.00 23.80 362 LEU A C 1
ATOM 2733 O O . LEU A 1 328 ? 5.373 26.110 101.707 1.00 25.35 362 LEU A O 1
ATOM 2738 N N . ASN A 1 329 ? 4.374 28.110 101.421 1.00 25.13 363 ASN A N 1
ATOM 2739 C CA . ASN A 1 329 ? 4.694 28.255 99.990 1.00 26.69 363 ASN A CA 1
ATOM 2740 C C . ASN A 1 329 ? 6.135 28.731 99.745 1.00 27.48 363 ASN A C 1
ATOM 2741 O O . ASN A 1 329 ? 6.622 28.600 98.605 1.00 28.64 363 ASN A O 1
ATOM 2746 N N . GLU A 1 330 ? 6.816 29.276 100.769 1.00 27.55 364 GLU A N 1
ATOM 2747 C CA . GLU A 1 330 ? 8.183 29.817 100.625 1.00 28.32 364 GLU A CA 1
ATOM 2748 C C . GLU A 1 330 ? 9.220 28.762 100.993 1.00 28.66 364 GLU A C 1
ATOM 2749 O O . GLU A 1 330 ? 8.904 27.753 101.630 1.00 27.17 364 GLU A O 1
ATOM 2755 N N . GLU A 1 331 ? 10.476 29.004 100.610 1.00 29.54 365 GLU A N 1
ATOM 2756 C CA . GLU A 1 331 ? 11.567 28.056 100.926 1.00 30.20 365 GLU A CA 1
ATOM 2757 C C . GLU A 1 331 ? 11.937 28.074 102.423 1.00 28.60 365 GLU A C 1
ATOM 2758 O O . GLU A 1 331 ? 12.417 27.060 102.940 1.00 30.28 365 GLU A O 1
ATOM 2761 N N . THR A 1 332 ? 11.731 29.210 103.104 1.00 26.65 366 THR A N 1
ATOM 2762 C CA . THR A 1 332 ? 12.005 29.334 104.544 1.00 24.65 366 THR A CA 1
ATOM 2763 C C . THR A 1 332 ? 10.704 29.726 105.267 1.00 21.56 366 THR A C 1
ATOM 2764 O O . THR A 1 332 ? 10.475 30.914 105.586 1.00 22.06 366 THR A O 1
ATOM 2768 N N . PRO A 1 333 ? 9.848 28.723 105.544 1.00 18.14 367 PRO A N 1
ATOM 2769 C CA . PRO A 1 333 ? 8.622 29.009 106.277 1.00 16.74 367 PRO A CA 1
ATOM 2770 C C . PRO A 1 333 ? 8.929 29.573 107.669 1.00 16.21 367 PRO A C 1
ATOM 2771 O O . PRO A 1 333 ? 9.937 29.231 108.269 1.00 18.18 367 PRO A O 1
ATOM 2775 N N . VAL A 1 334 ? 8.015 30.389 108.165 1.00 14.87 368 VAL A N 1
ATOM 2776 C CA . VAL A 1 334 ? 8.169 31.103 109.423 1.00 15.94 368 VAL A CA 1
ATOM 2777 C C . VAL A 1 334 ? 7.522 30.311 110.555 1.00 14.63 368 VAL A C 1
ATOM 2778 O O . VAL A 1 334 ? 6.320 30.017 110.502 1.00 15.61 368 VAL A O 1
ATOM 2782 N N . PHE A 1 335 ? 8.305 30.021 111.600 1.00 13.39 369 PHE A N 1
ATOM 2783 C CA . PHE A 1 335 ? 7.776 29.397 112.808 1.00 13.56 369 PHE A CA 1
ATOM 2784 C C . PHE A 1 335 ? 7.027 30.515 113.563 1.00 14.00 369 PHE A C 1
ATOM 2785 O O . PHE A 1 335 ? 7.623 31.386 114.233 1.00 13.20 369 PHE A O 1
ATOM 2793 N N . SER A 1 336 ? 5.708 30.467 113.422 1.00 14.10 370 SER A N 1
ATOM 2794 C CA . SER A 1 336 ? 4.813 31.504 113.894 1.00 14.43 370 SER A CA 1
ATOM 2795 C C . SER A 1 336 ? 4.013 31.127 115.137 1.00 14.88 370 SER A C 1
ATOM 2796 O O . SER A 1 336 ? 3.124 31.873 115.545 1.00 15.21 370 SER A O 1
ATOM 2799 N N . LYS A 1 337 ? 4.343 29.993 115.770 1.00 13.00 371 LYS A N 1
ATOM 2800 C CA . LYS A 1 337 ? 3.634 29.536 116.967 1.00 13.36 371 LYS A CA 1
ATOM 2801 C C . LYS A 1 337 ? 3.460 30.654 118.004 1.00 13.00 371 LYS A C 1
ATOM 2802 O O . LYS A 1 337 ? 2.386 30.828 118.560 1.00 14.37 371 LYS A O 1
ATOM 2808 N N . ILE A 1 338 ? 4.566 31.334 118.290 1.00 12.71 372 ILE A N 1
ATOM 2809 C CA . ILE A 1 338 ? 4.658 32.389 119.302 1.00 13.77 372 ILE A CA 1
ATOM 2810 C C . ILE A 1 338 ? 4.760 33.702 118.521 1.00 13.33 372 ILE A C 1
ATOM 2811 O O . ILE A 1 338 ? 5.727 33.931 117.758 1.00 13.95 372 ILE A O 1
ATOM 2816 N N . LYS A 1 339 ? 3.760 34.553 118.700 1.00 13.41 373 LYS A N 1
ATOM 2817 C CA . LYS A 1 339 ? 3.591 35.783 117.872 1.00 14.27 373 LYS A CA 1
ATOM 2818 C C . LYS A 1 339 ? 2.821 36.903 118.609 1.00 14.64 373 LYS A C 1
ATOM 2819 O O . LYS A 1 339 ? 1.737 37.364 118.199 1.00 16.29 373 LYS A O 1
ATOM 2825 N N . ILE A 1 340 ? 3.396 37.308 119.736 1.00 15.03 374 ILE A N 1
ATOM 2826 C CA . ILE A 1 340 ? 2.812 38.337 120.608 1.00 15.17 374 ILE A CA 1
ATOM 2827 C C . ILE A 1 340 ? 3.459 39.670 120.180 1.00 17.01 374 ILE A C 1
ATOM 2828 O O . ILE A 1 340 ? 4.513 40.092 120.681 1.00 19.19 374 ILE A O 1
ATOM 2833 N N . ILE A 1 341 ? 2.833 40.306 119.188 1.00 20.15 375 ILE A N 1
ATOM 2834 C CA . ILE A 1 341 ? 3.420 41.497 118.527 1.00 21.81 375 ILE A CA 1
ATOM 2835 C C . ILE A 1 341 ? 2.731 42.786 118.989 1.00 24.98 375 ILE A C 1
ATOM 2836 O O . ILE A 1 341 ? 1.523 42.899 118.830 1.00 26.11 375 ILE A O 1
ATOM 2841 N N . GLN A 1 342 ? 3.508 43.723 119.551 1.00 28.00 376 GLN A N 1
ATOM 2842 C CA . GLN A 1 342 ? 2.995 45.044 119.983 1.00 30.27 376 GLN A CA 1
ATOM 2843 C C . GLN A 1 342 ? 2.690 45.922 118.769 1.00 33.10 376 GLN A C 1
ATOM 2844 O O . GLN A 1 342 ? 3.519 45.988 117.859 1.00 36.10 376 GLN A O 1
ATOM 2846 N N . GLY A 1 352 ? 10.754 44.679 115.194 1.00 38.42 386 GLY A N 1
ATOM 2847 C CA . GLY A 1 352 ? 9.496 44.794 115.952 1.00 36.86 386 GLY A CA 1
ATOM 2848 C C . GLY A 1 352 ? 9.663 44.773 117.465 1.00 35.28 386 GLY A C 1
ATOM 2849 O O . GLY A 1 352 ? 10.786 44.613 117.975 1.00 35.80 386 GLY A O 1
ATOM 2850 N N . VAL A 1 353 ? 8.540 44.974 118.165 1.00 32.33 387 VAL A N 1
ATOM 2851 C CA . VAL A 1 353 ? 8.466 44.966 119.639 1.00 29.72 387 VAL A CA 1
ATOM 2852 C C . VAL A 1 353 ? 7.492 43.848 119.991 1.00 25.53 387 VAL A C 1
ATOM 2853 O O . VAL A 1 353 ? 6.376 43.771 119.458 1.00 24.31 387 VAL A O 1
ATOM 2857 N N . PHE A 1 354 ? 7.932 42.967 120.884 1.00 21.28 388 PHE A N 1
ATOM 2858 C CA . PHE A 1 354 ? 7.180 41.785 121.246 1.00 19.61 388 PHE A CA 1
ATOM 2859 C C . PHE A 1 354 ? 6.830 41.770 122.725 1.00 19.53 388 PHE A C 1
ATOM 2860 O O . PHE A 1 354 ? 7.546 42.347 123.531 1.00 21.39 388 PHE A O 1
ATOM 2868 N N . GLY A 1 355 ? 5.730 41.099 123.057 1.00 17.80 389 GLY A N 1
ATOM 2869 C CA . GLY A 1 355 ? 5.224 41.008 124.429 1.00 17.97 389 GLY A CA 1
ATOM 2870 C C . GLY A 1 355 ? 5.104 39.604 124.992 1.00 16.69 389 GLY A C 1
ATOM 2871 O O . GLY A 1 355 ? 4.493 39.428 126.032 1.00 16.90 389 GLY A O 1
ATOM 2872 N N . SER A 1 356 ? 5.652 38.603 124.302 1.00 16.82 390 SER A N 1
ATOM 2873 C CA . SER A 1 356 ? 5.503 37.224 124.723 1.00 15.79 390 SER A CA 1
ATOM 2874 C C . SER A 1 356 ? 6.145 36.897 126.062 1.00 15.40 390 SER A C 1
ATOM 2875 O O . SER A 1 356 ? 7.285 37.295 126.334 1.00 16.90 390 SER A O 1
ATOM 2878 N N . SER A 1 357 ? 5.398 36.155 126.867 1.00 15.10 391 SER A N 1
ATOM 2879 C CA . SER A 1 357 ? 5.897 35.651 128.135 1.00 15.15 391 SER A CA 1
ATOM 2880 C C . SER A 1 357 ? 6.779 34.437 127.883 1.00 13.40 391 SER A C 1
ATOM 2881 O O . SER A 1 357 ? 6.561 33.668 126.930 1.00 13.49 391 SER A O 1
ATOM 2884 N N . ILE A 1 358 ? 7.766 34.281 128.757 1.00 12.66 392 ILE A N 1
ATOM 2885 C CA . ILE A 1 358 ? 8.474 33.021 128.896 1.00 14.10 392 ILE A CA 1
ATOM 2886 C C . ILE A 1 358 ? 7.521 32.062 129.634 1.00 13.50 392 ILE A C 1
ATOM 2887 O O . ILE A 1 358 ? 6.936 32.423 130.683 1.00 14.30 392 ILE A O 1
ATOM 2892 N N . VAL A 1 359 ? 7.326 30.869 129.067 1.00 12.37 393 VAL A N 1
ATOM 2893 C CA . VAL A 1 359 ? 6.517 29.828 129.701 1.00 13.01 393 VAL A CA 1
ATOM 2894 C C . VAL A 1 359 ? 7.449 28.684 130.037 1.00 11.65 393 VAL A C 1
ATOM 2895 O O . VAL A 1 359 ? 7.825 27.883 129.172 1.00 13.09 393 VAL A O 1
ATOM 2899 N N . PHE A 1 360 ? 7.890 28.654 131.299 1.00 12.81 394 PHE A N 1
ATOM 2900 C CA . PHE A 1 360 ? 8.762 27.588 131.721 1.00 12.43 394 PHE A CA 1
ATOM 2901 C C . PHE A 1 360 ? 8.038 26.258 131.709 1.00 11.82 394 PHE A C 1
ATOM 2902 O O . PHE A 1 360 ? 8.588 25.269 131.250 1.00 12.34 394 PHE A O 1
ATOM 2910 N N . THR A 1 361 ? 6.821 26.246 132.254 1.00 12.34 395 THR A N 1
ATOM 2911 C CA . THR A 1 361 ? 6.012 25.044 132.292 1.00 12.55 395 THR A CA 1
ATOM 2912 C C . THR A 1 361 ? 4.528 25.348 132.300 1.00 12.66 395 THR A C 1
ATOM 2913 O O . THR A 1 361 ? 4.065 26.449 132.600 1.00 12.96 395 THR A O 1
ATOM 2917 N N . ARG A 1 362 ? 3.805 24.310 131.953 1.00 13.34 396 ARG A N 1
ATOM 2918 C CA . ARG A 1 362 ? 2.374 24.273 131.799 1.00 13.57 396 ARG A CA 1
ATOM 2919 C C . ARG A 1 362 ? 1.943 22.811 131.926 1.00 12.19 396 ARG A C 1
ATOM 2920 O O . ARG A 1 362 ? 2.782 21.897 131.916 1.00 11.40 396 ARG A O 1
ATOM 2928 N N . LEU A 1 363 ? 0.630 22.580 131.998 1.00 11.54 397 LEU A N 1
ATOM 2929 C CA A LEU A 1 363 ? 0.133 21.219 132.260 0.50 11.39 397 LEU A CA 1
ATOM 2930 C CA B LEU A 1 363 ? 0.148 21.239 132.289 0.50 11.77 397 LEU A CA 1
ATOM 2931 C C . LEU A 1 363 ? 0.612 20.159 131.286 1.00 11.14 397 LEU A C 1
ATOM 2932 O O . LEU A 1 363 ? 0.897 19.025 131.681 1.00 11.62 397 LEU A O 1
ATOM 2941 N N . GLU A 1 364 ? 0.758 20.524 130.019 1.00 11.50 398 GLU A N 1
ATOM 2942 C CA . GLU A 1 364 ? 1.183 19.526 129.018 1.00 10.82 398 GLU A CA 1
ATOM 2943 C C . GLU A 1 364 ? 2.616 19.036 129.302 1.00 10.79 398 GLU A C 1
ATOM 2944 O O . GLU A 1 364 ? 2.937 17.851 129.120 1.00 12.35 398 GLU A O 1
ATOM 2950 N N . ASP A 1 365 ? 3.482 19.967 129.691 1.00 10.83 399 ASP A N 1
ATOM 2951 C CA . ASP A 1 365 ? 4.866 19.631 130.079 1.00 10.91 399 ASP A CA 1
ATOM 2952 C C . ASP A 1 365 ? 4.866 18.635 131.248 1.00 10.22 399 ASP A C 1
ATOM 2953 O O . ASP A 1 365 ? 5.478 17.572 131.170 1.00 11.60 399 ASP A O 1
ATOM 2958 N N . ILE A 1 366 ? 4.156 19.007 132.315 1.00 11.58 400 ILE A N 1
ATOM 2959 C CA . ILE A 1 366 ? 4.125 18.200 133.525 1.00 10.04 400 ILE A CA 1
ATOM 2960 C C . ILE A 1 366 ? 3.481 16.818 133.285 1.00 9.90 400 ILE A C 1
ATOM 2961 O O . ILE A 1 366 ? 3.930 15.820 133.834 1.00 11.10 400 ILE A O 1
ATOM 2966 N N . THR A 1 367 ? 2.468 16.772 132.415 1.00 11.20 401 THR A N 1
ATOM 2967 C CA . THR A 1 367 ? 1.806 15.528 132.048 1.00 10.88 401 THR A CA 1
ATOM 2968 C C . THR A 1 367 ? 2.732 14.615 131.278 1.00 10.97 401 THR A C 1
ATOM 2969 O O . THR A 1 367 ? 2.822 13.417 131.595 1.00 12.38 401 THR A O 1
ATOM 2973 N N . LEU A 1 368 ? 3.502 15.190 130.353 1.00 10.46 402 LEU A N 1
ATOM 2974 C CA . LEU A 1 368 ? 4.483 14.379 129.589 1.00 11.69 402 LEU A CA 1
ATOM 2975 C C . LEU A 1 368 ? 5.638 13.977 130.499 1.00 11.13 402 LEU A C 1
ATOM 2976 O O . LEU A 1 368 ? 6.167 12.879 130.367 1.00 11.05 402 LEU A O 1
ATOM 2981 N N . LEU A 1 369 ? 6.006 14.835 131.457 1.00 11.45 403 LEU A N 1
ATOM 2982 C CA . LEU A 1 369 ? 7.074 14.511 132.435 1.00 10.81 403 LEU A CA 1
ATOM 2983 C C . LEU A 1 369 ? 6.642 13.316 133.256 1.00 11.50 403 LEU A C 1
ATOM 2984 O O . LEU A 1 369 ? 7.451 12.434 133.564 1.00 11.62 403 LEU A O 1
ATOM 2989 N N . ARG A 1 370 ? 5.387 13.332 133.685 1.00 12.10 404 ARG A N 1
ATOM 2990 C CA . ARG A 1 370 ? 4.838 12.205 134.430 1.00 11.89 404 ARG A CA 1
ATOM 2991 C C . ARG A 1 370 ? 4.938 10.897 133.618 1.00 11.32 404 ARG A C 1
ATOM 2992 O O . ARG A 1 370 ? 5.280 9.864 134.184 1.00 11.75 404 ARG A O 1
ATOM 3000 N N . ALA A 1 371 ? 4.584 10.956 132.334 1.00 11.17 405 ALA A N 1
ATOM 3001 C CA . ALA A 1 371 ? 4.732 9.791 131.433 1.00 11.42 405 ALA A CA 1
ATOM 3002 C C . ALA A 1 371 ? 6.183 9.294 131.378 1.00 12.10 405 ALA A C 1
ATOM 3003 O O . ALA A 1 371 ? 6.453 8.105 131.531 1.00 11.55 405 ALA A O 1
ATOM 3005 N N . GLU A 1 372 ? 7.118 10.213 131.185 1.00 11.17 406 GLU A N 1
ATOM 3006 C CA . GLU A 1 372 ? 8.537 9.900 131.188 1.00 11.43 406 GLU A CA 1
ATOM 3007 C C . GLU A 1 372 ? 8.933 9.195 132.497 1.00 12.38 406 GLU A C 1
ATOM 3008 O O . GLU A 1 372 ? 9.595 8.147 132.457 1.00 12.62 406 GLU A O 1
ATOM 3014 N N . ALA A 1 373 ? 8.513 9.768 133.633 1.00 11.29 407 ALA A N 1
ATOM 3015 C CA . ALA A 1 373 ? 8.840 9.228 134.953 1.00 11.66 407 ALA A CA 1
ATOM 3016 C C . ALA A 1 373 ? 8.274 7.815 135.156 1.00 12.26 407 ALA A C 1
ATOM 3017 O O . ALA A 1 373 ? 8.963 6.924 135.619 1.00 12.46 407 ALA A O 1
ATOM 3019 N N . LEU A 1 374 ? 7.038 7.616 134.720 1.00 11.89 408 LEU A N 1
ATOM 3020 C CA . LEU A 1 374 ? 6.372 6.320 134.868 1.00 12.53 408 LEU A CA 1
ATOM 3021 C C . LEU A 1 374 ? 7.105 5.254 134.042 1.00 13.28 408 LEU A C 1
ATOM 3022 O O . LEU A 1 374 ? 7.352 4.154 134.529 1.00 13.34 408 LEU A O 1
ATOM 3027 N N . CYS A 1 375 ? 7.530 5.604 132.822 1.00 13.70 409 CYS A N 1
ATOM 3028 C CA . CYS A 1 375 ? 8.369 4.679 132.046 1.00 14.55 409 CYS A CA 1
ATOM 3029 C C . CYS A 1 375 ? 9.674 4.366 132.745 1.00 15.72 409 CYS A C 1
ATOM 3030 O O . CYS A 1 375 ? 10.091 3.189 132.817 1.00 16.35 409 CYS A O 1
ATOM 3033 N N . ALA A 1 376 ? 10.317 5.404 133.283 1.00 14.44 410 ALA A N 1
ATOM 3034 C CA . ALA A 1 376 ? 11.565 5.229 134.001 1.00 15.64 410 ALA A CA 1
ATOM 3035 C C . ALA A 1 376 ? 11.436 4.255 135.188 1.00 16.03 410 ALA A C 1
ATOM 3036 O O . ALA A 1 376 ? 12.365 3.498 135.505 1.00 19.69 410 ALA A O 1
ATOM 3038 N N . LEU A 1 377 ? 10.266 4.284 135.812 1.00 15.03 411 LEU A N 1
ATOM 3039 C CA . LEU A 1 377 ? 9.908 3.426 136.930 1.00 15.08 411 LEU A CA 1
ATOM 3040 C C . LEU A 1 377 ? 9.341 2.065 136.510 1.00 18.33 411 LEU A C 1
ATOM 3041 O O . LEU A 1 377 ? 8.863 1.315 137.355 1.00 19.62 411 LEU A O 1
ATOM 3046 N N . ASN A 1 378 ? 9.443 1.732 135.219 1.00 20.58 412 ASN A N 1
ATOM 3047 C CA A ASN A 1 378 ? 8.947 0.468 134.656 0.50 20.75 412 ASN A CA 1
ATOM 3048 C CA B ASN A 1 378 ? 8.947 0.456 134.682 0.50 21.76 412 ASN A CA 1
ATOM 3049 C C . ASN A 1 378 ? 7.426 0.308 134.864 1.00 21.02 412 ASN A C 1
ATOM 3050 O O . ASN A 1 378 ? 6.915 -0.791 135.149 1.00 23.76 412 ASN A O 1
ATOM 3059 N N . ARG A 1 379 ? 6.704 1.425 134.701 1.00 18.47 413 ARG A N 1
ATOM 3060 C CA . ARG A 1 379 ? 5.253 1.521 134.775 1.00 18.62 413 ARG A CA 1
ATOM 3061 C C . ARG A 1 379 ? 4.718 2.119 133.469 1.00 17.40 413 ARG A C 1
ATOM 3062 O O . ARG A 1 379 ? 3.883 2.981 133.433 1.00 18.44 413 ARG A O 1
ATOM 3070 N N . SER A 1 380 ? 5.210 1.565 132.361 1.00 19.25 414 SER A N 1
ATOM 3071 C CA . SER A 1 380 ? 4.853 2.034 131.014 1.00 19.39 414 SER A CA 1
ATOM 3072 C C . SER A 1 380 ? 3.379 2.013 130.681 1.00 18.73 414 SER A C 1
ATOM 3073 O O . SER A 1 380 ? 2.909 2.913 130.025 1.00 18.27 414 SER A O 1
ATOM 3076 N N . THR A 1 381 ? 2.625 0.999 131.149 1.00 21.13 415 THR A N 1
ATOM 3077 C CA A THR A 1 381 ? 1.203 0.941 130.882 0.50 21.29 415 THR A CA 1
ATOM 3078 C CA B THR A 1 381 ? 1.176 0.975 130.873 0.50 21.46 415 THR A CA 1
ATOM 3079 C C . THR A 1 381 ? 0.500 2.184 131.440 1.00 20.34 415 THR A C 1
ATOM 3080 O O . THR A 1 381 ? -0.350 2.755 130.808 1.00 21.90 415 THR A O 1
ATOM 3087 N N . GLU A 1 382 ? 0.909 2.614 132.634 1.00 19.77 416 GLU A N 1
ATOM 3088 C CA . GLU A 1 382 ? 0.346 3.823 133.221 1.00 19.48 416 GLU A CA 1
ATOM 3089 C C . GLU A 1 382 ? 0.777 5.105 132.475 1.00 17.59 416 GLU A C 1
ATOM 3090 O O . GLU A 1 382 ? 0.011 6.063 132.392 1.00 19.15 416 GLU A O 1
ATOM 3096 N N . ALA A 1 383 ? 1.987 5.117 131.906 1.00 15.48 417 ALA A N 1
ATOM 3097 C CA . ALA A 1 383 ? 2.476 6.276 131.174 1.00 13.20 417 ALA A CA 1
ATOM 3098 C C . ALA A 1 383 ? 1.614 6.609 129.961 1.00 14.19 417 ALA A C 1
ATOM 3099 O O . ALA A 1 383 ? 1.422 7.791 129.612 1.00 14.50 417 ALA A O 1
ATOM 3101 N N . VAL A 1 384 ? 1.084 5.560 129.321 1.00 14.30 418 VAL A N 1
ATOM 3102 C CA . VAL A 1 384 ? 0.319 5.722 128.080 1.00 15.07 418 VAL A CA 1
ATOM 3103 C C . VAL A 1 384 ? -0.882 6.616 128.263 1.00 15.12 418 VAL A C 1
ATOM 3104 O O . VAL A 1 384 ? -1.149 7.451 127.390 1.00 14.76 418 VAL A O 1
ATOM 3108 N N . SER A 1 385 ? -1.598 6.487 129.393 1.00 15.72 419 SER A N 1
ATOM 3109 C CA A SER A 1 385 ? -2.779 7.345 129.591 0.50 16.13 419 SER A CA 1
ATOM 3110 C CA B SER A 1 385 ? -2.758 7.335 129.665 0.50 16.18 419 SER A CA 1
ATOM 3111 C C . SER A 1 385 ? -2.404 8.834 129.592 1.00 14.85 419 SER A C 1
ATOM 3112 O O . SER A 1 385 ? -3.103 9.628 129.009 1.00 15.05 419 SER A O 1
ATOM 3117 N N . TYR A 1 386 ? -1.260 9.181 130.171 1.00 14.07 420 TYR A N 1
ATOM 3118 C CA . TYR A 1 386 ? -0.799 10.585 130.226 1.00 12.69 420 TYR A CA 1
ATOM 3119 C C . TYR A 1 386 ? -0.362 11.087 128.837 1.00 11.66 420 TYR A C 1
ATOM 3120 O O . TYR A 1 386 ? -0.674 12.199 128.457 1.00 14.09 420 TYR A O 1
ATOM 3129 N N . LEU A 1 387 ? 0.365 10.259 128.109 1.00 12.26 421 LEU A N 1
ATOM 3130 C CA . LEU A 1 387 ? 0.726 10.557 126.720 1.00 12.60 421 LEU A CA 1
ATOM 3131 C C . LEU A 1 387 ? -0.538 10.828 125.900 1.00 12.72 421 LEU A C 1
ATOM 3132 O O . LEU A 1 387 ? -0.606 11.815 125.155 1.00 12.46 421 LEU A O 1
ATOM 3137 N N . ASN A 1 388 ? -1.535 9.945 126.034 1.00 13.62 422 ASN A N 1
ATOM 3138 C CA . ASN A 1 388 ? -2.783 10.106 125.294 1.00 13.85 422 ASN A CA 1
ATOM 3139 C C . ASN A 1 388 ? -3.538 11.396 125.582 1.00 14.22 422 ASN A C 1
ATOM 3140 O O . ASN A 1 388 ? -4.199 11.921 124.688 1.00 14.99 422 ASN A O 1
ATOM 3153 N N . ILE A 1 390 ? -2.326 14.320 125.963 1.00 12.82 424 ILE A N 1
ATOM 3154 C CA . ILE A 1 390 ? -1.757 15.341 125.097 1.00 13.72 424 ILE A CA 1
ATOM 3155 C C . ILE A 1 390 ? -2.122 15.046 123.633 1.00 12.84 424 ILE A C 1
ATOM 3156 O O . ILE A 1 390 ? -2.613 15.941 122.919 1.00 13.32 424 ILE A O 1
ATOM 3161 N N . ARG A 1 391 ? -1.906 13.788 123.193 1.00 12.18 425 ARG A N 1
ATOM 3162 C CA . ARG A 1 391 ? -2.197 13.408 121.796 1.00 12.48 425 ARG A CA 1
ATOM 3163 C C . ARG A 1 391 ? -3.615 13.747 121.361 1.00 12.78 425 ARG A C 1
ATOM 3164 O O . ARG A 1 391 ? -3.815 14.392 120.310 1.00 14.25 425 ARG A O 1
ATOM 3172 N N . THR A 1 392 ? -4.579 13.373 122.202 1.00 13.98 426 THR A N 1
ATOM 3173 C CA . THR A 1 392 ? -5.997 13.549 121.854 1.00 14.48 426 THR A CA 1
ATOM 3174 C C . THR A 1 392 ? -6.479 14.998 121.914 1.00 15.49 426 THR A C 1
ATOM 3175 O O . THR A 1 392 ? -7.631 15.264 121.493 1.00 18.07 426 THR A O 1
ATOM 3179 N N . ASN A 1 393 ? -5.677 15.928 122.486 1.00 13.32 427 ASN A N 1
ATOM 3180 C CA . ASN A 1 393 ? -5.989 17.356 122.404 1.00 13.54 427 ASN A CA 1
ATOM 3181 C C . ASN A 1 393 ? -5.234 18.025 121.234 1.00 12.30 427 ASN A C 1
ATOM 3182 O O . ASN A 1 393 ? -5.273 19.257 121.078 1.00 13.43 427 ASN A O 1
ATOM 3187 N N . ARG A 1 394 ? -4.553 17.215 120.417 1.00 12.31 428 ARG A N 1
ATOM 3188 C CA . ARG A 1 394 ? -3.778 17.684 119.270 1.00 13.07 428 ARG A CA 1
ATOM 3189 C C . ARG A 1 394 ? -4.102 16.920 117.991 1.00 14.15 428 ARG A C 1
ATOM 3190 O O . ARG A 1 394 ? -3.274 16.841 117.058 1.00 15.27 428 ARG A O 1
ATOM 3198 N N . GLY A 1 395 ? -5.312 16.371 117.952 1.00 14.13 429 GLY A N 1
ATOM 3199 C CA . GLY A 1 395 ? -5.827 15.676 116.768 1.00 14.47 429 GLY A CA 1
ATOM 3200 C C . GLY A 1 395 ? -5.312 14.286 116.491 1.00 15.52 429 GLY A C 1
ATOM 3201 O O . GLY A 1 395 ? -5.658 13.699 115.461 1.00 17.60 429 GLY A O 1
ATOM 3202 N N . LEU A 1 396 ? -4.534 13.730 117.420 1.00 14.51 430 LEU A N 1
ATOM 3203 C CA . LEU A 1 396 ? -3.936 12.429 117.244 1.00 16.26 430 LEU A CA 1
ATOM 3204 C C . LEU A 1 396 ? -4.753 11.360 117.969 1.00 15.27 430 LEU A C 1
ATOM 3205 O O . LEU A 1 396 ? -5.309 11.588 119.044 1.00 16.68 430 LEU A O 1
ATOM 3210 N N . ARG A 1 397 ? -4.782 10.170 117.372 1.00 16.03 431 ARG A N 1
ATOM 3211 C CA . ARG A 1 397 ? -5.495 9.039 117.980 1.00 15.14 431 ARG A CA 1
ATOM 3212 C C . ARG A 1 397 ? -4.812 8.577 119.255 1.00 15.57 431 ARG A C 1
ATOM 3213 O O . ARG A 1 397 ? -3.598 8.776 119.462 1.00 15.34 431 ARG A O 1
ATOM 3221 N N . GLU A 1 398 ? -5.596 7.945 120.106 1.00 15.72 432 GLU A N 1
ATOM 3222 C CA . GLU A 1 398 ? -5.013 7.260 121.249 1.00 16.07 432 GLU A CA 1
ATOM 3223 C C . GLU A 1 398 ? -4.110 6.122 120.769 1.00 16.14 432 GLU A C 1
ATOM 3224 O O . GLU A 1 398 ? -4.396 5.489 119.754 1.00 16.92 432 GLU A O 1
ATOM 3230 N N . VAL A 1 399 ? -3.029 5.908 121.513 1.00 15.16 433 VAL A N 1
ATOM 3231 C CA . VAL A 1 399 ? -2.134 4.798 121.338 1.00 16.08 433 VAL A CA 1
ATOM 3232 C C . VAL A 1 399 ? -2.260 3.821 122.501 1.00 16.07 433 VAL A C 1
ATOM 3233 O O . VAL A 1 399 ? -2.798 4.156 123.550 1.00 16.54 433 VAL A O 1
ATOM 3237 N N . SER A 1 400 ? -1.786 2.599 122.261 1.00 16.66 434 SER A N 1
ATOM 3238 C CA A SER A 1 400 ? -1.774 1.568 123.295 0.50 17.40 434 SER A CA 1
ATOM 3239 C CA B SER A 1 400 ? -1.797 1.485 123.212 0.50 17.24 434 SER A CA 1
ATOM 3240 C C . SER A 1 400 ? -0.412 0.896 123.325 1.00 16.81 434 SER A C 1
ATOM 3241 O O . SER A 1 400 ? 0.282 0.730 122.308 1.00 16.58 434 SER A O 1
ATOM 3246 N N . PHE A 1 401 ? -0.012 0.490 124.524 1.00 17.48 435 PHE A N 1
ATOM 3247 C CA . PHE A 1 401 ? 1.333 -0.049 124.733 1.00 17.54 435 PHE A CA 1
ATOM 3248 C C . PHE A 1 401 ? 1.642 -1.305 123.880 1.00 16.70 435 PHE A C 1
ATOM 3249 O O . PHE A 1 401 ? 2.701 -1.363 123.241 1.00 17.05 435 PHE A O 1
ATOM 3257 N N . LYS A 1 402 ? 0.706 -2.265 123.836 1.00 17.03 436 LYS A N 1
ATOM 3258 C CA . LYS A 1 402 ? 0.955 -3.492 123.052 1.00 18.06 436 LYS A CA 1
ATOM 3259 C C . LYS A 1 402 ? 0.866 -3.284 121.557 1.00 16.94 436 LYS A C 1
ATOM 3260 O O . LYS A 1 402 ? 1.836 -3.543 120.823 1.00 18.03 436 LYS A O 1
ATOM 3266 N N . LYS A 1 403 ? -0.264 -2.757 121.105 1.00 17.32 437 LYS A N 1
ATOM 3267 C CA A LYS A 1 403 ? -0.506 -2.568 119.662 0.50 18.35 437 LYS A CA 1
ATOM 3268 C CA B LYS A 1 403 ? -0.520 -2.544 119.666 0.50 17.48 437 LYS A CA 1
ATOM 3269 C C . LYS A 1 403 ? 0.483 -1.621 119.000 1.00 17.68 437 LYS A C 1
ATOM 3270 O O . LYS A 1 403 ? 0.970 -1.916 117.897 1.00 18.24 437 LYS A O 1
ATOM 3281 N N . ASP A 1 404 ? 0.785 -0.497 119.672 1.00 16.38 438 ASP A N 1
ATOM 3282 C CA . ASP A 1 404 ? 1.637 0.547 119.050 1.00 16.50 438 ASP A CA 1
ATOM 3283 C C . ASP A 1 404 ? 3.107 0.530 119.421 1.00 17.12 438 ASP A C 1
ATOM 3284 O O . ASP A 1 404 ? 3.932 1.065 118.649 1.00 17.86 438 ASP A O 1
ATOM 3289 N N . PHE A 1 405 ? 3.446 -0.101 120.548 1.00 16.37 439 PHE A N 1
ATOM 3290 C CA . PHE A 1 405 ? 4.864 -0.132 121.011 1.00 16.76 439 PHE A CA 1
ATOM 3291 C C . PHE A 1 405 ? 5.390 -1.517 121.267 1.00 17.07 439 PHE A C 1
ATOM 3292 O O . PHE A 1 405 ? 6.561 -1.650 121.635 1.00 18.23 439 PHE A O 1
ATOM 3300 N N . GLY A 1 406 ? 4.575 -2.550 121.048 1.00 18.49 440 GLY A N 1
ATOM 3301 C CA . GLY A 1 406 ? 4.989 -3.937 121.317 1.00 18.84 440 GLY A CA 1
ATOM 3302 C C . GLY A 1 406 ? 5.415 -4.183 122.754 1.00 19.14 440 GLY A C 1
ATOM 3303 O O . GLY A 1 406 ? 6.288 -5.017 122.987 1.00 20.56 440 GLY A O 1
ATOM 3304 N N . ASN A 1 407 ? 4.824 -3.435 123.706 1.00 18.40 441 ASN A N 1
ATOM 3305 C CA . ASN A 1 407 ? 5.198 -3.488 125.114 1.00 18.97 441 ASN A CA 1
ATOM 3306 C C . ASN A 1 407 ? 6.692 -3.177 125.356 1.00 19.86 441 ASN A C 1
ATOM 3307 O O . ASN A 1 407 ? 7.271 -3.621 126.341 1.00 21.45 441 ASN A O 1
ATOM 3312 N N . ASN A 1 408 ? 7.276 -2.360 124.483 1.00 18.61 442 ASN A N 1
ATOM 3313 C CA . ASN A 1 408 ? 8.699 -2.005 124.549 1.00 18.01 442 ASN A CA 1
ATOM 3314 C C . ASN A 1 408 ? 8.797 -0.640 125.254 1.00 17.42 442 ASN A C 1
ATOM 3315 O O . ASN A 1 408 ? 8.400 0.383 124.685 1.00 17.60 442 ASN A O 1
ATOM 3320 N N . ARG A 1 409 ? 9.341 -0.665 126.463 1.00 17.67 443 ARG A N 1
ATOM 3321 C CA . ARG A 1 409 ? 9.515 0.542 127.318 1.00 17.81 443 ARG A CA 1
ATOM 3322 C C . ARG A 1 409 ? 10.313 1.635 126.603 1.00 16.13 443 ARG A C 1
ATOM 3323 O O . ARG A 1 409 ? 9.919 2.805 126.624 1.00 14.59 443 ARG A O 1
ATOM 3331 N N . GLU A 1 410 ? 11.391 1.254 125.924 1.00 16.59 444 GLU A N 1
ATOM 3332 C CA A GLU A 1 410 ? 12.255 2.233 125.270 0.50 15.89 444 GLU A CA 1
ATOM 3333 C CA B GLU A 1 410 ? 12.258 2.231 125.247 0.50 16.57 444 GLU A CA 1
ATOM 3334 C C . GLU A 1 410 ? 11.537 2.868 124.052 1.00 15.91 444 GLU A C 1
ATOM 3335 O O . GLU A 1 410 ? 11.668 4.075 123.811 1.00 14.38 444 GLU A O 1
ATOM 3346 N N . SER A 1 411 ? 10.732 2.078 123.337 1.00 14.79 445 SER A N 1
ATOM 3347 C CA A SER A 1 411 ? 9.956 2.602 122.201 0.50 15.01 445 SER A CA 1
ATOM 3348 C CA B SER A 1 411 ? 9.956 2.589 122.209 0.50 16.42 445 SER A CA 1
ATOM 3349 C C . SER A 1 411 ? 8.978 3.665 122.708 1.00 14.76 445 SER A C 1
ATOM 3350 O O . SER A 1 411 ? 8.801 4.718 122.066 1.00 14.64 445 SER A O 1
ATOM 3355 N N . LEU A 1 412 ? 8.324 3.390 123.849 1.00 13.20 446 LEU A N 1
ATOM 3356 C CA . LEU A 1 412 ? 7.391 4.353 124.446 1.00 13.25 446 LEU A CA 1
ATOM 3357 C C . LEU A 1 412 ? 8.128 5.597 124.954 1.00 12.58 446 LEU A C 1
ATOM 3358 O O . LEU A 1 412 ? 7.669 6.718 124.736 1.00 12.63 446 LEU A O 1
ATOM 3363 N N . ILE A 1 413 ? 9.269 5.407 125.615 1.00 12.14 447 ILE A N 1
ATOM 3364 C CA . ILE A 1 413 ? 10.088 6.574 126.052 1.00 12.17 447 ILE A CA 1
ATOM 3365 C C . ILE A 1 413 ? 10.445 7.453 124.856 1.00 13.19 447 ILE A C 1
ATOM 3366 O O . ILE A 1 413 ? 10.217 8.662 124.901 1.00 11.69 447 ILE A O 1
ATOM 3371 N N . ALA A 1 414 ? 10.883 6.843 123.765 1.00 13.77 448 ALA A N 1
ATOM 3372 C CA . ALA A 1 414 ? 11.283 7.624 122.580 1.00 12.54 448 ALA A CA 1
ATOM 3373 C C . ALA A 1 414 ? 10.060 8.440 122.078 1.00 11.40 448 ALA A C 1
ATOM 3374 O O . ALA A 1 414 ? 10.186 9.623 121.752 1.00 13.01 448 ALA A O 1
ATOM 3376 N N . GLU A 1 415 ? 8.890 7.812 122.051 1.00 12.72 449 GLU A N 1
ATOM 3377 C CA . GLU A 1 415 ? 7.680 8.499 121.583 1.00 11.55 449 GLU A CA 1
ATOM 3378 C C . GLU A 1 415 ? 7.220 9.653 122.497 1.00 11.51 449 GLU A C 1
ATOM 3379 O O . GLU A 1 415 ? 6.798 10.699 122.005 1.00 11.72 449 GLU A O 1
ATOM 3385 N N . ILE A 1 416 ? 7.338 9.461 123.803 1.00 10.56 450 ILE A N 1
ATOM 3386 C CA . ILE A 1 416 ? 7.057 10.539 124.766 1.00 11.67 450 ILE A CA 1
ATOM 3387 C C . ILE A 1 416 ? 7.965 11.740 124.457 1.00 11.74 450 ILE A C 1
ATOM 3388 O O . ILE A 1 416 ? 7.480 12.885 124.436 1.00 11.45 450 ILE A O 1
ATOM 3393 N N . PHE A 1 417 ? 9.261 11.480 124.204 1.00 11.08 451 PHE A N 1
ATOM 3394 C CA . PHE A 1 417 ? 10.155 12.586 123.804 1.00 10.81 451 PHE A CA 1
ATOM 3395 C C . PHE A 1 417 ? 9.805 13.216 122.445 1.00 10.93 451 PHE A C 1
ATOM 3396 O O . PHE A 1 417 ? 9.961 14.413 122.296 1.00 11.80 451 PHE A O 1
ATOM 3404 N N . GLU A 1 418 ? 9.276 12.440 121.489 1.00 12.17 452 GLU A N 1
ATOM 3405 C CA . GLU A 1 418 ? 8.817 13.040 120.229 1.00 12.11 452 GLU A CA 1
ATOM 3406 C C . GLU A 1 418 ? 7.581 13.897 120.471 1.00 11.80 452 GLU A C 1
ATOM 3407 O O . GLU A 1 418 ? 7.407 14.908 119.815 1.00 12.57 452 GLU A O 1
ATOM 3413 N N . GLU A 1 419 ? 6.708 13.467 121.389 1.00 11.43 453 GLU A N 1
ATOM 3414 C CA . GLU A 1 419 ? 5.537 14.289 121.730 1.00 11.95 453 GLU A CA 1
ATOM 3415 C C . GLU A 1 419 ? 5.974 15.609 122.390 1.00 12.34 453 GLU A C 1
ATOM 3416 O O . GLU A 1 419 ? 5.417 16.686 122.110 1.00 12.21 453 GLU A O 1
ATOM 3422 N N . ARG A 1 420 ? 6.934 15.540 123.309 1.00 12.46 454 ARG A N 1
ATOM 3423 C CA . ARG A 1 420 ? 7.493 16.771 123.874 1.00 11.85 454 ARG A CA 1
ATOM 3424 C C . ARG A 1 420 ? 8.107 17.672 122.775 1.00 10.77 454 ARG A C 1
ATOM 3425 O O . ARG A 1 420 ? 8.011 18.903 122.816 1.00 12.51 454 ARG A O 1
ATOM 3433 N N . ARG A 1 421 ? 8.808 17.034 121.842 1.00 11.02 455 ARG A N 1
ATOM 3434 C CA . ARG A 1 421 ? 9.466 17.736 120.732 1.00 11.45 455 ARG A CA 1
ATOM 3435 C C . ARG A 1 421 ? 8.428 18.555 119.967 1.00 12.44 455 ARG A C 1
ATOM 3436 O O . ARG A 1 421 ? 8.685 19.688 119.624 1.00 12.97 455 ARG A O 1
ATOM 3444 N N . ARG A 1 422 ? 7.285 17.935 119.693 1.00 12.04 456 ARG A N 1
ATOM 3445 C CA . ARG A 1 422 ? 6.189 18.611 119.036 1.00 11.67 456 ARG A CA 1
ATOM 3446 C C . ARG A 1 422 ? 5.480 19.660 119.905 1.00 11.00 456 ARG A C 1
ATOM 3447 O O . ARG A 1 422 ? 5.293 20.807 119.499 1.00 12.37 456 ARG A O 1
ATOM 3455 N N . GLU A 1 423 ? 5.080 19.248 121.094 1.00 11.12 457 GLU A N 1
ATOM 3456 C CA . GLU A 1 423 ? 4.266 20.095 121.944 1.00 10.81 457 GLU A CA 1
ATOM 3457 C C . GLU A 1 423 ? 4.958 21.298 122.491 1.00 11.43 457 GLU A C 1
ATOM 3458 O O . GLU A 1 423 ? 4.376 22.376 122.496 1.00 11.92 457 GLU A O 1
ATOM 3464 N N . LEU A 1 424 ? 6.211 21.128 122.884 1.00 11.95 458 LEU A N 1
ATOM 3465 C CA . LEU A 1 424 ? 6.953 22.176 123.560 1.00 11.24 458 LEU A CA 1
ATOM 3466 C C . LEU A 1 424 ? 7.932 22.910 122.643 1.00 11.61 458 LEU A C 1
ATOM 3467 O O . LEU A 1 424 ? 8.796 23.685 123.114 1.00 11.67 458 LEU A O 1
ATOM 3480 N N . GLY A 1 426 ? 9.851 25.480 120.680 1.00 11.53 460 GLY A N 1
ATOM 3481 C CA . GLY A 1 426 ? 9.977 26.891 120.919 1.00 12.44 460 GLY A CA 1
ATOM 3482 C C . GLY A 1 426 ? 9.786 27.384 122.355 1.00 11.71 460 GLY A C 1
ATOM 3483 O O . GLY A 1 426 ? 9.783 28.615 122.603 1.00 11.75 460 GLY A O 1
ATOM 3484 N N . GLU A 1 427 ? 9.663 26.439 123.303 1.00 11.41 461 GLU A N 1
ATOM 3485 C CA . GLU A 1 427 ? 9.475 26.769 124.722 1.00 11.48 461 GLU A CA 1
ATOM 3486 C C . GLU A 1 427 ? 10.684 26.475 125.613 1.00 12.09 461 GLU A C 1
ATOM 3487 O O . GLU A 1 427 ? 10.568 26.451 126.845 1.00 12.65 461 GLU A O 1
ATOM 3493 N N . GLY A 1 428 ? 11.852 26.301 125.002 1.00 12.48 462 GLY A N 1
ATOM 3494 C CA . GLY A 1 428 ? 13.104 26.149 125.744 1.00 11.48 462 GLY A CA 1
ATOM 3495 C C . GLY A 1 428 ? 13.364 24.801 126.368 1.00 11.00 462 GLY A C 1
ATOM 3496 O O . GLY A 1 428 ? 14.199 24.694 127.269 1.00 11.77 462 GLY A O 1
ATOM 3497 N N . TRP A 1 429 ? 12.739 23.753 125.824 1.00 10.92 463 TRP A N 1
ATOM 3498 C CA . TRP A 1 429 ? 12.845 22.378 126.358 1.00 10.58 463 TRP A CA 1
ATOM 3499 C C . TRP A 1 429 ? 13.693 21.381 125.597 1.00 10.36 463 TRP A C 1
ATOM 3500 O O . TRP A 1 429 ? 14.286 20.506 126.220 1.00 11.99 463 TRP A O 1
ATOM 3511 N N . ARG A 1 430 ? 13.758 21.521 124.275 1.00 10.79 464 ARG A N 1
ATOM 3512 C CA . ARG A 1 430 ? 14.340 20.473 123.425 1.00 10.04 464 ARG A CA 1
ATOM 3513 C C . ARG A 1 430 ? 15.725 19.982 123.848 1.00 9.50 464 ARG A C 1
ATOM 3514 O O . ARG A 1 430 ? 15.967 18.795 123.933 1.00 11.10 464 ARG A O 1
ATOM 3522 N N . TRP A 1 431 ? 16.640 20.897 124.074 1.00 10.45 465 TRP A N 1
ATOM 3523 C CA . TRP A 1 431 ? 18.020 20.504 124.421 1.00 11.03 465 TRP A CA 1
ATOM 3524 C C . TRP A 1 431 ? 18.058 19.716 125.745 1.00 10.39 465 TRP A C 1
ATOM 3525 O O . TRP A 1 431 ? 18.654 18.651 125.822 1.00 11.31 465 TRP A O 1
ATOM 3536 N N . TYR A 1 432 ? 17.409 20.239 126.776 1.00 10.28 466 TYR A N 1
ATOM 3537 C CA . TYR A 1 432 ? 17.386 19.570 128.074 1.00 10.60 466 TYR A CA 1
ATOM 3538 C C . TYR A 1 432 ? 16.691 18.193 127.959 1.00 10.48 466 TYR A C 1
ATOM 3539 O O . TYR A 1 432 ? 17.142 17.209 128.535 1.00 11.06 466 TYR A O 1
ATOM 3548 N N . ASP A 1 433 ? 15.604 18.161 127.198 1.00 10.61 467 ASP A N 1
ATOM 3549 C CA . ASP A 1 433 ? 14.888 16.935 126.902 1.00 10.58 467 ASP A CA 1
ATOM 3550 C C . ASP A 1 433 ? 15.775 15.929 126.181 1.00 9.93 467 ASP A C 1
ATOM 3551 O O . ASP A 1 433 ? 15.735 14.730 126.480 1.00 11.09 467 ASP A O 1
ATOM 3556 N N . LEU A 1 434 ? 16.637 16.399 125.258 1.00 11.07 468 LEU A N 1
ATOM 3557 C CA . LEU A 1 434 ? 17.538 15.462 124.543 1.00 11.21 468 LEU A CA 1
ATOM 3558 C C . LEU A 1 434 ? 18.483 14.782 125.517 1.00 9.82 468 LEU A C 1
ATOM 3559 O O . LEU A 1 434 ? 18.761 13.582 125.364 1.00 11.12 468 LEU A O 1
ATOM 3564 N N . VAL A 1 435 ? 18.963 15.553 126.501 1.00 11.13 469 VAL A N 1
ATOM 3565 C CA . VAL A 1 435 ? 19.869 15.008 127.533 1.00 10.44 469 VAL A CA 1
ATOM 3566 C C . VAL A 1 435 ? 19.118 13.988 128.418 1.00 10.15 469 VAL A C 1
ATOM 3567 O O . VAL A 1 435 ? 19.586 12.871 128.614 1.00 11.57 469 VAL A O 1
ATOM 3571 N N . ARG A 1 436 ? 17.934 14.351 128.937 1.00 10.09 470 ARG A N 1
ATOM 3572 C CA . ARG A 1 436 ? 17.190 13.379 129.782 1.00 10.07 470 ARG A CA 1
ATOM 3573 C C . ARG A 1 436 ? 16.842 12.127 128.964 1.00 10.11 470 ARG A C 1
ATOM 3574 O O . ARG A 1 436 ? 16.937 11.013 129.456 1.00 11.18 470 ARG A O 1
ATOM 3582 N N . ARG A 1 437 ? 16.406 12.330 127.722 1.00 10.71 471 ARG A N 1
ATOM 3583 C CA . ARG A 1 437 ? 16.133 11.209 126.818 1.00 11.01 471 ARG A CA 1
ATOM 3584 C C . ARG A 1 437 ? 17.350 10.313 126.639 1.00 11.47 471 ARG A C 1
ATOM 3585 O O . ARG A 1 437 ? 17.221 9.093 126.747 1.00 11.91 471 ARG A O 1
ATOM 3593 N N . GLN A 1 438 ? 18.521 10.913 126.438 1.00 11.17 472 GLN A N 1
ATOM 3594 C CA . GLN A 1 438 ? 19.700 10.097 126.213 1.00 11.65 472 GLN A CA 1
ATOM 3595 C C . GLN A 1 438 ? 20.055 9.244 127.430 1.00 10.53 472 GLN A C 1
ATOM 3596 O O . GLN A 1 438 ? 20.454 8.086 127.306 1.00 11.99 472 GLN A O 1
ATOM 3602 N N . LYS A 1 439 ? 19.888 9.818 128.606 1.00 12.05 473 LYS A N 1
ATOM 3603 C CA . LYS A 1 439 ? 20.171 9.095 129.845 1.00 12.37 473 LYS A CA 1
ATOM 3604 C C . LYS A 1 439 ? 19.309 7.870 130.036 1.00 12.18 473 LYS A C 1
ATOM 3605 O O . LYS A 1 439 ? 19.762 6.872 130.607 1.00 14.54 473 LYS A O 1
ATOM 3611 N N . LEU A 1 440 ? 18.070 7.938 129.549 1.00 11.57 474 LEU A N 1
ATOM 3612 C CA . LEU A 1 440 ? 17.149 6.796 129.602 1.00 13.15 474 LEU A CA 1
ATOM 3613 C C . LEU A 1 440 ? 17.340 5.816 128.445 1.00 13.45 474 LEU A C 1
ATOM 3614 O O . LEU A 1 440 ? 17.344 4.617 128.672 1.00 16.44 474 LEU A O 1
ATOM 3627 N N . LYS A 1 442 ? 19.964 5.570 126.150 1.00 12.75 476 LYS A N 1
ATOM 3628 C CA . LYS A 1 442 ? 21.354 5.128 125.992 1.00 13.01 476 LYS A CA 1
ATOM 3629 C C . LYS A 1 442 ? 21.618 4.601 124.572 1.00 13.46 476 LYS A C 1
ATOM 3630 O O . LYS A 1 442 ? 22.358 3.615 124.387 1.00 14.75 476 LYS A O 1
ATOM 3635 N N . ASP A 1 443 ? 21.017 5.265 123.582 1.00 13.35 477 ASP A N 1
ATOM 3636 C CA . ASP A 1 443 ? 21.086 4.830 122.184 1.00 13.26 477 ASP A CA 1
ATOM 3637 C C . ASP A 1 443 ? 22.124 5.557 121.335 1.00 13.46 477 ASP A C 1
ATOM 3638 O O . ASP A 1 443 ? 22.145 5.359 120.135 1.00 15.29 477 ASP A O 1
ATOM 3643 N N . ASN A 1 444 ? 22.981 6.359 121.957 1.00 12.86 478 ASN A N 1
ATOM 3644 C CA . ASN A 1 444 ? 24.011 7.093 121.236 1.00 13.06 478 ASN A CA 1
ATOM 3645 C C . ASN A 1 444 ? 25.249 7.249 122.113 1.00 13.54 478 ASN A C 1
ATOM 3646 O O . ASN A 1 444 ? 25.303 8.106 123.002 1.00 14.16 478 ASN A O 1
ATOM 3651 N N . GLU A 1 445 ? 26.253 6.402 121.858 1.00 13.48 479 GLU A N 1
ATOM 3652 C CA . GLU A 1 445 ? 27.480 6.430 122.656 1.00 14.75 479 GLU A CA 1
ATOM 3653 C C . GLU A 1 445 ? 28.205 7.767 122.561 1.00 13.61 479 GLU A C 1
ATOM 3654 O O . GLU A 1 445 ? 28.777 8.210 123.550 1.00 14.28 479 GLU A O 1
ATOM 3660 N N . ALA A 1 446 ? 28.174 8.426 121.394 1.00 13.41 480 ALA A N 1
ATOM 3661 C CA . ALA A 1 446 ? 28.817 9.736 121.254 1.00 12.43 480 ALA A CA 1
ATOM 3662 C C . ALA A 1 446 ? 28.155 10.768 122.147 1.00 13.72 480 ALA A C 1
ATOM 3663 O O . ALA A 1 446 ? 28.826 11.530 122.814 1.00 13.91 480 ALA A O 1
ATOM 3665 N N . PHE A 1 447 ? 26.819 10.723 122.208 1.00 12.40 481 PHE A N 1
ATOM 3666 C CA . PHE A 1 447 ? 26.058 11.626 123.088 1.00 12.74 481 PHE A CA 1
ATOM 3667 C C . PHE A 1 447 ? 26.320 11.228 124.560 1.00 12.25 481 PHE A C 1
ATOM 3668 O O . PHE A 1 447 ? 26.511 12.094 125.406 1.00 12.83 481 PHE A O 1
ATOM 3676 N N . LEU A 1 448 ? 26.341 9.935 124.880 1.00 12.88 482 LEU A N 1
ATOM 3677 C CA . LEU A 1 448 ? 26.669 9.521 126.277 1.00 12.81 482 LEU A CA 1
ATOM 3678 C C . LEU A 1 448 ? 28.050 10.031 126.701 1.00 13.93 482 LEU A C 1
ATOM 3679 O O . LEU A 1 448 ? 28.245 10.465 127.844 1.00 14.06 482 LEU A O 1
ATOM 3684 N N . ARG A 1 449 ? 29.001 10.035 125.765 1.00 14.86 483 ARG A N 1
ATOM 3685 C CA . ARG A 1 449 ? 30.348 10.572 126.082 1.00 15.99 483 ARG A CA 1
ATOM 3686 C C . ARG A 1 449 ? 30.282 12.077 126.258 1.00 14.37 483 ARG A C 1
ATOM 3687 O O . ARG A 1 449 ? 30.965 12.620 127.100 1.00 16.00 483 ARG A O 1
ATOM 3695 N N . LEU A 1 450 ? 29.498 12.770 125.429 1.00 14.40 484 LEU A N 1
ATOM 3696 C CA . LEU A 1 450 ? 29.303 14.214 125.598 1.00 14.82 484 LEU A CA 1
ATOM 3697 C C . LEU A 1 450 ? 28.754 14.531 126.998 1.00 14.55 484 LEU A C 1
ATOM 3698 O O . LEU A 1 450 ? 29.172 15.510 127.629 1.00 15.51 484 LEU A O 1
ATOM 3703 N N . ILE A 1 451 ? 27.860 13.678 127.501 1.00 13.83 485 ILE A N 1
ATOM 3704 C CA . ILE A 1 451 ? 27.281 13.862 128.847 1.00 14.82 485 ILE A CA 1
ATOM 3705 C C . ILE A 1 451 ? 28.357 13.652 129.907 1.00 15.73 485 ILE A C 1
ATOM 3706 O O . ILE A 1 451 ? 28.566 14.521 130.758 1.00 16.46 485 ILE A O 1
ATOM 3711 N N . SER A 1 452 ? 29.069 12.525 129.830 1.00 16.97 486 SER A N 1
ATOM 3712 C CA . SER A 1 452 ? 30.072 12.207 130.853 1.00 18.50 486 SER A CA 1
ATOM 3713 C C . SER A 1 452 ? 31.263 13.172 130.857 1.00 18.73 486 SER A C 1
ATOM 3714 O O . SER A 1 452 ? 31.848 13.441 131.918 1.00 19.47 486 SER A O 1
ATOM 3717 N N . SER A 1 453 ? 31.603 13.695 129.675 1.00 18.02 487 SER A N 1
ATOM 3718 C CA . SER A 1 453 ? 32.748 14.582 129.523 1.00 18.70 487 SER A CA 1
ATOM 3719 C C . SER A 1 453 ? 32.424 16.040 129.839 1.00 17.99 487 SER A C 1
ATOM 3720 O O . SER A 1 453 ? 33.321 16.868 129.857 1.00 18.95 487 SER A O 1
ATOM 3723 N N . GLY A 1 454 ? 31.152 16.379 130.075 1.00 16.14 488 GLY A N 1
ATOM 3724 C CA . GLY A 1 454 ? 30.802 17.759 130.348 1.00 15.94 488 GLY A CA 1
ATOM 3725 C C . GLY A 1 454 ? 30.571 18.620 129.139 1.00 14.85 488 GLY A C 1
ATOM 3726 O O . GLY A 1 454 ? 30.330 19.810 129.299 1.00 15.07 488 GLY A O 1
ATOM 3727 N N . GLY A 1 455 ? 30.567 18.029 127.937 1.00 13.08 489 GLY A N 1
ATOM 3728 C CA . GLY A 1 455 ? 30.266 18.766 126.721 1.00 13.76 489 GLY A CA 1
ATOM 3729 C C . GLY A 1 455 ? 28.819 19.153 126.526 1.00 13.28 489 GLY A C 1
ATOM 3730 O O . GLY A 1 455 ? 28.498 19.850 125.570 1.00 13.67 489 GLY A O 1
ATOM 3731 N N . ILE A 1 456 ? 27.967 18.710 127.451 1.00 11.80 490 ILE A N 1
ATOM 3732 C CA . ILE A 1 456 ? 26.557 19.114 127.509 1.00 11.64 490 ILE A CA 1
ATOM 3733 C C . ILE A 1 456 ? 26.373 20.430 128.259 1.00 12.01 490 ILE A C 1
ATOM 3734 O O . ILE A 1 456 ? 25.239 20.955 128.314 1.00 13.44 490 ILE A O 1
ATOM 3739 N N . TYR A 1 457 ? 27.447 20.988 128.822 1.00 11.66 491 TYR A N 1
ATOM 3740 C CA . TYR A 1 457 ? 27.365 22.294 129.494 1.00 12.88 491 TYR A CA 1
ATOM 3741 C C . TYR A 1 457 ? 28.065 23.361 128.686 1.00 12.49 491 TYR A C 1
ATOM 3742 O O . TYR A 1 457 ? 28.798 23.088 127.719 1.00 13.86 491 TYR A O 1
ATOM 3751 N N . TRP A 1 458 ? 27.778 24.593 129.052 1.00 11.56 492 TRP A N 1
ATOM 3752 C CA . TRP A 1 458 ? 28.398 25.773 128.460 1.00 12.36 492 TRP A CA 1
ATOM 3753 C C . TRP A 1 458 ? 29.728 26.040 129.123 1.00 13.17 492 TRP A C 1
ATOM 3754 O O . TRP A 1 458 ? 29.948 25.716 130.301 1.00 13.87 492 TRP A O 1
ATOM 3765 N N . PRO A 1 459 ? 30.656 26.659 128.378 1.00 14.73 493 PRO A N 1
ATOM 3766 C CA . PRO A 1 459 ? 31.877 27.109 129.037 1.00 14.29 493 PRO A CA 1
ATOM 3767 C C . PRO A 1 459 ? 31.561 28.223 130.058 1.00 14.10 493 PRO A C 1
ATOM 3768 O O . PRO A 1 459 ? 30.539 28.887 129.942 1.00 13.88 493 PRO A O 1
ATOM 3772 N N . VAL A 1 460 ? 32.426 28.347 131.066 1.00 13.41 494 VAL A N 1
ATOM 3773 C CA . VAL A 1 460 ? 32.438 29.473 131.974 1.00 14.42 494 VAL A CA 1
ATOM 3774 C C . VAL A 1 460 ? 33.119 30.645 131.229 1.00 16.03 494 VAL A C 1
ATOM 3775 O O . VAL A 1 460 ? 34.126 30.468 130.553 1.00 16.52 494 VAL A O 1
ATOM 3779 N N . SER A 1 461 ? 32.543 31.832 131.326 1.00 17.65 495 SER A N 1
ATOM 3780 C CA . SER A 1 461 ? 33.124 33.004 130.665 1.00 19.05 495 SER A CA 1
ATOM 3781 C C . SER A 1 461 ? 34.535 33.252 131.206 1.00 19.32 495 SER A C 1
ATOM 3782 O O . SER A 1 461 ? 34.780 33.188 132.416 1.00 19.17 495 SER A O 1
ATOM 3785 N N . GLU A 1 462 ? 35.465 33.5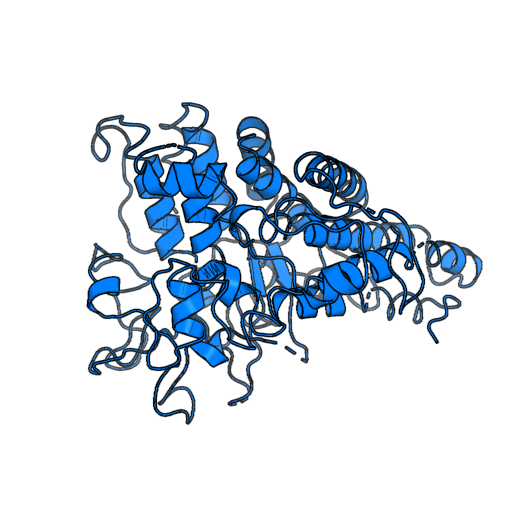24 130.295 1.00 20.65 496 GLU A N 1
ATOM 3786 C CA . GLU A 1 462 ? 36.852 33.798 130.715 1.00 23.57 496 GLU A CA 1
ATOM 3787 C C . GLU A 1 462 ? 36.952 35.049 131.600 1.00 21.67 496 GLU A C 1
ATOM 3788 O O . GLU A 1 462 ? 37.801 35.099 132.490 1.00 21.33 496 GLU A O 1
ATOM 3794 N N . ASP A 1 463 ? 36.018 35.992 131.444 1.00 21.81 497 ASP A N 1
ATOM 3795 C CA . ASP A 1 463 ? 35.941 37.184 132.322 1.00 23.89 497 ASP A CA 1
ATOM 3796 C C . ASP A 1 463 ? 35.704 36.776 133.785 1.00 23.49 497 ASP A C 1
ATOM 3797 O O . ASP A 1 463 ? 36.337 37.325 134.698 1.00 24.83 497 ASP A O 1
ATOM 3802 N N . ILE A 1 464 ? 34.853 35.777 133.985 1.00 20.71 498 ILE A N 1
ATOM 3803 C CA . ILE A 1 464 ? 34.554 35.252 135.333 1.00 19.85 498 ILE A CA 1
ATOM 3804 C C . ILE A 1 464 ? 35.810 34.606 135.945 1.00 20.42 498 ILE A C 1
ATOM 3805 O O . ILE A 1 464 ? 36.143 34.855 137.125 1.00 23.46 498 ILE A O 1
ATOM 3810 N N . ILE A 1 465 ? 36.517 33.800 135.164 1.00 20.28 499 ILE A N 1
ATOM 3811 C CA . ILE A 1 465 ? 37.706 33.078 135.639 1.00 21.80 499 ILE A CA 1
ATOM 3812 C C . ILE A 1 465 ? 38.844 34.042 135.966 1.00 24.18 499 ILE A C 1
ATOM 3813 O O . ILE A 1 465 ? 39.538 33.862 136.967 1.00 26.02 499 ILE A O 1
ATOM 3818 N N . THR A 1 466 ? 39.026 35.044 135.115 1.00 24.03 500 THR A N 1
ATOM 3819 C CA . THR A 1 466 ? 40.055 36.077 135.381 1.00 26.29 500 THR A CA 1
ATOM 3820 C C . THR A 1 466 ? 39.838 36.807 136.720 1.00 26.80 500 THR A C 1
ATOM 3821 O O . THR A 1 466 ? 40.795 36.964 137.511 1.00 28.77 500 THR A O 1
ATOM 3825 N N . ALA A 1 467 ? 38.590 37.172 136.989 1.00 25.98 501 ALA A N 1
ATOM 3826 C CA . ALA A 1 467 ? 38.199 37.908 138.188 1.00 25.66 501 ALA A CA 1
ATOM 3827 C C . ALA A 1 467 ? 38.139 37.063 139.468 1.00 25.62 501 ALA A C 1
ATOM 3828 O O . ALA A 1 467 ? 38.278 37.618 140.561 1.00 27.36 501 ALA A O 1
ATOM 3830 N N . ASN A 1 468 ? 37.975 35.749 139.330 1.00 25.04 502 ASN A N 1
ATOM 3831 C CA . ASN A 1 468 ? 37.743 34.813 140.456 1.00 25.40 502 ASN A CA 1
ATOM 3832 C C . ASN A 1 468 ? 38.612 33.561 140.267 1.00 24.30 502 ASN A C 1
ATOM 3833 O O . ASN A 1 468 ? 38.176 32.568 139.672 1.00 22.86 502 ASN A O 1
ATOM 3838 N N . SER A 1 469 ? 39.843 33.605 140.800 1.00 23.00 503 SER A N 1
ATOM 3839 C CA . SER A 1 469 ? 40.850 32.566 140.557 1.00 23.99 503 SER A CA 1
ATOM 3840 C C . SER A 1 469 ? 40.478 31.149 141.018 1.00 21.54 503 SER A C 1
ATOM 3841 O O . SER A 1 469 ? 41.076 30.185 140.536 1.00 20.89 503 SER A O 1
ATOM 3844 N N . GLN A 1 470 ? 39.497 30.996 141.915 1.00 19.62 504 GLN A N 1
ATOM 3845 C CA . GLN A 1 470 ? 39.117 29.636 142.335 1.00 18.52 504 GLN A CA 1
ATOM 3846 C C . GLN A 1 470 ? 38.140 28.983 141.366 1.00 17.05 504 GLN A C 1
ATOM 3847 O O . GLN A 1 470 ? 37.879 27.802 141.528 1.00 16.45 504 GLN A O 1
ATOM 3853 N N . ILE A 1 471 ? 37.613 29.745 140.392 1.00 16.40 505 ILE A N 1
ATOM 3854 C CA A ILE A 1 471 ? 36.646 29.227 139.405 0.50 16.27 505 ILE A CA 1
ATOM 3855 C CA B ILE A 1 471 ? 36.640 29.213 139.429 0.50 16.59 505 ILE A CA 1
ATOM 3856 C C . ILE A 1 471 ? 37.407 28.565 138.267 1.00 16.62 505 ILE A C 1
ATOM 3857 O O . ILE A 1 471 ? 38.195 29.223 137.597 1.00 17.87 505 ILE A O 1
ATOM 3866 N N . GLU A 1 472 ? 37.175 27.269 138.062 1.00 16.79 506 GLU A N 1
ATOM 3867 C CA A GLU A 1 472 ? 37.848 26.455 137.039 0.50 17.77 506 GLU A CA 1
ATOM 3868 C CA B GLU A 1 472 ? 37.851 26.494 137.020 0.50 17.83 506 GLU A CA 1
ATOM 3869 C C . GLU A 1 472 ? 36.954 26.286 135.813 1.00 17.04 506 GLU A C 1
ATOM 3870 O O . GLU A 1 472 ? 35.741 26.126 135.918 1.00 16.45 506 GLU A O 1
ATOM 3881 N N . GLN A 1 473 ? 37.563 26.299 134.640 1.00 16.72 507 GLN A N 1
ATOM 3882 C CA . GLN A 1 473 ? 36.818 26.089 133.426 1.00 15.53 507 GLN A CA 1
ATOM 3883 C C . GLN A 1 473 ? 36.353 24.637 133.359 1.00 16.59 507 GLN A C 1
ATOM 3884 O O . GLN A 1 473 ? 36.972 23.727 133.933 1.00 17.08 507 GLN A O 1
ATOM 3890 N N . ASN A 1 474 ? 35.248 24.436 132.642 1.00 16.52 508 ASN A N 1
ATOM 3891 C CA . ASN A 1 474 ? 34.774 23.087 132.297 1.00 17.81 508 ASN A CA 1
ATOM 3892 C C . ASN A 1 474 ? 35.853 22.435 131.434 1.00 18.63 508 ASN A C 1
ATOM 3893 O O . ASN A 1 474 ? 36.224 22.986 130.394 1.00 18.06 508 ASN A O 1
ATOM 3898 N N . GLU A 1 475 ? 36.282 21.243 131.841 1.00 20.47 509 GLU A N 1
ATOM 3899 C CA . GLU A 1 475 ? 37.367 20.471 131.179 1.00 23.21 509 GLU A CA 1
ATOM 3900 C C . GLU A 1 475 ? 37.140 20.323 129.668 1.00 19.70 509 GLU A C 1
ATOM 3901 O O . GLU A 1 475 ? 38.056 20.484 128.876 1.00 21.00 509 GLU A O 1
ATOM 3907 N N . PHE A 1 476 ? 35.896 20.107 129.272 1.00 18.61 510 PHE A N 1
ATOM 3908 C CA . PHE A 1 476 ? 35.552 19.930 127.862 1.00 17.37 510 PHE A CA 1
ATOM 3909 C C . PHE A 1 476 ? 35.932 21.118 126.987 1.00 17.07 510 PHE A C 1
ATOM 3910 O O . PHE A 1 476 ? 36.289 20.911 125.811 1.00 18.19 510 PHE A O 1
ATOM 3918 N N . TRP A 1 477 ? 35.853 22.338 127.552 1.00 16.13 511 TRP A N 1
ATOM 3919 C CA . TRP A 1 477 ? 36.057 23.592 126.838 1.00 17.36 511 TRP A CA 1
ATOM 3920 C C . TRP A 1 477 ? 37.431 24.230 127.071 1.00 19.38 511 TRP A C 1
ATOM 3921 O O . TRP A 1 477 ? 37.669 25.337 126.583 1.00 21.42 511 TRP A O 1
ATOM 3932 N N . LYS A 1 478 ? 38.300 23.556 127.811 1.00 21.73 512 LYS A N 1
ATOM 3933 C CA . LYS A 1 478 ? 39.683 24.068 128.026 1.00 23.62 512 LYS A CA 1
ATOM 3934 C C . LYS A 1 478 ? 40.484 23.999 126.719 1.00 27.44 512 LYS A C 1
ATOM 3935 O O . LYS A 1 478 ? 40.209 23.195 125.818 1.00 27.10 512 LYS A O 1
#

Radius of gyration: 21.76 Å; Cα contacts (8 Å, |Δi|>4): 855; chains: 1; bounding box: 52×57×63 Å

InterPro domains:
  IPR011990 Tetratricopeptide-like helical domain superfamily [SSF48452] (23-511)
  IPR012944 RagB/SusD domain [PF07980] (374-497)
  IPR033985 SusD-like, N-terminal [PF14322] (26-209)

CATH classification: 1.25.40.390